Protein 4YY2 (pdb70)

Solvent-accessible surface area: 21059 Å² total; per-residue (Å²): 26,142,42,6,43,75,0,8,13,28,12,1,2,121,20,39,74,59,77,138,105,95,2,82,91,78,13,63,108,32,47,176,113,28,58,11,59,20,21,0,7,0,39,9,2,3,106,22,47,74,47,77,28,76,115,10,34,38,79,2,7,120,36,20,70,146,66,33,14,57,17,50,3,8,5,46,9,4,2,114,16,50,75,36,77,112,121,66,5,39,79,66,0,13,113,49,18,69,126,101,63,39,7,36,90,0,8,20,46,13,2,6,74,14,35,89,51,88,150,76,31,5,36,122,84,9,101,101,42,60,185,129,66,61,58,64,48,63,1,6,8,25,13,2,3,118,17,48,75,42,77,100,112,93,4,41,117,88,10,89,62,38,70,104,100,63,41,14,52,16,58,2,7,4,45,12,3,3,114,15,43,73,58,64,31,118,91,7,43,114,108,0,17,41,49,16,46,108,102,59,72,39,62,0,8,5,7,6,2,2,85,16,28,61,88,77,108,124,93,4,25,114,81,10,108,57,36,64,95,150,49,50,11,59,32,20,0,5,0,24,9,3,2,110,18,48,73,46,66,96,53,85,5,27,33,87,2,6,93,51,26,66,153,66,78,58,70,54,70,3,8,6,55,12,3,3,116,16,41,74,55,77,30,120,91,7,48,165,84,6,166,138,45,49,100,140,91,46,45,72,47,74,0,8,6,13,9,4,2,101,12,22,23,46,90,117,132,108,9,57,110,37,17,102,50,36,55,213,141,68,44,55,69,49,62,0,6,7,14,9,3,3,130,25,40,65,61,42,97,132,108,11,41,115,96,9,92,40,22,57,97,162,63,80,60,70,53,58,3,8,6,28,11,4,0,105,18,48,72,50,87,74,115,107,14,46,142,79,6,151,103,25,44,92,141

Nearest PDB structures (foldseek):
  4yy2-assembly1_A  TM=1.010E+00  e=3.602E-12  synthetic construct
  2ef8-assembly1_B  TM=4.489E-01  e=2.082E+00  Peduovirus P2
  4yy2-assembly1_A  TM=9.998E-01  e=1.426E-11  synthetic construct
  2ef8-assembly1_B  TM=4.337E-01  e=1.782E+00  Peduovirus P2
  8v2d-assembly1_K  TM=4.088E-01  e=7.892E+00  synthetic construct

Secondary structure (DSSP, 8-state):
--SHHHHHHHHHHHHHTS-HHHHHHHHHHHHHTT--HHHHHHHHHHHHHT--HHHHHHHHHHHHHTT--HHHHHHHHHHHHHT--HHHHHHHHHHHHT-/---HHHHHHHHHHHTSSS-HHHHHHHHHHHHHTT--HHHHHHHHHHHHHT--HHHHHHHHHHHHHHT--HHHHHHHHHHHHHT--HHHHHHHHHHHHH-/--HHHHHHHHHHHHT-S-HHHHHHHHHHHHHTT--HHHHHHHHHHHHHT--HHHHHHHHHHHHHTT--HHHHHHHHHHHHHT--HHHHHHHHHHHHH-/---HHHHHHHHHHHHHT--HHHHHHHHHHHHHTT--HHHHHHHHHHHHHTS-HHHHHHHHHHHHHTT--HHHHHHHHHHHHHT--HHHHHHHHHHHHH-

B-factor: mean 42.99, std 11.84, range [26.51, 92.52]

Radius of gyration: 26.04 Å; Cα contacts (8 Å, |Δi|>4): 476; chains: 4; bounding box: 48×59×83 Å

Structure (mmCIF, N/CA/C/O backbone):
data_4YY2
#
_entry.id   4YY2
#
_cell.length_a   37.139
_cell.length_b   68.603
_cell.length_c   152.357
_cell.angle_alpha   90.000
_cell.angle_beta   90.000
_cell.angle_gamma   90.000
#
_symmetry.space_group_name_H-M   'P 21 21 21'
#
loop_
_entity.id
_entity.type
_entity.pdbx_description
1 polymer dTor_3x33L
2 non-polymer 'SODIUM ION'
3 water water
#
loop_
_atom_site.group_PDB
_atom_site.id
_atom_site.type_symbol
_atom_site.label_atom_id
_atom_site.label_alt_id
_atom_site.label_comp_id
_atom_site.label_asym_id
_atom_site.label_entity_id
_atom_site.label_seq_id
_atom_site.pdbx_PDB_ins_code
_atom_site.Cartn_x
_atom_site.Cartn_y
_atom_site.Cartn_z
_atom_site.occupancy
_atom_site.B_iso_or_equiv
_atom_site.auth_seq_id
_atom_site.auth_comp_id
_atom_site.auth_asym_id
_atom_site.auth_atom_id
_atom_site.pdbx_PDB_model_num
ATOM 1 N N . GLY A 1 5 ? 1.085 78.098 -8.623 1.00 58.85 2 GLY A N 1
ATOM 2 C CA . GLY A 1 5 ? 2.335 78.714 -8.106 1.00 58.06 2 GLY A CA 1
ATOM 3 C C . GLY A 1 5 ? 3.583 77.850 -8.200 1.00 62.22 2 GLY A C 1
ATOM 4 O O . GLY A 1 5 ? 3.598 76.661 -7.864 1.00 63.91 2 GLY A O 1
ATOM 5 N N . LYS A 1 6 ? 4.670 78.464 -8.622 1.00 63.98 3 LYS A N 1
ATOM 6 C CA . LYS A 1 6 ? 5.801 77.678 -8.991 1.00 56.74 3 LYS A CA 1
ATOM 7 C C . LYS A 1 6 ? 6.323 76.937 -7.782 1.00 44.56 3 LYS A C 1
ATOM 8 O O . LYS A 1 6 ? 6.335 75.747 -7.840 1.00 34.74 3 LYS A O 1
ATOM 14 N N . SER A 1 7 ? 6.778 77.618 -6.749 1.00 38.71 4 SER A N 1
ATOM 15 C CA . SER A 1 7 ? 7.647 76.934 -5.738 1.00 38.35 4 SER A CA 1
ATOM 16 C C . SER A 1 7 ? 6.796 76.110 -4.744 1.00 34.21 4 SER A C 1
ATOM 17 O O . SER A 1 7 ? 5.598 76.404 -4.540 1.00 31.26 4 SER A O 1
ATOM 20 N N . PRO A 1 8 ? 7.408 75.136 -4.070 1.00 33.57 5 PRO A N 1
ATOM 21 C CA . PRO A 1 8 ? 6.637 74.380 -3.065 1.00 31.42 5 PRO A CA 1
ATOM 22 C C . PRO A 1 8 ? 5.993 75.291 -1.983 1.00 33.10 5 PRO A C 1
ATOM 23 O O . PRO A 1 8 ? 4.846 75.100 -1.589 1.00 34.09 5 PRO A O 1
ATOM 27 N N . THR A 1 9 ? 6.754 76.289 -1.538 1.00 30.58 6 THR A N 1
ATOM 28 C CA . THR A 1 9 ? 6.228 77.284 -0.582 1.00 33.74 6 THR A CA 1
ATOM 29 C C . THR A 1 9 ? 5.013 78.044 -1.101 1.00 33.62 6 THR A C 1
ATOM 30 O O . THR A 1 9 ? 4.026 78.199 -0.361 1.00 36.91 6 THR A O 1
ATOM 34 N N . GLU A 1 10 ? 5.081 78.524 -2.327 1.00 33.84 7 GLU A N 1
ATOM 35 C CA . GLU A 1 10 ? 3.948 79.202 -2.949 1.00 34.13 7 GLU A CA 1
ATOM 36 C C . GLU A 1 10 ? 2.717 78.356 -3.035 1.00 32.83 7 GLU A C 1
ATOM 37 O O . GLU A 1 10 ? 1.630 78.790 -2.714 1.00 30.85 7 GLU A O 1
ATOM 43 N N . VAL A 1 11 ? 2.893 77.088 -3.373 1.00 31.96 8 VAL A N 1
ATOM 44 C CA . VAL A 1 11 ? 1.771 76.170 -3.403 1.00 30.68 8 VAL A CA 1
ATOM 45 C C . VAL A 1 11 ? 1.196 75.949 -1.978 1.00 29.84 8 VAL A C 1
ATOM 46 O O . VAL A 1 11 ? -0.048 75.954 -1.780 1.00 30.45 8 VAL A O 1
ATOM 50 N N . LEU A 1 12 ? 2.073 75.777 -0.979 1.00 30.26 9 LEU A N 1
ATOM 51 C CA . LEU A 1 12 ? 1.592 75.645 0.409 1.00 31.38 9 LEU A CA 1
ATOM 52 C C . LEU A 1 12 ? 0.794 76.869 0.839 1.00 29.01 9 LEU A C 1
ATOM 53 O O . LEU A 1 12 ? -0.308 76.751 1.475 1.00 28.39 9 LEU A O 1
ATOM 58 N N . LEU A 1 13 ? 1.293 78.040 0.500 1.00 29.91 10 LEU A N 1
ATOM 59 C CA . LEU A 1 13 ? 0.545 79.279 0.836 1.00 29.88 10 LEU A CA 1
ATOM 60 C C . LEU A 1 13 ? -0.805 79.351 0.163 1.00 28.49 10 LEU A C 1
ATOM 61 O O . LEU A 1 13 ? -1.756 79.830 0.792 1.00 31.98 10 LEU A O 1
ATOM 66 N N . GLU A 1 14 ? -0.917 78.834 -1.050 1.00 28.76 11 GLU A N 1
ATOM 67 C CA . GLU A 1 14 ? -2.196 78.797 -1.750 1.00 33.59 11 GLU A CA 1
ATOM 68 C C . GLU A 1 14 ? -3.171 77.865 -1.093 1.00 31.38 11 GLU A C 1
ATOM 69 O O . GLU A 1 14 ? -4.369 78.179 -0.925 1.00 31.48 11 GLU A O 1
ATOM 75 N N . LEU A 1 15 ? -2.662 76.719 -0.658 1.00 31.10 12 LEU A N 1
ATOM 76 C CA . LEU A 1 15 ? -3.477 75.752 0.044 1.00 30.60 12 LEU A CA 1
ATOM 77 C C . LEU A 1 15 ? -3.968 76.330 1.368 1.00 32.43 12 LEU A C 1
ATOM 78 O O . LEU A 1 15 ? -5.094 76.052 1.790 1.00 30.93 12 LEU A O 1
ATOM 83 N N . ILE A 1 16 ? -3.082 77.039 2.073 1.00 29.69 13 ILE A N 1
ATOM 84 C CA . ILE A 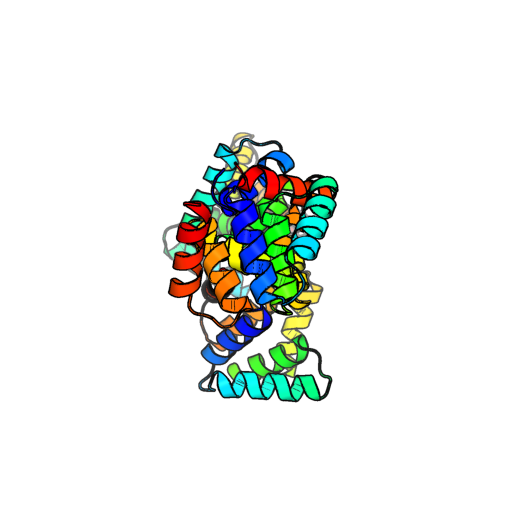1 16 ? -3.436 77.703 3.357 1.00 30.78 13 ILE A CA 1
ATOM 85 C C . ILE A 1 16 ? -4.495 78.790 3.151 1.00 32.31 13 ILE A C 1
ATOM 86 O O . ILE A 1 16 ? -5.492 78.837 3.915 1.00 32.74 13 ILE A O 1
ATOM 91 N N . ALA A 1 17 ? -4.351 79.590 2.083 1.00 29.71 14 ALA A N 1
ATOM 92 C CA . ALA A 1 17 ? -5.423 80.504 1.735 1.00 30.18 14 ALA A CA 1
ATOM 93 C C . ALA A 1 17 ? -6.783 79.855 1.546 1.00 30.61 14 ALA A C 1
ATOM 94 O O . ALA A 1 17 ? -7.841 80.343 2.070 1.00 32.69 14 ALA A O 1
ATOM 96 N N . GLU A 1 18 ? -6.817 78.767 0.768 1.00 31.72 15 GLU A N 1
ATOM 97 C CA . GLU A 1 18 ? -8.089 78.036 0.605 1.00 34.44 15 GLU A CA 1
ATOM 98 C C . GLU A 1 18 ? -8.657 77.558 1.931 1.00 36.07 15 GLU A C 1
ATOM 99 O O . GLU A 1 18 ? -9.908 77.670 2.195 1.00 31.29 15 GLU A O 1
ATOM 105 N N . ALA A 1 19 ? -7.786 77.061 2.806 1.00 34.53 16 ALA A N 1
ATOM 106 C CA . ALA A 1 19 ? -8.250 76.490 4.101 1.00 34.00 16 ALA A CA 1
ATOM 107 C C . ALA A 1 19 ? -8.746 77.621 5.024 1.00 35.29 16 ALA A C 1
ATOM 108 O O . ALA A 1 19 ? -9.581 77.370 5.889 1.00 39.78 16 ALA A O 1
ATOM 110 N N . SER A 1 20 ? -8.222 78.838 4.834 1.00 31.29 17 SER A N 1
ATOM 111 C CA . SER A 1 20 ? -8.449 80.034 5.630 1.00 34.35 17 SER A CA 1
ATOM 112 C C . SER A 1 20 ? -9.592 80.892 5.143 1.00 30.86 17 SER A C 1
ATOM 113 O O . SER A 1 20 ? -9.958 81.794 5.843 1.00 32.12 17 SER A O 1
ATOM 116 N N . GLY A 1 21 ? -10.073 80.647 3.951 1.00 32.57 18 GLY A N 1
ATOM 117 C CA . GLY A 1 21 ? -11.053 81.489 3.311 1.00 33.42 18 GLY A CA 1
ATOM 118 C C . GLY A 1 21 ? -10.569 82.927 3.036 1.00 37.96 18 GLY A C 1
ATOM 119 O O . GLY A 1 21 ? -11.342 83.898 3.049 1.00 34.10 18 GLY A O 1
ATOM 120 N N . THR A 1 22 ? -9.272 83.039 2.685 1.00 31.16 19 THR A N 1
ATOM 121 C CA . THR A 1 22 ? -8.632 84.294 2.428 1.00 33.77 19 THR A CA 1
ATOM 122 C C . THR A 1 22 ? -7.956 84.156 1.062 1.00 33.42 19 THR A C 1
ATOM 123 O O . THR A 1 22 ? -7.885 83.082 0.486 1.00 31.23 19 THR A O 1
ATOM 127 N N . THR A 1 23 ? -7.476 85.264 0.538 1.00 33.94 20 THR A N 1
ATOM 128 C CA . THR A 1 23 ? -6.800 85.280 -0.783 1.00 33.20 20 THR A CA 1
ATOM 129 C C . THR A 1 23 ? -5.371 84.832 -0.663 1.00 31.46 20 THR A C 1
ATOM 130 O O . THR A 1 23 ? -4.748 84.914 0.381 1.00 29.89 20 THR A O 1
ATOM 134 N N . ARG A 1 24 ? -4.827 84.370 -1.783 1.00 33.79 21 ARG A N 1
ATOM 135 C CA . ARG A 1 24 ? -3.422 83.986 -1.834 1.00 37.39 21 ARG A CA 1
ATOM 136 C C . ARG A 1 24 ? -2.522 85.148 -1.534 1.00 33.55 21 ARG A C 1
ATOM 137 O O . ARG A 1 24 ? -1.521 84.980 -0.818 1.00 30.96 21 ARG A O 1
ATOM 145 N N . GLU A 1 25 ? -2.870 86.341 -2.005 1.00 30.98 22 GLU A N 1
ATOM 146 C CA . GLU A 1 25 ? -2.015 87.518 -1.693 1.00 37.34 22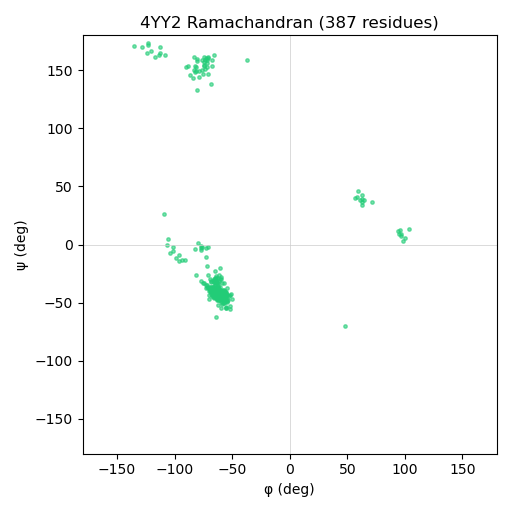 GLU A CA 1
ATOM 147 C C . GLU A 1 25 ? -2.030 87.943 -0.215 1.00 33.07 22 GLU A C 1
ATOM 148 O O . GLU A 1 25 ? -1.028 88.398 0.297 1.00 33.26 22 GLU A O 1
ATOM 154 N N . GLU A 1 26 ? -3.205 87.854 0.425 1.00 29.98 23 GLU A N 1
ATOM 155 C CA . GLU A 1 26 ? -3.348 88.137 1.846 1.00 27.92 23 GLU A CA 1
ATOM 156 C C . GLU A 1 26 ? -2.446 87.213 2.660 1.00 28.67 23 GLU A C 1
ATOM 157 O O . GLU A 1 26 ? -1.680 87.623 3.548 1.00 31.02 23 GLU A O 1
ATOM 163 N N . VAL A 1 27 ? -2.479 85.918 2.294 1.00 27.31 24 VAL A N 1
ATOM 164 C CA . VAL A 1 27 ? -1.689 84.960 3.050 1.00 29.30 24 VAL A CA 1
ATOM 165 C C . VAL A 1 27 ? -0.180 85.235 2.794 1.00 31.00 24 VAL A C 1
ATOM 166 O O . VAL A 1 27 ? 0.623 85.227 3.737 1.00 30.27 24 VAL A O 1
ATOM 170 N N . LYS A 1 28 ? 0.162 85.492 1.553 1.00 29.33 25 LYS A N 1
ATOM 171 C CA . LYS A 1 28 ? 1.535 85.789 1.164 1.00 32.58 25 LYS A CA 1
ATOM 172 C C . LYS A 1 28 ? 2.023 86.966 1.930 1.00 30.47 25 LYS A C 1
ATOM 173 O O . LYS A 1 28 ? 3.159 86.982 2.396 1.00 32.44 25 LYS A O 1
ATOM 179 N N . GLU A 1 29 ? 1.223 88.018 1.997 1.00 33.48 26 GLU A N 1
ATOM 180 C CA . GLU A 1 29 ? 1.699 89.225 2.674 1.00 32.72 26 GLU A CA 1
ATOM 181 C C . GLU A 1 29 ? 1.868 89.003 4.159 1.00 33.50 26 GLU A C 1
ATOM 182 O O . GLU A 1 29 ? 2.839 89.522 4.728 1.00 32.48 26 GLU A O 1
ATOM 188 N N . LYS A 1 30 ? 0.955 88.277 4.794 1.00 34.57 27 LYS A N 1
ATOM 189 C CA . LYS A 1 30 ? 1.157 87.879 6.197 1.00 35.83 27 LYS A CA 1
ATOM 190 C C . LYS A 1 30 ? 2.452 87.085 6.410 1.00 29.93 27 LYS A C 1
ATOM 191 O O . LYS A 1 30 ? 3.231 87.369 7.308 1.00 32.34 27 LYS A O 1
ATOM 197 N N . PHE A 1 31 ? 2.698 86.148 5.513 1.00 29.57 28 PHE A N 1
ATOM 198 C CA . PHE A 1 31 ? 3.939 85.306 5.514 1.00 29.95 28 PHE A CA 1
ATOM 199 C C . PHE A 1 31 ? 5.202 86.136 5.418 1.00 32.78 28 PHE A C 1
ATOM 200 O O . PHE A 1 31 ? 6.131 86.032 6.259 1.00 32.22 28 PHE A O 1
ATOM 208 N N . LEU A 1 32 ? 5.241 87.021 4.438 1.00 29.99 29 LEU A N 1
ATOM 209 C CA . LEU A 1 32 ? 6.387 87.941 4.260 1.00 30.47 29 LEU A CA 1
ATOM 210 C C . LEU A 1 32 ? 6.612 88.842 5.442 1.00 31.54 29 LEU A C 1
ATOM 211 O O . LEU A 1 32 ? 7.755 89.018 5.896 1.00 30.77 29 LEU A O 1
ATOM 216 N N . LYS A 1 33 ? 5.537 89.397 5.992 1.00 31.78 30 LYS A N 1
ATOM 217 C CA . LYS A 1 33 ? 5.660 90.299 7.150 1.00 36.59 30 LYS A CA 1
ATOM 218 C C . LYS A 1 33 ? 6.213 89.585 8.388 1.00 37.18 30 LYS A C 1
ATOM 219 O O . LYS A 1 33 ? 7.019 90.133 9.171 1.00 34.45 30 LYS A O 1
ATOM 225 N N . GLU A 1 34 ? 5.771 88.378 8.617 1.00 35.06 31 GLU A N 1
ATOM 226 C CA . GLU A 1 34 ? 6.269 87.592 9.762 1.00 36.24 31 GLU A CA 1
ATOM 227 C C . GLU A 1 34 ? 7.743 87.184 9.632 1.00 38.65 31 GLU A C 1
ATOM 228 O O . GLU A 1 34 ? 8.482 87.208 10.605 1.00 35.57 31 GLU A O 1
ATOM 234 N N . LEU A 1 35 ? 8.158 86.859 8.406 1.00 31.78 32 LEU A N 1
ATOM 235 C CA . LEU A 1 35 ? 9.550 86.608 8.121 1.00 36.97 32 LEU A CA 1
ATOM 236 C C . LEU A 1 35 ? 10.410 87.826 8.437 1.00 37.47 32 LEU A C 1
ATOM 237 O O . LEU A 1 35 ? 11.538 87.700 8.956 1.00 36.85 32 LEU A O 1
ATOM 242 N N . ARG A 1 36 ? 9.891 89.006 8.121 1.00 39.08 33 ARG A N 1
ATOM 243 C CA . ARG A 1 36 ? 10.619 90.264 8.380 1.00 42.04 33 ARG A CA 1
ATOM 244 C C . ARG A 1 36 ? 10.828 90.519 9.891 1.00 46.48 33 ARG A C 1
ATOM 245 O O . ARG A 1 36 ? 11.745 91.266 10.282 1.00 43.71 33 ARG A O 1
ATOM 253 N N . LYS A 1 37 ? 9.988 89.913 10.718 1.00 42.95 34 LYS A N 1
ATOM 254 C CA . LYS A 1 37 ? 10.170 89.896 12.192 1.00 47.63 34 LYS A CA 1
ATOM 255 C C . LYS A 1 37 ? 11.224 88.925 12.696 1.00 55.52 34 LYS A C 1
ATOM 256 O O . LYS A 1 37 ? 11.471 88.848 13.897 1.00 60.64 34 LYS A O 1
ATOM 262 N N . GLY A 1 38 ? 11.785 88.135 11.799 1.00 48.95 35 GLY A N 1
ATOM 263 C CA . GLY A 1 38 ? 12.878 87.211 12.118 1.00 53.48 35 GLY A CA 1
ATOM 264 C C . GLY A 1 38 ? 12.467 85.761 12.310 1.00 51.59 35 GLY A C 1
ATOM 265 O O . GLY A 1 38 ? 13.297 84.915 12.651 1.00 61.72 35 GLY A O 1
ATOM 266 N N . LYS A 1 39 ? 11.193 85.448 12.067 1.00 45.00 36 LYS A N 1
ATOM 267 C CA . LYS A 1 39 ? 10.729 84.016 12.049 1.00 41.18 36 LYS A CA 1
ATOM 268 C C . LYS A 1 39 ? 11.207 83.207 10.803 1.00 41.09 36 LYS A C 1
ATOM 269 O O . LYS A 1 39 ? 11.562 83.780 9.794 1.00 43.45 36 LYS A O 1
ATOM 275 N N . SER A 1 40 ? 11.224 81.892 10.906 1.00 36.68 37 SER A N 1
ATOM 276 C CA . SER A 1 40 ? 11.621 80.971 9.844 1.00 38.09 37 SER A CA 1
ATOM 277 C C . SER A 1 40 ? 10.389 80.657 9.027 1.00 29.90 37 SER A C 1
ATOM 278 O O . SER A 1 40 ? 9.297 80.611 9.566 1.00 36.15 37 SER A O 1
ATOM 281 N N . PRO A 1 41 ? 10.572 80.305 7.744 1.00 32.50 38 PRO A N 1
ATOM 282 C CA . PRO A 1 41 ? 9.386 79.935 6.957 1.00 33.50 38 PRO A CA 1
ATOM 283 C C . PRO A 1 41 ? 8.582 78.775 7.520 1.00 33.20 38 PRO A C 1
ATOM 284 O O . PRO A 1 41 ? 7.344 78.828 7.510 1.00 30.16 38 PRO A O 1
ATOM 288 N N . THR A 1 42 ? 9.227 77.727 8.007 1.00 32.30 39 THR A N 1
ATOM 289 C CA . THR A 1 42 ? 8.421 76.632 8.591 1.00 34.71 39 THR A CA 1
ATOM 290 C C . THR A 1 42 ? 7.584 77.097 9.778 1.00 30.53 39 THR A C 1
ATOM 291 O O . THR A 1 42 ? 6.335 76.781 9.896 1.00 32.44 39 THR A O 1
ATOM 295 N N . GLU A 1 43 ? 8.210 77.820 10.681 1.00 28.23 40 GLU A N 1
ATOM 296 C CA . GLU A 1 43 ? 7.482 78.344 11.836 1.00 30.67 40 GLU A CA 1
ATOM 297 C C . GLU A 1 43 ? 6.267 79.192 11.440 1.00 36.26 40 GLU A C 1
ATOM 298 O O . GLU A 1 43 ? 5.175 79.058 12.019 1.00 30.69 40 GLU A O 1
ATOM 304 N N . VAL A 1 44 ? 6.461 80.112 10.469 1.00 34.08 41 VAL A N 1
ATOM 305 C CA . VAL A 1 44 ? 5.369 80.911 9.974 1.00 32.04 41 VAL A CA 1
ATOM 306 C C . VAL A 1 44 ? 4.248 80.115 9.309 1.00 32.88 41 VAL A C 1
ATOM 307 O O . VAL A 1 44 ? 3.059 80.355 9.557 1.00 31.29 41 VAL A O 1
ATOM 311 N N . LEU A 1 45 ? 4.634 79.117 8.501 1.00 30.80 42 LEU A N 1
ATOM 312 C CA . LEU A 1 45 ? 3.620 78.265 7.893 1.00 34.04 42 LEU A CA 1
ATOM 313 C C . LEU A 1 45 ? 2.767 77.618 8.961 1.00 30.57 42 LEU A C 1
ATOM 314 O O . LEU A 1 45 ? 1.547 77.533 8.858 1.00 30.71 42 LEU A O 1
ATOM 319 N N . LEU A 1 46 ? 3.429 77.153 10.032 1.00 29.67 43 LEU A N 1
ATOM 320 C CA . LEU A 1 46 ? 2.688 76.486 11.143 1.00 28.90 43 LEU A CA 1
ATOM 321 C C . LEU A 1 46 ? 1.749 77.466 11.825 1.00 29.99 43 LEU A C 1
ATOM 322 O O . LEU A 1 46 ? 0.579 77.101 12.148 1.00 28.83 43 LEU A O 1
ATOM 327 N N . GLU A 1 47 ? 2.196 78.708 12.036 1.00 28.32 44 GLU A N 1
ATOM 328 C CA . GLU A 1 47 ? 1.277 79.688 12.611 1.00 33.48 44 GLU A CA 1
ATOM 329 C C . GLU A 1 47 ? 0.056 79.940 11.709 1.00 30.94 44 GLU A C 1
ATOM 330 O O . GLU A 1 47 ? -1.075 80.176 12.205 1.00 30.79 44 GLU A O 1
ATOM 336 N N . LEU A 1 48 ? 0.299 80.001 10.421 1.00 30.31 45 LEU A N 1
ATOM 337 C CA . LEU A 1 48 ? -0.790 80.287 9.442 1.00 30.73 45 LEU A CA 1
ATOM 338 C C . LEU A 1 48 ? -1.777 79.161 9.413 1.00 31.03 45 LEU A C 1
ATOM 339 O O . LEU A 1 48 ? -3.002 79.384 9.297 1.00 35.91 45 LEU A O 1
ATOM 344 N N . ILE A 1 49 ? -1.263 77.942 9.549 1.00 28.72 46 ILE A N 1
ATOM 345 C CA . ILE A 1 49 ? -2.095 76.751 9.597 1.00 31.85 46 ILE A CA 1
ATOM 346 C C . ILE A 1 49 ? -2.967 76.710 10.840 1.00 32.68 46 ILE A C 1
ATOM 347 O O . ILE A 1 49 ? -4.192 76.428 10.757 1.00 33.49 46 ILE A O 1
ATOM 352 N N . ALA A 1 50 ? -2.370 77.110 11.963 1.00 31.49 47 ALA A N 1
ATOM 353 C CA . ALA A 1 50 ? -3.094 77.232 13.217 1.00 34.31 47 ALA A CA 1
ATOM 354 C C . ALA A 1 50 ? -4.237 78.207 13.122 1.00 33.14 47 ALA A C 1
ATOM 355 O O . ALA A 1 50 ? -5.350 77.937 13.561 1.00 36.08 47 ALA A O 1
ATOM 357 N N . GLU A 1 51 ? -3.970 79.347 12.496 1.00 33.79 48 GLU A N 1
ATOM 358 C CA . GLU A 1 51 ? -4.983 80.377 12.271 1.00 40.92 48 GLU A CA 1
ATOM 359 C C . GLU A 1 51 ? -6.139 79.839 11.421 1.00 43.55 48 GLU A C 1
ATOM 360 O O . GLU A 1 51 ? -7.315 80.105 11.686 1.00 40.41 48 GLU A O 1
ATOM 366 N N . ALA A 1 52 ? -5.775 79.104 10.390 1.00 36.47 49 ALA A N 1
ATOM 367 C CA . ALA A 1 52 ? -6.732 78.513 9.475 1.00 35.89 49 ALA A CA 1
ATOM 368 C C . ALA A 1 52 ? -7.659 77.469 10.142 1.00 46.05 49 ALA A C 1
ATOM 369 O O . ALA A 1 52 ? -8.843 77.369 9.751 1.00 39.87 49 ALA A O 1
ATOM 371 N N . SER A 1 53 ? -7.132 76.742 11.134 1.00 41.73 50 SER A N 1
ATOM 372 C CA . SER A 1 53 ? -7.885 75.686 11.895 1.00 50.06 50 SER A CA 1
ATOM 373 C C . SER A 1 53 ? -8.555 76.157 13.182 1.00 44.06 50 SER A C 1
ATOM 374 O O . SER A 1 53 ? -9.356 75.439 13.749 1.00 50.25 50 SER A O 1
ATOM 377 N N . GLY A 1 54 ? -8.196 77.352 13.638 1.00 38.78 51 GLY A N 1
ATOM 378 C CA . GLY A 1 54 ? -8.701 77.923 14.876 1.00 47.10 51 GLY A CA 1
ATOM 379 C C . GLY A 1 54 ? -8.142 77.226 16.120 1.00 46.88 51 GLY A C 1
ATOM 380 O O . GLY A 1 54 ? -8.849 76.975 17.084 1.00 45.11 51 GLY A O 1
ATOM 381 N N . THR A 1 55 ? -6.880 76.833 16.012 1.00 38.14 52 THR A N 1
ATOM 382 C CA . THR A 1 55 ? -6.168 76.076 16.994 1.00 42.74 52 THR A CA 1
ATOM 383 C C . THR A 1 55 ? -5.047 76.937 17.449 1.00 37.01 52 THR A C 1
ATOM 384 O O . THR A 1 55 ? -4.694 77.829 16.729 1.00 38.77 52 THR A O 1
ATOM 388 N N . THR A 1 56 ? -4.446 76.661 18.592 1.00 34.51 53 THR A N 1
ATOM 389 C CA . THR A 1 56 ? -3.309 77.471 19.017 1.00 42.35 53 THR A CA 1
ATOM 390 C C . THR A 1 56 ? -2.066 77.117 18.180 1.00 39.09 53 THR A C 1
ATOM 391 O O . THR A 1 56 ? -1.886 75.974 17.730 1.00 31.70 53 THR A O 1
ATOM 395 N N . LYS A 1 57 ? -1.169 78.087 18.066 1.00 36.50 54 LYS A N 1
ATOM 396 C CA . LYS A 1 57 ? 0.057 77.870 17.359 1.00 36.27 54 LYS A CA 1
ATOM 397 C C . LYS A 1 57 ? 0.897 76.835 18.064 1.00 34.70 54 LYS A C 1
ATOM 398 O O . LYS A 1 57 ? 1.623 76.116 17.413 1.00 32.21 54 LYS A O 1
ATOM 400 N N . GLU A 1 58 ? 0.852 76.795 19.400 1.00 37.21 55 GLU A N 1
ATOM 401 C CA . GLU A 1 58 ? 1.728 75.857 20.160 1.00 36.59 55 GLU A CA 1
ATOM 402 C C . GLU A 1 58 ? 1.305 74.448 19.881 1.00 34.34 55 GLU A C 1
ATOM 403 O O . GLU A 1 58 ? 2.132 73.553 19.752 1.00 36.55 55 GLU A O 1
ATOM 409 N N . GLU A 1 59 ? 0.010 74.234 19.797 1.00 35.57 56 GLU A N 1
ATOM 410 C CA . GLU A 1 59 ? -0.549 72.908 19.497 1.00 39.24 56 GLU A CA 1
ATOM 411 C C . GLU A 1 59 ? -0.149 72.404 18.112 1.00 38.68 56 GLU A C 1
ATOM 412 O O . GLU A 1 59 ? 0.219 71.227 17.917 1.00 32.81 56 GLU A O 1
ATOM 418 N N . VAL A 1 60 ? -0.260 73.290 17.125 1.00 34.81 57 VAL A N 1
ATOM 419 C CA . VAL A 1 60 ? 0.119 72.919 15.748 1.00 31.86 57 VAL A CA 1
ATOM 420 C C . VAL A 1 60 ? 1.654 72.677 15.646 1.00 32.27 57 VAL A C 1
ATOM 421 O O . VAL A 1 60 ? 2.091 71.692 15.022 1.00 32.75 57 VAL A O 1
ATOM 425 N N . LYS A 1 61 ? 2.424 73.558 16.282 1.00 30.90 58 LYS A N 1
ATOM 426 C CA . LYS A 1 61 ? 3.894 73.405 16.278 1.00 34.58 58 LYS A CA 1
ATOM 427 C C . LYS A 1 61 ? 4.335 72.094 16.953 1.00 34.93 58 LYS A C 1
ATOM 428 O O . LYS A 1 61 ? 5.207 71.385 16.436 1.00 32.88 58 LYS A O 1
ATOM 434 N N . GLU A 1 62 ? 3.712 71.744 18.080 1.00 35.92 59 GLU A N 1
ATOM 435 C CA . GLU A 1 62 ? 4.095 70.503 18.778 1.00 37.58 59 GLU A CA 1
ATOM 436 C C . GLU A 1 62 ? 3.737 69.280 17.989 1.00 39.02 59 GLU A C 1
ATOM 437 O O . GLU A 1 62 ? 4.516 68.330 17.944 1.00 38.30 59 GLU A O 1
ATOM 443 N N . LYS A 1 63 ? 2.593 69.312 17.308 1.00 34.78 60 LYS A N 1
ATOM 444 C CA . LYS A 1 63 ? 2.198 68.183 16.480 1.00 34.18 60 LYS A CA 1
ATOM 445 C C . LYS A 1 63 ? 3.186 67.977 15.354 1.00 33.14 60 LYS A C 1
ATOM 446 O O . LYS A 1 63 ? 3.558 66.866 15.076 1.00 31.90 60 LYS A O 1
ATOM 452 N N . PHE A 1 64 ? 3.551 69.059 14.691 1.00 30.87 61 PHE A N 1
ATOM 453 C CA . PHE A 1 64 ? 4.579 69.050 13.651 1.00 29.57 61 PHE A CA 1
ATOM 454 C C . PHE A 1 64 ? 5.857 68.396 14.155 1.00 29.09 61 PHE A C 1
ATOM 455 O O . PHE A 1 64 ? 6.401 67.477 13.536 1.00 31.65 61 PHE A O 1
ATOM 463 N N . LEU A 1 65 ? 6.373 68.902 15.230 1.00 29.75 62 LEU A N 1
ATOM 464 C CA . LEU A 1 65 ? 7.610 68.414 15.756 1.00 30.32 62 LEU A CA 1
ATOM 465 C C . LEU A 1 65 ? 7.583 66.918 16.168 1.00 29.53 62 LEU A C 1
ATOM 466 O O . LEU A 1 65 ? 8.543 66.166 16.017 1.00 32.31 62 LEU A O 1
ATOM 471 N N . LYS A 1 66 ? 6.477 66.517 16.767 1.00 29.85 63 LYS A N 1
ATOM 472 C CA . LYS A 1 66 ? 6.283 65.115 17.137 1.00 33.83 63 LYS A CA 1
ATOM 473 C C . LYS A 1 66 ? 6.339 64.202 15.915 1.00 33.38 63 LYS A C 1
ATOM 474 O O . LYS A 1 66 ? 6.957 63.140 15.943 1.00 31.41 63 LYS A O 1
ATOM 480 N N . GLU A 1 67 ? 5.689 64.627 14.826 1.00 32.77 64 GLU A N 1
ATOM 481 C CA . GLU A 1 67 ? 5.648 63.878 13.570 1.00 35.41 64 GLU A CA 1
ATOM 482 C C . GLU A 1 67 ? 6.989 63.756 12.956 1.00 32.88 64 GLU A C 1
ATOM 483 O O . GLU A 1 67 ? 7.383 62.679 12.486 1.00 30.61 64 GLU A O 1
ATOM 489 N N . LEU A 1 68 ? 7.727 64.862 13.002 1.00 31.73 65 LEU A N 1
ATOM 490 C CA . LEU A 1 68 ? 9.125 64.851 12.571 1.00 32.52 65 LEU A CA 1
ATOM 491 C C . LEU A 1 68 ? 9.913 63.847 13.407 1.00 33.86 65 LEU A C 1
ATOM 492 O O . LEU A 1 68 ? 10.761 63.101 12.866 1.00 36.99 65 LEU A O 1
ATOM 497 N N . SER A 1 69 ? 9.657 63.825 14.701 1.00 34.65 66 SER A N 1
ATOM 498 C CA . SER A 1 69 ? 10.392 62.900 15.620 1.00 37.98 66 SER A CA 1
ATOM 499 C C . SER A 1 69 ? 10.120 61.446 15.336 1.00 36.85 66 SER A C 1
ATOM 500 O O . SER A 1 69 ? 11.007 60.613 15.531 1.00 39.40 66 SER A O 1
ATOM 503 N N . PHE A 1 70 ? 8.941 61.153 14.811 1.00 37.26 67 PHE A N 1
ATOM 504 C CA . PHE A 1 70 ? 8.608 59.834 14.300 1.00 39.97 67 PHE A CA 1
ATOM 505 C C . PHE A 1 70 ? 9.276 59.463 12.975 1.00 43.13 67 PHE A C 1
ATOM 506 O O . PHE A 1 70 ? 9.142 58.337 12.539 1.00 49.78 67 PHE A O 1
ATOM 514 N N . GLY A 1 71 ? 9.906 60.418 12.312 1.00 39.10 68 GLY A N 1
ATOM 515 C CA . GLY A 1 71 ? 10.594 60.255 11.036 1.00 44.12 68 GLY A CA 1
ATOM 516 C C . GLY A 1 71 ? 9.768 60.618 9.789 1.00 42.36 68 GLY A C 1
ATOM 517 O O . GLY A 1 71 ? 10.182 60.309 8.678 1.00 42.21 68 GLY A O 1
ATOM 518 N N . LYS A 1 72 ? 8.625 61.268 9.949 1.00 35.87 69 LYS A N 1
ATOM 519 C CA . LYS A 1 72 ? 7.944 61.839 8.794 1.00 38.97 69 LYS A CA 1
ATOM 520 C C . LYS A 1 72 ? 8.694 63.002 8.162 1.00 41.05 69 LYS A C 1
ATOM 521 O O . LYS A 1 72 ? 9.492 63.656 8.790 1.00 38.87 69 LYS A O 1
ATOM 523 N N . SER A 1 73 ? 8.384 63.285 6.908 1.00 39.34 70 SER A N 1
ATOM 524 C CA . SER A 1 73 ? 9.005 64.410 6.180 1.00 38.06 70 SER A CA 1
ATOM 525 C C . SER A 1 73 ? 8.283 65.723 6.392 1.00 35.35 70 SER A C 1
ATOM 526 O O . SER A 1 73 ? 7.092 65.726 6.538 1.00 37.01 70 SER A O 1
ATOM 529 N N . PRO A 1 74 ? 9.010 66.838 6.428 1.00 36.22 71 PRO A N 1
ATOM 530 C CA . PRO A 1 74 ? 8.349 68.088 6.826 1.00 37.27 71 PRO A CA 1
ATOM 531 C C . PRO A 1 74 ? 7.177 68.461 5.909 1.00 36.84 71 PRO A C 1
ATOM 532 O O . PRO A 1 74 ? 6.106 68.854 6.391 1.00 31.16 71 PRO A O 1
ATOM 536 N N . THR A 1 75 ? 7.375 68.329 4.592 1.00 35.60 72 THR A N 1
ATOM 537 C CA . THR A 1 75 ? 6.288 68.800 3.656 1.00 34.46 72 THR A CA 1
ATOM 538 C C . THR A 1 75 ? 5.071 67.923 3.804 1.00 33.65 72 THR A C 1
ATOM 539 O O . THR A 1 75 ? 3.923 68.391 3.787 1.00 35.69 72 THR A O 1
ATOM 543 N N . GLU A 1 76 ? 5.309 66.625 3.953 1.00 34.53 73 GLU A N 1
ATOM 544 C CA . GLU A 1 76 ? 4.237 65.676 4.172 1.00 34.57 73 GLU A CA 1
ATOM 545 C C . GLU A 1 76 ? 3.416 66.040 5.404 1.00 33.35 73 GLU A C 1
ATOM 546 O O . GLU A 1 76 ? 2.168 66.044 5.400 1.00 33.50 73 GLU A O 1
ATOM 552 N N . VAL A 1 77 ? 4.124 66.345 6.480 1.00 32.60 74 VAL A N 1
ATOM 553 C CA . VAL A 1 77 ? 3.416 66.783 7.719 1.00 33.90 74 VAL A CA 1
ATOM 554 C C . VAL A 1 77 ? 2.625 68.067 7.507 1.00 30.19 74 VAL A C 1
ATOM 555 O O . VAL A 1 77 ? 1.463 68.209 7.967 1.00 33.99 74 VAL A O 1
ATOM 559 N N . LEU A 1 78 ? 3.240 69.045 6.883 1.00 29.75 75 LEU A N 1
ATOM 560 C CA . LEU A 1 78 ? 2.522 70.306 6.604 1.00 29.23 75 LEU A CA 1
ATOM 561 C C . LEU A 1 78 ? 1.247 70.073 5.810 1.00 32.10 75 LEU A C 1
ATOM 562 O O . LEU A 1 78 ? 0.200 70.692 6.097 1.00 31.65 75 LEU A O 1
ATOM 567 N N . LEU A 1 79 ? 1.346 69.188 4.815 1.00 33.53 76 LEU A N 1
ATOM 568 C CA . LEU A 1 79 ? 0.159 68.874 4.015 1.00 32.39 76 LEU A CA 1
ATOM 569 C C . LEU A 1 79 ? -0.945 68.258 4.889 1.00 29.62 76 LEU A C 1
ATOM 570 O O . LEU A 1 79 ? -2.141 68.532 4.681 1.00 32.70 76 LEU A O 1
ATOM 575 N N . GLU A 1 80 ? -0.549 67.349 5.763 1.00 32.02 77 GLU A N 1
ATOM 576 C CA . GLU A 1 80 ? -1.499 66.681 6.670 1.00 33.99 77 GLU A CA 1
ATOM 577 C C . GLU A 1 80 ? -2.150 67.674 7.637 1.00 35.02 77 GLU A C 1
ATOM 578 O O . GLU A 1 80 ? -3.377 67.641 7.847 1.00 35.17 77 GLU A O 1
ATOM 584 N N . LEU A 1 81 ? -1.375 68.636 8.101 1.00 30.97 78 LEU A N 1
ATOM 585 C CA . LEU A 1 81 ? -1.878 69.707 8.924 1.00 34.55 78 LEU A CA 1
ATOM 586 C C . LEU A 1 81 ? -2.830 70.619 8.182 1.00 34.00 78 LEU A C 1
ATOM 587 O O . LEU A 1 81 ? -3.842 71.025 8.720 1.00 30.49 78 LEU A O 1
ATOM 592 N N . ILE A 1 82 ? -2.510 70.911 6.926 1.00 31.09 79 ILE A N 1
ATOM 593 C CA . ILE A 1 82 ? -3.413 71.713 6.058 1.00 34.96 79 ILE A CA 1
ATOM 594 C C . ILE A 1 82 ? -4.727 70.980 5.772 1.00 36.61 79 ILE A C 1
ATOM 595 O O . ILE A 1 82 ? -5.845 71.553 5.821 1.00 37.45 79 ILE A O 1
ATOM 600 N N . ALA A 1 83 ? -4.622 69.681 5.594 1.00 34.26 80 ALA A N 1
ATOM 601 C CA . ALA A 1 83 ? -5.824 68.878 5.431 1.00 38.82 80 ALA A CA 1
ATOM 602 C C . ALA A 1 83 ? -6.725 68.934 6.677 1.00 36.40 80 ALA A C 1
ATOM 603 O O . ALA A 1 83 ? -7.954 69.123 6.559 1.00 38.23 80 ALA A O 1
ATOM 605 N N . GLU A 1 84 ? -6.119 68.787 7.838 1.00 35.90 81 GLU A N 1
ATOM 606 C CA . GLU A 1 84 ? -6.854 68.943 9.158 1.00 40.71 81 GLU A CA 1
ATOM 607 C C . GLU A 1 84 ? -7.538 70.315 9.228 1.00 43.07 81 GLU A C 1
ATOM 608 O O . GLU A 1 84 ? -8.717 70.430 9.593 1.00 42.53 81 GLU A O 1
ATOM 614 N N . ALA A 1 85 ? -6.825 71.357 8.829 1.00 37.51 82 ALA A N 1
ATOM 615 C CA . ALA A 1 85 ? -7.368 72.731 8.854 1.00 37.39 82 ALA A CA 1
ATOM 616 C C . ALA A 1 85 ? -8.556 72.977 7.940 1.00 42.95 82 ALA A C 1
ATOM 617 O O . ALA A 1 85 ? -9.390 73.822 8.246 1.00 43.33 82 ALA A O 1
ATOM 619 N N . SER A 1 86 ? -8.618 72.278 6.814 1.00 41.44 83 SER A N 1
ATOM 620 C CA . SER A 1 86 ? -9.689 72.503 5.845 1.00 51.07 83 SER A CA 1
ATOM 621 C C . SER A 1 86 ? -10.793 71.464 5.909 1.00 51.08 83 SER A C 1
ATOM 622 O O . SER A 1 86 ? -11.764 71.576 5.175 1.00 54.36 83 SER A O 1
ATOM 625 N N . GLY A 1 87 ? -10.613 70.438 6.736 1.00 48.28 84 GLY A N 1
ATOM 626 C CA . GLY A 1 87 ? -11.549 69.338 6.819 1.00 56.69 84 GLY A CA 1
ATOM 627 C C . GLY A 1 87 ? -11.642 68.589 5.493 1.00 58.98 84 GLY A C 1
ATOM 628 O O . GLY A 1 87 ? -12.717 68.224 5.031 1.00 59.82 84 GLY A O 1
ATOM 629 N N . THR A 1 88 ? -10.490 68.374 4.883 1.00 56.31 85 THR A N 1
ATOM 630 C CA . THR A 1 88 ? -10.384 67.599 3.651 1.00 50.99 85 THR A CA 1
ATOM 631 C C . THR A 1 88 ? -9.419 66.458 3.855 1.00 52.21 85 THR A C 1
ATOM 632 O O . THR A 1 88 ? -8.762 66.359 4.888 1.00 59.34 85 THR A O 1
ATOM 636 N N . THR A 1 89 ? -9.327 65.542 2.903 1.00 44.54 86 THR A N 1
ATOM 637 C CA . THR A 1 89 ? -8.543 64.371 3.199 1.00 41.92 86 THR A CA 1
ATOM 638 C C . THR A 1 89 ? -7.067 64.687 2.946 1.00 44.95 86 THR A C 1
ATOM 639 O O . THR A 1 89 ? -6.746 65.477 2.075 1.00 40.80 86 THR A O 1
ATOM 643 N N . LYS A 1 90 ? -6.212 64.038 3.693 1.00 46.34 87 LYS A N 1
ATOM 644 C CA . LYS A 1 90 ? -4.766 64.121 3.456 1.00 52.99 87 LYS A CA 1
ATOM 645 C C . LYS A 1 90 ? -4.470 63.810 1.994 1.00 48.84 87 LYS A C 1
ATOM 646 O O . LYS A 1 90 ? -3.714 64.495 1.344 1.00 41.69 87 LYS A O 1
ATOM 652 N N . GLU A 1 91 ? -5.130 62.785 1.465 1.00 46.36 88 GLU A N 1
ATOM 653 C CA . GLU A 1 91 ? -4.921 62.378 0.068 1.00 48.44 88 GLU A CA 1
ATOM 654 C C . GLU A 1 91 ? -5.347 63.420 -0.929 1.00 41.70 88 GLU A C 1
ATOM 655 O O . GLU A 1 91 ? -4.652 63.668 -1.902 1.00 39.57 88 GLU A O 1
ATOM 661 N N . GLU A 1 92 ? -6.459 64.085 -0.666 1.00 43.55 89 GLU A N 1
ATOM 662 C CA . GLU A 1 92 ? -6.933 65.169 -1.500 1.00 46.49 89 GLU A CA 1
ATOM 663 C C . GLU A 1 92 ? -5.999 66.401 -1.551 1.00 42.89 89 GLU A C 1
ATOM 664 O O . GLU A 1 92 ? -5.730 66.995 -2.614 1.00 40.05 89 GLU A O 1
ATOM 670 N N . VAL A 1 93 ? -5.496 66.783 -0.398 1.00 43.51 90 VAL A N 1
ATOM 671 C CA . VAL A 1 93 ? -4.595 67.912 -0.286 1.00 37.99 90 VAL A CA 1
ATOM 672 C C . VAL A 1 93 ? -3.261 67.613 -0.983 1.00 37.72 90 VAL A C 1
ATOM 673 O O . VAL A 1 93 ? -2.705 68.456 -1.662 1.00 36.08 90 VAL A O 1
ATOM 677 N N . LYS A 1 94 ? -2.758 66.417 -0.774 1.00 37.03 91 LYS A N 1
ATOM 678 C CA . LYS A 1 94 ? -1.497 65.986 -1.405 1.00 38.46 91 LYS A CA 1
ATOM 679 C C . LYS A 1 94 ? -1.647 65.983 -2.913 1.00 40.24 91 LYS A C 1
ATOM 680 O O . LYS A 1 94 ? -0.749 66.431 -3.614 1.00 37.57 91 LYS A O 1
ATOM 686 N N . LYS A 1 95 ? -2.782 65.464 -3.407 1.00 41.00 92 LYS A N 1
ATOM 687 C CA . LYS A 1 95 ? -3.070 65.512 -4.873 1.00 40.43 92 LYS A CA 1
ATOM 688 C C . LYS A 1 95 ? -2.980 66.904 -5.400 1.00 36.59 92 LYS A C 1
ATOM 689 O O . LYS A 1 95 ? -2.378 67.128 -6.480 1.00 34.65 92 LYS A O 1
ATOM 695 N N . LYS A 1 96 ? -3.599 67.864 -4.699 1.00 34.03 93 LYS A N 1
ATOM 696 C CA . LYS A 1 96 ? -3.636 69.244 -5.139 1.00 36.15 93 LYS A CA 1
ATOM 697 C C . LYS A 1 96 ? -2.286 69.873 -5.171 1.00 32.19 93 LYS A C 1
ATOM 698 O O . LYS A 1 96 ? -1.962 70.640 -6.092 1.00 39.91 93 LYS A O 1
ATOM 704 N N . PHE A 1 97 ? -1.498 69.545 -4.147 1.00 31.76 94 PHE A N 1
ATOM 705 C CA . PHE A 1 97 ? -0.173 70.014 -4.036 1.00 29.42 94 PHE A CA 1
ATOM 706 C C . PHE A 1 97 ? 0.647 69.646 -5.307 1.00 30.09 94 PHE A C 1
ATOM 707 O O . PHE A 1 97 ? 1.245 70.515 -5.957 1.00 33.52 94 PHE A O 1
ATOM 715 N N . TRP A 1 98 ? 0.659 68.377 -5.634 1.00 30.73 95 TRP A N 1
ATOM 716 C CA . TRP A 1 98 ? 1.482 67.906 -6.741 1.00 35.01 95 TRP A CA 1
ATOM 717 C C . TRP A 1 98 ? 0.942 68.428 -8.064 1.00 40.17 95 TRP A C 1
ATOM 718 O O . TRP A 1 98 ? 1.729 68.704 -8.996 1.00 39.23 95 TRP A O 1
ATOM 729 N N . LYS A 1 99 ? -0.387 68.590 -8.144 1.00 43.12 96 LYS A N 1
ATOM 730 C CA . LYS A 1 99 ? -1.015 69.120 -9.366 1.00 45.32 96 LYS A CA 1
ATOM 731 C C . LYS A 1 99 ? -0.572 70.522 -9.608 1.00 41.37 96 LYS A C 1
ATOM 732 O O . LYS A 1 99 ? -0.217 70.882 -10.737 1.00 36.01 96 LYS A O 1
ATOM 738 N N . GLU A 1 100 ? -0.600 71.316 -8.547 1.00 42.55 97 GLU A N 1
ATOM 739 C CA . GLU A 1 100 ? -0.363 72.757 -8.657 1.00 40.99 97 GLU A CA 1
ATOM 740 C C . GLU A 1 100 ? 1.104 73.002 -8.936 1.00 42.85 97 GLU A C 1
ATOM 741 O O . GLU A 1 100 ? 1.493 73.924 -9.613 1.00 41.34 97 GLU A O 1
ATOM 747 N N . LEU A 1 101 ? 1.938 72.181 -8.330 1.00 37.44 98 LEU A N 1
ATOM 748 C CA . LEU A 1 101 ? 3.380 72.261 -8.563 1.00 43.12 98 LEU A CA 1
ATOM 749 C C . LEU A 1 101 ? 3.654 72.028 -10.058 1.00 46.39 98 LEU A C 1
ATOM 750 O O . LEU A 1 101 ? 4.458 72.730 -10.646 1.00 47.46 98 LEU A O 1
ATOM 755 N N . SER A 1 102 ? 2.918 71.075 -10.617 1.00 47.92 99 SER A N 1
ATOM 756 C CA . SER A 1 102 ? 3.005 70.559 -12.019 1.00 58.29 99 SER A CA 1
ATOM 757 C C . SER A 1 102 ? 2.740 71.594 -13.091 1.00 58.87 99 SER A C 1
ATOM 758 O O . SER A 1 102 ? 3.048 71.341 -14.254 1.00 59.90 99 SER A O 1
ATOM 761 N N . LEU A 1 103 ? 2.069 72.681 -12.723 1.00 63.21 100 LEU A N 1
ATOM 762 C CA . LEU A 1 103 ? 1.852 73.815 -13.618 1.00 67.19 100 LEU A CA 1
ATOM 763 C C . LEU A 1 103 ? 2.447 75.066 -12.973 1.00 77.05 100 LEU A C 1
ATOM 764 O O . LEU A 1 103 ? 3.506 75.554 -13.381 1.00 89.12 100 LEU A O 1
ATOM 769 N N . GLY B 1 5 ? 18.319 67.381 6.334 1.00 53.03 2 GLY B N 1
ATOM 770 C CA . GLY B 1 5 ? 17.454 68.014 7.366 1.00 53.14 2 GLY B CA 1
ATOM 771 C C . GLY B 1 5 ? 17.681 67.496 8.783 1.00 51.87 2 GLY B C 1
ATOM 772 O O . GLY B 1 5 ? 17.654 66.286 9.047 1.00 56.92 2 GLY B O 1
ATOM 773 N N . LYS B 1 6 ? 17.857 68.435 9.699 1.00 45.05 3 LYS B N 1
ATOM 774 C CA . LYS B 1 6 ? 18.064 68.129 11.082 1.00 46.56 3 LYS B CA 1
ATOM 775 C C . LYS B 1 6 ? 16.731 67.823 11.778 1.00 42.28 3 LYS B C 1
ATOM 776 O O . LYS B 1 6 ? 15.743 68.536 11.638 1.00 39.17 3 LYS B O 1
ATOM 782 N N . SER B 1 7 ? 16.714 66.746 12.538 1.00 36.26 4 SER B N 1
ATOM 783 C CA . SER B 1 7 ? 15.507 66.426 13.372 1.00 34.08 4 SER B CA 1
ATOM 784 C C . SER B 1 7 ? 15.418 67.389 14.568 1.00 33.42 4 SER B C 1
ATOM 785 O O . SER B 1 7 ? 16.435 67.963 14.971 1.00 32.12 4 SER B O 1
ATOM 788 N N . PRO B 1 8 ? 14.229 67.525 15.184 1.00 32.05 5 PRO B N 1
ATOM 789 C CA . PRO B 1 8 ? 14.173 68.401 16.333 1.00 31.45 5 PRO B CA 1
ATOM 790 C C . PRO B 1 8 ? 15.178 68.017 17.433 1.00 32.12 5 PRO B C 1
ATOM 791 O O . PRO B 1 8 ? 15.766 68.878 18.079 1.00 30.95 5 PRO B O 1
ATOM 795 N N . THR B 1 9 ? 15.289 66.713 17.667 1.00 32.49 6 THR B N 1
ATOM 796 C CA . THR B 1 9 ? 16.249 66.227 18.698 1.00 32.24 6 THR B CA 1
ATOM 797 C C . THR B 1 9 ? 17.692 66.610 18.372 1.00 30.95 6 THR B C 1
ATOM 798 O O . THR B 1 9 ? 18.430 67.071 19.245 1.00 30.38 6 THR B O 1
ATOM 802 N N . GLU B 1 10 ? 18.089 66.445 17.124 1.00 30.62 7 GLU B N 1
ATOM 803 C CA . GLU B 1 10 ? 19.456 66.851 16.692 1.00 31.99 7 GLU B CA 1
ATOM 804 C C . GLU B 1 10 ? 19.717 68.328 16.953 1.00 31.04 7 GLU B C 1
ATOM 805 O O . GLU B 1 10 ? 20.793 68.714 17.410 1.00 29.15 7 GLU B O 1
ATOM 811 N N . VAL B 1 11 ? 18.754 69.137 16.609 1.00 30.41 8 VAL B N 1
ATOM 812 C CA . VAL B 1 11 ? 18.863 70.557 16.803 1.00 31.56 8 VAL B CA 1
ATOM 813 C C . VAL B 1 11 ? 18.976 70.893 18.298 1.00 35.14 8 VAL B C 1
ATOM 814 O O . VAL B 1 11 ? 19.843 71.711 18.696 1.00 30.87 8 VAL B O 1
ATOM 818 N N . LEU B 1 12 ? 18.099 70.291 19.139 1.00 31.07 9 LEU B N 1
ATOM 819 C CA . LEU B 1 12 ? 18.205 70.482 20.592 1.00 30.83 9 LEU B CA 1
ATOM 820 C C . LEU B 1 12 ? 19.601 70.079 21.111 1.00 28.92 9 LEU B C 1
ATOM 821 O O . LEU B 1 12 ? 20.181 70.817 21.916 1.00 28.14 9 LEU B O 1
ATOM 826 N N . LEU B 1 13 ? 20.146 68.980 20.594 1.00 29.06 10 LEU B N 1
ATOM 827 C CA . LEU B 1 13 ? 21.479 68.533 21.041 1.00 29.91 10 LEU B CA 1
ATOM 828 C C . LEU B 1 13 ? 22.600 69.534 20.687 1.00 33.29 10 LEU B C 1
ATOM 829 O O . LEU B 1 13 ? 23.505 69.748 21.515 1.00 32.34 10 LEU B O 1
ATOM 834 N N . GLU B 1 14 ? 22.504 70.102 19.489 1.00 32.91 11 GLU B N 1
ATOM 835 C CA . GLU B 1 14 ? 23.426 71.147 19.057 1.00 31.32 11 GLU B CA 1
ATOM 836 C C . GLU B 1 14 ? 23.319 72.373 19.975 1.00 33.75 11 GLU B C 1
ATOM 837 O O . GLU B 1 14 ? 24.328 72.966 20.409 1.00 31.96 11 GLU B O 1
ATOM 843 N N . LEU B 1 15 ? 22.091 72.754 20.336 1.00 32.16 12 LEU B N 1
ATOM 844 C CA . LEU B 1 15 ? 21.870 73.938 21.212 1.00 32.48 12 LEU B CA 1
ATOM 845 C C . LEU B 1 15 ? 22.371 73.709 22.648 1.00 36.06 12 LEU B C 1
ATOM 846 O O . LEU B 1 15 ? 22.937 74.596 23.255 1.00 31.33 12 LEU B O 1
ATOM 851 N N . ILE B 1 16 ? 22.169 72.480 23.130 1.00 30.40 13 ILE B N 1
ATOM 852 C CA . ILE B 1 16 ? 22.692 72.084 24.450 1.00 32.87 13 ILE B CA 1
ATOM 853 C C . ILE B 1 16 ? 24.209 72.153 24.468 1.00 34.63 13 ILE B C 1
ATOM 854 O O . ILE B 1 16 ? 24.830 72.623 25.465 1.00 33.00 13 ILE B O 1
ATOM 859 N N . ALA B 1 17 ? 24.830 71.635 23.409 1.00 31.68 14 ALA B N 1
ATOM 860 C CA . ALA B 1 17 ? 26.273 71.661 23.317 1.00 35.73 14 ALA B CA 1
ATOM 861 C C . ALA B 1 17 ? 26.802 73.118 23.374 1.00 34.81 14 ALA B C 1
ATOM 862 O O . ALA B 1 17 ? 27.795 73.385 24.005 1.00 37.37 14 ALA B O 1
ATOM 864 N N . GLU B 1 18 ? 26.112 74.017 22.678 1.00 32.95 15 GLU B N 1
ATOM 865 C CA . GLU B 1 18 ? 26.473 75.461 22.656 1.00 35.46 15 GLU B CA 1
ATOM 866 C C . GLU B 1 18 ? 26.447 76.060 24.024 1.00 36.19 15 GLU B C 1
ATOM 867 O O . GLU B 1 18 ? 27.116 77.086 24.266 1.00 32.66 15 GLU B O 1
ATOM 869 N N . ALA B 1 19 ? 25.611 75.489 24.902 1.00 32.06 16 ALA B N 1
ATOM 870 C CA . ALA B 1 19 ? 25.433 75.991 26.266 1.00 34.71 16 ALA B CA 1
ATOM 871 C C . ALA B 1 19 ? 26.493 75.534 27.281 1.00 39.62 16 ALA B C 1
ATOM 872 O O . ALA B 1 19 ? 26.485 75.955 28.440 1.00 36.65 16 ALA B O 1
ATOM 874 N N . SER B 1 20 ? 27.425 74.675 26.878 1.00 41.32 17 SER B N 1
ATOM 875 C CA . SER B 1 20 ? 28.471 74.226 27.799 1.00 44.73 17 SER B CA 1
ATOM 876 C C . SER B 1 20 ? 29.814 74.253 27.083 1.00 37.82 17 SER B C 1
ATOM 877 O O . SER B 1 20 ? 29.886 74.536 25.923 1.00 39.15 17 SER B O 1
ATOM 880 N N . GLY B 1 21 ? 30.882 74.056 27.846 1.00 40.52 18 GLY B N 1
ATOM 881 C CA . GLY B 1 21 ? 32.205 73.853 27.237 1.00 43.00 18 GLY B CA 1
ATOM 882 C C . GLY B 1 21 ? 32.295 72.426 26.699 1.00 41.45 18 GLY B C 1
ATOM 883 O O . GLY B 1 21 ? 33.278 72.089 26.098 1.00 45.96 18 GLY B O 1
ATOM 884 N N . THR B 1 22 ? 31.277 71.578 26.893 1.00 40.76 19 THR B N 1
ATOM 885 C CA . THR B 1 22 ? 31.322 70.233 26.281 1.00 44.46 19 THR B CA 1
ATOM 886 C C . THR B 1 22 ? 31.137 70.266 24.772 1.00 42.39 19 THR B C 1
ATOM 887 O O . THR B 1 22 ? 30.438 71.088 24.261 1.00 39.85 19 THR B O 1
ATOM 891 N N . THR B 1 23 ? 31.788 69.345 24.061 1.00 38.04 20 THR B N 1
ATOM 892 C CA . THR B 1 23 ? 31.676 69.318 22.571 1.00 38.92 20 THR B CA 1
ATOM 893 C C . THR B 1 23 ? 30.363 68.745 22.028 1.00 38.61 20 THR B C 1
ATOM 894 O O . THR B 1 23 ? 29.690 67.983 22.675 1.00 35.99 20 THR B O 1
ATOM 898 N N . ARG B 1 24 ? 30.033 69.090 20.788 1.00 38.73 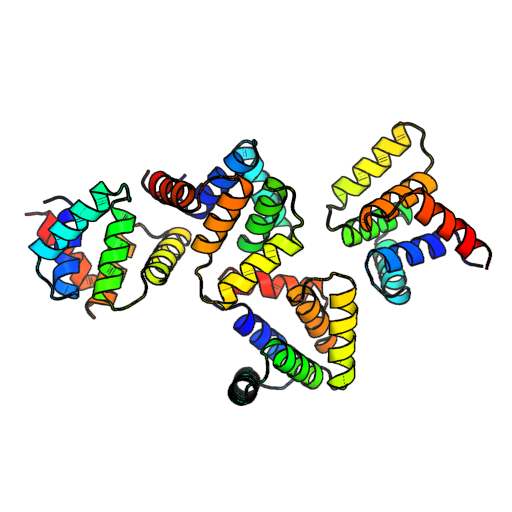21 ARG B N 1
ATOM 899 C CA . ARG B 1 24 ? 28.874 68.511 20.133 1.00 39.00 21 ARG B CA 1
ATOM 900 C C . ARG B 1 24 ? 28.907 66.983 20.103 1.00 41.56 21 ARG B C 1
ATOM 901 O O . ARG B 1 24 ? 27.877 66.330 20.279 1.00 37.60 21 ARG B O 1
ATOM 909 N N . GLU B 1 25 ? 30.094 66.459 19.814 1.00 34.35 22 GLU B N 1
ATOM 910 C CA . GLU B 1 25 ? 30.353 64.994 19.794 1.00 39.09 22 GLU B CA 1
ATOM 911 C C . GLU B 1 25 ? 30.089 64.308 21.114 1.00 38.77 22 GLU B C 1
ATOM 912 O O . GLU B 1 25 ? 29.375 63.270 21.183 1.00 38.02 22 GLU B O 1
ATOM 914 N N . GLU B 1 26 ? 30.542 64.946 22.191 1.00 37.25 23 GLU B N 1
ATOM 915 C CA . GLU B 1 26 ? 30.305 64.458 23.527 1.00 35.92 23 GLU B CA 1
ATOM 916 C C . GLU B 1 26 ? 28.842 64.476 23.890 1.00 33.79 23 GLU B C 1
ATOM 917 O O . GLU B 1 26 ? 28.369 63.516 24.446 1.00 34.50 23 GLU B O 1
ATOM 919 N N . VAL B 1 27 ? 28.124 65.553 23.565 1.00 35.41 24 VAL B N 1
ATOM 920 C CA . VAL B 1 27 ? 26.698 65.635 23.908 1.00 31.89 24 VAL B CA 1
ATOM 921 C C . VAL B 1 27 ? 25.906 64.503 23.194 1.00 35.68 24 VAL B C 1
ATOM 922 O O . VAL B 1 27 ? 25.155 63.790 23.811 1.00 30.60 24 VAL B O 1
ATOM 926 N N . LYS B 1 28 ? 26.161 64.299 21.901 1.00 32.87 25 LYS B N 1
ATOM 927 C CA . LYS B 1 28 ? 25.474 63.290 21.144 1.00 36.51 25 LYS B CA 1
ATOM 928 C C . LYS B 1 28 ? 25.787 61.933 21.681 1.00 33.31 25 LYS B C 1
ATOM 929 O O . LYS B 1 28 ? 24.920 61.093 21.747 1.00 32.97 25 LYS B O 1
ATOM 931 N N . GLU B 1 29 ? 27.055 61.700 22.014 1.00 37.07 26 GLU B N 1
ATOM 932 C CA . GLU B 1 29 ? 27.474 60.375 22.452 1.00 36.02 26 GLU B CA 1
ATOM 933 C C . GLU B 1 29 ? 26.754 60.028 23.752 1.00 37.52 26 GLU B C 1
ATOM 934 O O . GLU B 1 29 ? 26.281 58.887 23.949 1.00 32.32 26 GLU B O 1
ATOM 940 N N . LYS B 1 30 ? 26.669 61.011 24.656 1.00 33.02 27 LYS B N 1
ATOM 941 C CA . LYS B 1 30 ? 25.981 60.797 25.920 1.00 34.62 27 LYS B CA 1
ATOM 942 C C . LYS B 1 30 ? 24.518 60.528 25.734 1.00 32.32 27 LYS B C 1
ATOM 943 O O . LYS B 1 30 ? 23.960 59.635 26.361 1.00 31.18 27 LYS B O 1
ATOM 949 N N . PHE B 1 31 ? 23.910 61.290 24.858 1.00 30.22 28 PHE B N 1
ATOM 950 C CA . PHE B 1 31 ? 22.523 61.156 24.515 1.00 30.83 28 PHE B CA 1
ATOM 951 C C . PHE B 1 31 ? 22.211 59.720 24.039 1.00 32.32 28 PHE B C 1
ATOM 952 O O . PHE B 1 31 ? 21.300 59.032 24.527 1.00 28.12 28 PHE B O 1
ATOM 960 N N . LEU B 1 32 ? 22.974 59.286 23.070 1.00 28.92 29 LEU B N 1
ATOM 961 C CA . LEU B 1 32 ? 22.792 57.958 22.501 1.00 33.79 29 LEU B CA 1
ATOM 962 C C . LEU B 1 32 ? 23.004 56.839 23.487 1.00 32.50 29 LEU B C 1
ATOM 963 O O . LEU B 1 32 ? 22.250 55.891 23.489 1.00 36.19 29 LEU B O 1
ATOM 968 N N . LYS B 1 33 ? 23.986 56.956 24.336 1.00 31.96 30 LYS B N 1
ATOM 969 C CA . LYS B 1 33 ? 24.226 55.928 25.368 1.00 35.76 30 LYS B CA 1
ATOM 970 C C . LYS B 1 33 ? 23.044 55.778 26.338 1.00 36.25 30 LYS B C 1
ATOM 971 O O . LYS B 1 33 ? 22.647 54.684 26.695 1.00 33.81 30 LYS B O 1
ATOM 977 N N . GLU B 1 34 ? 22.498 56.914 26.756 1.00 33.42 31 GLU B N 1
ATOM 978 C CA . GLU B 1 34 ? 21.382 56.917 27.686 1.00 33.77 31 GLU B CA 1
ATOM 979 C C . GLU B 1 34 ? 20.172 56.381 27.059 1.00 32.35 31 GLU B C 1
ATOM 980 O O . GLU B 1 34 ? 19.458 55.617 27.701 1.00 36.61 31 GLU B O 1
ATOM 986 N N . LEU B 1 35 ? 19.927 56.732 25.793 1.00 32.01 32 LEU B N 1
ATOM 987 C CA . LEU B 1 35 ? 18.824 56.256 25.052 1.00 35.51 32 LEU B CA 1
ATOM 988 C C . LEU B 1 35 ? 18.914 54.722 24.903 1.00 42.38 32 LEU B C 1
ATOM 989 O O . LEU B 1 35 ? 17.918 54.007 25.008 1.00 38.12 32 LEU B O 1
ATOM 994 N N . ARG B 1 36 ? 20.129 54.240 24.650 1.00 37.83 33 ARG B N 1
ATOM 995 C CA . ARG B 1 36 ? 20.350 52.788 24.446 1.00 47.00 33 ARG B CA 1
ATOM 996 C C . ARG B 1 36 ? 20.015 51.993 25.720 1.00 45.30 33 ARG B C 1
ATOM 997 O O . ARG B 1 36 ? 19.515 50.853 25.666 1.00 46.14 33 ARG B O 1
ATOM 1005 N N . LYS B 1 37 ? 20.178 52.638 26.867 1.00 46.99 34 LYS B N 1
ATOM 1006 C CA . LYS B 1 37 ? 19.786 52.053 28.150 1.00 55.61 34 LYS B CA 1
ATOM 1007 C C . LYS B 1 37 ? 18.303 52.091 28.424 1.00 53.70 34 LYS B C 1
ATOM 1008 O O . LYS B 1 37 ? 17.866 51.621 29.450 1.00 58.88 34 LYS B O 1
ATOM 1014 N N . GLY B 1 38 ? 17.537 52.667 27.503 1.00 50.64 35 GLY B N 1
ATOM 1015 C CA . GLY B 1 38 ? 16.083 52.658 27.562 1.00 47.28 35 GLY B CA 1
ATOM 1016 C C . GLY B 1 38 ? 15.440 53.883 28.213 1.00 45.82 35 GLY B C 1
ATOM 1017 O O . GLY B 1 38 ? 14.260 53.895 28.453 1.00 45.97 35 GLY B O 1
ATOM 1018 N N . LYS B 1 39 ? 16.230 54.907 28.484 1.00 42.78 36 LYS B N 1
ATOM 1019 C CA . LYS B 1 39 ? 15.668 56.173 28.977 1.00 43.77 36 LYS B CA 1
ATOM 1020 C C . LYS B 1 39 ? 14.933 56.919 27.899 1.00 40.87 36 LYS B C 1
ATOM 1021 O O . LYS B 1 39 ? 15.262 56.793 26.713 1.00 38.34 36 LYS B O 1
ATOM 1027 N N . SER B 1 40 ? 13.958 57.732 28.289 1.00 37.88 37 SER B N 1
ATOM 1028 C CA . SER B 1 40 ? 13.182 58.508 27.289 1.00 40.55 37 SER B CA 1
ATOM 1029 C C . SER B 1 40 ? 14.034 59.643 26.798 1.00 34.58 37 SER B C 1
ATOM 1030 O O . SER B 1 40 ? 14.844 60.205 27.576 1.00 33.76 37 SER B O 1
ATOM 1033 N N . PRO B 1 41 ? 13.855 60.009 25.527 1.00 33.60 38 PRO B N 1
ATOM 1034 C CA . PRO B 1 41 ? 14.654 61.146 25.031 1.00 33.34 38 PRO B CA 1
ATOM 1035 C C . PRO B 1 41 ? 14.495 62.419 25.858 1.00 30.31 38 PRO B C 1
ATOM 1036 O O . PRO B 1 41 ? 15.457 63.112 26.102 1.00 31.12 38 PRO B O 1
ATOM 1040 N N . THR B 1 42 ? 13.260 62.721 26.282 1.00 31.73 39 THR B N 1
ATOM 1041 C CA . THR B 1 42 ? 13.040 63.992 27.063 1.00 33.07 39 THR B CA 1
ATOM 1042 C C . THR B 1 42 ? 13.818 63.984 28.389 1.00 32.95 39 THR B C 1
ATOM 1043 O O . THR B 1 42 ? 14.476 64.964 28.776 1.00 30.87 39 THR B O 1
ATOM 1047 N N . GLU B 1 43 ? 13.758 62.849 29.079 1.00 31.68 40 GLU B N 1
ATOM 1048 C CA . GLU B 1 43 ? 14.485 62.695 30.311 1.00 32.99 40 GLU B CA 1
ATOM 1049 C C . GLU B 1 43 ? 15.982 62.961 30.093 1.00 31.00 40 GLU B C 1
ATOM 1050 O O . GLU B 1 43 ? 16.642 63.610 30.914 1.00 32.09 40 GLU B O 1
ATOM 1056 N N . VAL B 1 44 ? 16.523 62.316 29.064 1.00 31.09 41 VAL B N 1
ATOM 1057 C CA . VAL B 1 44 ? 17.948 62.442 28.754 1.00 31.39 41 VAL B CA 1
ATOM 1058 C C . VAL B 1 44 ? 18.328 63.929 28.418 1.00 28.60 41 VAL B C 1
ATOM 1059 O O . VAL B 1 44 ? 19.337 64.469 28.862 1.00 27.80 41 VAL B O 1
ATOM 1063 N N . LEU B 1 45 ? 17.472 64.552 27.627 1.00 28.95 42 LEU B N 1
ATOM 1064 C CA . LEU B 1 45 ? 17.707 65.961 27.272 1.00 31.42 42 LEU B CA 1
ATOM 1065 C C . LEU B 1 45 ? 17.760 66.841 28.520 1.00 30.61 42 LEU B C 1
ATOM 1066 O O . LEU B 1 45 ? 18.581 67.719 28.632 1.00 30.37 42 LEU B O 1
ATOM 1071 N N . LEU B 1 46 ? 16.859 66.577 29.446 1.00 28.86 43 LEU B N 1
ATOM 1072 C CA . LEU B 1 46 ? 16.796 67.324 30.682 1.00 29.05 43 LEU B CA 1
ATOM 1073 C C . LEU B 1 46 ? 18.068 67.152 31.503 1.00 28.01 43 LEU B C 1
ATOM 1074 O O . LEU B 1 46 ? 18.618 68.083 32.075 1.00 28.10 43 LEU B O 1
ATOM 1079 N N . GLU B 1 47 ? 18.555 65.913 31.528 1.00 30.35 44 GLU B N 1
ATOM 1080 C CA . GLU B 1 47 ? 19.815 65.633 32.220 1.00 29.12 44 GLU B CA 1
ATOM 1081 C C . GLU B 1 47 ? 21.028 66.331 31.591 1.00 30.54 44 GLU B C 1
ATOM 1082 O O . GLU B 1 47 ? 21.866 66.878 32.304 1.00 30.42 44 GLU B O 1
ATOM 1088 N N . LEU B 1 48 ? 21.026 66.408 30.266 1.00 29.85 45 LEU B N 1
ATOM 1089 C CA . LEU B 1 48 ? 22.108 67.094 29.529 1.00 28.05 45 LEU B CA 1
ATOM 1090 C C . LEU B 1 48 ? 22.062 68.624 29.726 1.00 27.95 45 LEU B C 1
ATOM 1091 O O . LEU B 1 48 ? 23.074 69.282 29.892 1.00 29.94 45 LEU B O 1
ATOM 1096 N N . ILE B 1 49 ? 20.852 69.131 29.794 1.00 29.09 46 ILE B N 1
ATOM 1097 C CA . ILE B 1 49 ? 20.649 70.566 30.096 1.00 29.94 46 ILE B CA 1
ATOM 1098 C C . ILE B 1 49 ? 21.142 70.891 31.524 1.00 31.74 46 ILE B C 1
ATOM 1099 O O . ILE B 1 49 ? 21.799 71.938 31.746 1.00 28.98 46 ILE B O 1
ATOM 1104 N N . ALA B 1 50 ? 20.821 70.010 32.463 1.00 30.96 47 ALA B N 1
ATOM 1105 C CA . ALA B 1 50 ? 21.276 70.199 33.831 1.00 30.20 47 ALA B CA 1
ATOM 1106 C C . ALA B 1 50 ? 22.826 70.241 33.898 1.00 31.82 47 ALA B C 1
ATOM 1107 O O . ALA B 1 50 ? 23.422 71.106 34.588 1.00 34.82 47 ALA B O 1
ATOM 1109 N N . GLU B 1 51 ? 23.467 69.354 33.138 1.00 32.80 48 GLU B N 1
ATOM 1110 C CA . GLU B 1 51 ? 24.943 69.299 33.070 1.00 35.37 48 GLU B CA 1
ATOM 1111 C C . GLU B 1 51 ? 25.478 70.619 32.507 1.00 35.94 48 GLU B C 1
ATOM 1112 O O . GLU B 1 51 ? 26.482 71.124 32.990 1.00 35.45 48 GLU B O 1
ATOM 1118 N N . ALA B 1 52 ? 24.743 71.190 31.555 1.00 31.44 49 ALA B N 1
ATOM 1119 C CA . ALA B 1 52 ? 25.163 72.450 30.914 1.00 38.67 49 ALA B CA 1
ATOM 1120 C C . ALA B 1 52 ? 25.092 73.675 31.826 1.00 41.95 49 ALA B C 1
ATOM 1121 O O . ALA B 1 52 ? 25.890 74.591 31.669 1.00 37.84 49 ALA B O 1
ATOM 1123 N N . SER B 1 53 ? 24.165 73.645 32.773 1.00 44.34 50 SER B N 1
ATOM 1124 C CA . SER B 1 53 ? 23.960 74.762 33.715 1.00 49.47 50 SER B CA 1
ATOM 1125 C C . SER B 1 53 ? 24.661 74.570 35.029 1.00 53.35 50 SER B C 1
ATOM 1126 O O . SER B 1 53 ? 24.761 75.518 35.794 1.00 57.90 50 SER B O 1
ATOM 1129 N N . GLY B 1 54 ? 25.111 73.348 35.297 1.00 48.18 51 GLY B N 1
ATOM 1130 C CA . GLY B 1 54 ? 25.675 72.997 36.578 1.00 56.09 51 GLY B CA 1
ATOM 1131 C C . GLY B 1 54 ? 24.598 73.201 37.643 1.00 60.74 51 GLY B C 1
ATOM 1132 O O . GLY B 1 54 ? 24.852 73.679 38.747 1.00 64.55 51 GLY B O 1
ATOM 1133 N N . THR B 1 55 ? 23.372 72.857 37.278 1.00 52.49 52 THR B N 1
ATOM 1134 C CA . THR B 1 55 ? 22.196 72.895 38.214 1.00 48.81 52 THR B CA 1
ATOM 1135 C C . THR B 1 55 ? 21.828 71.449 38.381 1.00 39.73 52 THR B C 1
ATOM 1136 O O . THR B 1 55 ? 22.271 70.618 37.581 1.00 48.13 52 THR B O 1
ATOM 1140 N N . THR B 1 56 ? 21.014 71.087 39.378 1.00 39.13 53 THR B N 1
ATOM 1141 C CA . THR B 1 56 ? 20.833 69.622 39.618 1.00 38.28 53 THR B CA 1
ATOM 1142 C C . THR B 1 56 ? 19.841 69.073 38.574 1.00 34.24 53 THR B C 1
ATOM 1143 O O . THR B 1 56 ? 18.987 69.790 38.103 1.00 33.66 53 THR B O 1
ATOM 1147 N N . LYS B 1 57 ? 19.990 67.811 38.179 1.00 32.48 54 LYS B N 1
ATOM 1148 C CA . LYS B 1 57 ? 19.078 67.247 37.242 1.00 31.43 54 LYS B CA 1
ATOM 1149 C C . LYS B 1 57 ? 17.677 67.263 37.853 1.00 33.35 54 LYS B C 1
ATOM 1150 O O . LYS B 1 57 ? 16.686 67.330 37.124 1.00 32.70 54 LYS B O 1
ATOM 1156 N N . GLU B 1 58 ? 17.592 67.144 39.185 1.00 28.69 55 GLU B N 1
ATOM 1157 C CA . GLU B 1 58 ? 16.277 66.981 39.816 1.00 30.63 55 GLU B CA 1
ATOM 1158 C C . GLU B 1 58 ? 15.559 68.329 39.726 1.00 32.35 55 GLU B C 1
ATOM 1159 O O . GLU B 1 58 ? 14.360 68.395 39.508 1.00 29.21 55 GLU B O 1
ATOM 1165 N N . GLU B 1 59 ? 16.322 69.411 39.825 1.00 31.18 56 GLU B N 1
ATOM 1166 C CA . GLU B 1 59 ? 15.737 70.807 39.766 1.00 37.31 56 GLU B CA 1
ATOM 1167 C C . GLU B 1 59 ? 15.237 71.134 38.376 1.00 34.81 56 GLU B C 1
ATOM 1168 O O . GLU B 1 59 ? 14.124 71.664 38.161 1.00 32.53 56 GLU B O 1
ATOM 1174 N N . VAL B 1 60 ? 16.047 70.776 37.403 1.00 32.74 57 VAL B N 1
ATOM 1175 C CA . VAL B 1 60 ? 15.669 70.967 35.990 1.00 31.81 57 VAL B CA 1
ATOM 1176 C C . VAL B 1 60 ? 14.458 70.171 35.593 1.00 29.75 57 VAL B C 1
ATOM 1177 O O . VAL B 1 60 ? 13.535 70.676 34.937 1.00 30.97 57 VAL B O 1
ATOM 1181 N N . LYS B 1 61 ? 14.421 68.907 36.017 1.00 29.12 58 LYS B N 1
ATOM 1182 C CA . LYS B 1 61 ? 13.287 68.084 35.744 1.00 30.08 58 LYS B CA 1
ATOM 1183 C C . LYS B 1 61 ? 12.039 68.613 36.417 1.00 31.68 58 LYS B C 1
ATOM 1184 O O . LYS B 1 61 ? 10.926 68.586 35.806 1.00 30.35 58 LYS B O 1
ATOM 1190 N N . GLU B 1 62 ? 12.171 69.067 37.654 1.00 31.74 59 GLU B N 1
ATOM 1191 C CA . GLU B 1 62 ? 10.954 69.584 38.353 1.00 33.30 59 GLU B CA 1
ATOM 1192 C C . GLU B 1 62 ? 10.444 70.821 37.630 1.00 34.01 59 GLU B C 1
ATOM 1193 O O . GLU B 1 62 ? 9.184 71.056 37.496 1.00 33.01 59 GLU B O 1
ATOM 1199 N N . LYS B 1 63 ? 11.379 71.662 37.183 1.00 31.59 60 LYS B N 1
ATOM 1200 C CA . LYS B 1 63 ? 10.975 72.927 36.482 1.00 34.24 60 LYS B CA 1
ATOM 1201 C C . LYS B 1 63 ? 10.211 72.578 35.202 1.00 31.46 60 LYS B C 1
ATOM 1202 O O . LYS B 1 63 ? 9.147 73.179 34.871 1.00 29.19 60 LYS B O 1
ATOM 1208 N N . PHE B 1 64 ? 10.745 71.601 34.458 1.00 28.68 61 PHE B N 1
ATOM 1209 C CA . PHE B 1 64 ? 10.083 71.099 33.241 1.00 29.83 61 PHE B CA 1
ATOM 1210 C C . PHE B 1 64 ? 8.647 70.648 33.514 1.00 32.16 61 PHE B C 1
ATOM 1211 O O . PHE B 1 64 ? 7.700 71.002 32.810 1.00 28.67 61 PHE B O 1
ATOM 1219 N N . LEU B 1 65 ? 8.507 69.821 34.554 1.00 30.27 62 LEU B N 1
ATOM 1220 C CA . LEU B 1 65 ? 7.218 69.277 34.912 1.00 35.10 62 LEU B CA 1
ATOM 1221 C C . LEU B 1 65 ? 6.189 70.308 35.384 1.00 31.41 62 LEU B C 1
ATOM 1222 O O . LEU B 1 65 ? 5.006 70.228 35.009 1.00 34.20 62 LEU B O 1
ATOM 1227 N N . LYS B 1 66 ? 6.668 71.284 36.127 1.00 32.53 63 LYS B N 1
ATOM 1228 C CA . LYS B 1 66 ? 5.830 72.444 36.565 1.00 34.30 63 LYS B CA 1
ATOM 1229 C C . LYS B 1 66 ? 5.259 73.196 35.340 1.00 34.21 63 LYS B C 1
ATOM 1230 O O . LYS B 1 66 ? 4.047 73.477 35.255 1.00 31.01 63 LYS B O 1
ATOM 1232 N N . GLU B 1 67 ? 6.115 73.401 34.335 1.00 33.22 64 GLU B N 1
ATOM 1233 C CA . GLU B 1 67 ? 5.724 74.064 33.090 1.00 35.38 64 GLU B CA 1
ATOM 1234 C C . GLU B 1 67 ? 4.774 73.237 32.237 1.00 33.01 64 GLU B C 1
ATOM 1235 O O . GLU B 1 67 ? 3.798 73.783 31.713 1.00 32.41 64 GLU B O 1
ATOM 1241 N N . LEU B 1 68 ? 4.996 71.910 32.201 1.00 29.80 65 LEU B N 1
ATOM 1242 C CA . LEU B 1 68 ? 4.145 71.026 31.441 1.00 33.33 65 LEU B CA 1
ATOM 1243 C C . LEU B 1 68 ? 2.752 70.991 32.066 1.00 35.41 65 LEU B C 1
ATOM 1244 O O . LEU B 1 68 ? 1.714 71.098 31.382 1.00 36.31 65 LEU B O 1
ATOM 1249 N N . SER B 1 69 ? 2.743 70.983 33.384 1.00 32.98 66 SER B N 1
ATOM 1250 C CA . SER B 1 69 ? 1.476 70.964 34.149 1.00 34.70 66 SER B CA 1
ATOM 1251 C C . SER B 1 69 ? 0.661 72.229 33.967 1.00 38.86 66 SER B C 1
ATOM 1252 O O . SER B 1 69 ? -0.562 72.197 34.032 1.00 38.46 66 SER B O 1
ATOM 1255 N N . PHE B 1 70 ? 1.342 73.324 33.729 1.00 34.08 67 PHE B N 1
ATOM 1256 C CA . PHE B 1 70 ? 0.701 74.563 33.399 1.00 36.56 67 PHE B CA 1
ATOM 1257 C C . PHE B 1 70 ? 0.075 74.655 31.997 1.00 37.34 67 PHE B C 1
ATOM 1258 O O . PHE B 1 70 ? -0.792 75.535 31.750 1.00 39.51 67 PHE B O 1
ATOM 1266 N N . GLY B 1 71 ? 0.497 73.762 31.115 1.00 35.94 68 GLY B N 1
ATOM 1267 C CA . GLY B 1 71 ? 0.081 73.697 29.716 1.00 37.40 68 GLY B CA 1
ATOM 1268 C C . GLY B 1 71 ? 1.064 74.216 28.703 1.00 37.69 68 GLY B C 1
ATOM 1269 O O . GLY B 1 71 ? 0.702 74.411 27.551 1.00 35.12 68 GLY B O 1
ATOM 1270 N N . LYS B 1 72 ? 2.308 74.441 29.108 1.00 35.99 69 LYS B N 1
ATOM 1271 C CA . LYS B 1 72 ? 3.335 74.820 28.102 1.00 34.77 69 LYS B CA 1
ATOM 1272 C C . LYS B 1 72 ? 3.708 73.663 27.236 1.00 36.21 69 LYS B C 1
ATOM 1273 O O . LYS B 1 72 ? 3.579 72.529 27.655 1.00 38.31 69 LYS B O 1
ATOM 1279 N N . SER B 1 73 ? 4.213 73.945 26.035 1.00 35.66 70 SER B N 1
ATOM 1280 C CA . SER B 1 73 ? 4.544 72.832 25.173 1.00 44.25 70 SER B CA 1
ATOM 1281 C C . SER B 1 73 ? 5.942 72.324 25.546 1.00 40.63 70 SER B C 1
ATOM 1282 O O . SER B 1 73 ? 6.797 73.123 25.849 1.00 37.49 70 SER B O 1
ATOM 1285 N N . PRO B 1 74 ? 6.169 71.016 25.496 1.00 37.85 71 PRO B N 1
ATOM 1286 C CA . PRO B 1 74 ? 7.452 70.460 25.920 1.00 36.27 71 PRO B CA 1
ATOM 1287 C C . PRO B 1 74 ? 8.663 71.057 25.230 1.00 37.37 71 PRO B C 1
ATOM 1288 O O . PRO B 1 74 ? 9.646 71.401 25.879 1.00 31.36 71 PRO B O 1
ATOM 1292 N N . THR B 1 75 ? 8.585 71.253 23.926 1.00 34.59 72 THR B N 1
ATOM 1293 C CA . THR B 1 75 ? 9.752 71.730 23.189 1.00 34.29 72 THR B CA 1
ATOM 1294 C C . THR B 1 75 ? 10.047 73.189 23.582 1.00 33.21 72 THR B C 1
ATOM 1295 O O . THR B 1 75 ? 11.192 73.582 23.755 1.00 32.17 72 THR B O 1
ATOM 1299 N N . GLU B 1 76 ? 8.998 73.961 23.760 1.00 31.91 73 GLU B N 1
ATOM 1300 C CA . GLU B 1 76 ? 9.143 75.363 24.168 1.00 36.04 73 GLU B CA 1
ATOM 1301 C C . GLU B 1 76 ? 9.854 75.441 25.530 1.00 36.46 73 GLU B C 1
ATOM 1302 O O . GLU B 1 76 ? 10.729 76.283 25.755 1.00 31.84 73 GLU B O 1
ATOM 1308 N N . VAL B 1 77 ? 9.455 74.554 26.428 1.00 35.71 74 VAL B N 1
ATOM 1309 C CA . VAL B 1 77 ? 10.041 74.505 27.771 1.00 34.67 74 VAL B CA 1
ATOM 1310 C C . VAL B 1 77 ? 11.514 74.118 27.690 1.00 33.27 74 VAL B C 1
ATOM 1311 O O . VAL B 1 77 ? 12.360 74.707 28.342 1.00 31.46 74 VAL B O 1
ATOM 1315 N N . LEU B 1 78 ? 11.821 73.096 26.883 1.00 31.63 75 LEU B N 1
ATOM 1316 C CA . LEU B 1 78 ? 13.222 72.695 26.685 1.00 30.40 75 LEU B CA 1
ATOM 1317 C C . LEU B 1 78 ? 14.067 73.831 26.177 1.00 30.27 75 LEU B C 1
ATOM 1318 O O . LEU B 1 78 ? 15.160 74.059 26.648 1.00 30.19 75 LEU B O 1
ATOM 1323 N N . LEU B 1 79 ? 13.535 74.559 25.196 1.00 29.10 76 LEU B N 1
ATOM 1324 C CA . LEU B 1 79 ? 14.231 75.745 24.709 1.00 32.20 76 LEU B CA 1
ATOM 1325 C C . LEU B 1 79 ? 14.493 76.837 25.744 1.00 29.01 76 LEU B C 1
ATOM 1326 O O . LEU B 1 79 ? 15.610 77.404 25.813 1.00 30.43 76 LEU B O 1
ATOM 1331 N N . GLU B 1 80 ? 13.523 77.077 26.612 1.00 30.04 77 GLU B N 1
ATOM 1332 C CA . GLU B 1 80 ? 13.663 78.060 27.730 1.00 34.66 77 GLU B CA 1
ATOM 1333 C C . GLU B 1 80 ? 14.689 77.621 28.746 1.00 32.79 77 GLU B C 1
ATOM 1334 O O . GLU B 1 80 ? 15.534 78.398 29.180 1.00 32.43 77 GLU B O 1
ATOM 1340 N N . LEU B 1 81 ? 14.673 76.335 29.025 1.00 31.38 78 LEU B N 1
ATOM 1341 C CA . LEU B 1 81 ? 15.719 75.766 29.883 1.00 30.20 78 LEU B CA 1
ATOM 1342 C C . LEU B 1 81 ? 17.123 75.840 29.290 1.00 30.04 78 LEU B C 1
ATOM 1343 O O . LEU B 1 81 ? 18.101 76.060 30.029 1.00 30.39 78 LEU B O 1
ATOM 1348 N N . ILE B 1 82 ? 17.227 75.621 28.002 1.00 31.03 79 ILE B N 1
ATOM 1349 C CA . ILE B 1 82 ? 18.507 75.754 27.306 1.00 33.09 79 ILE B CA 1
ATOM 1350 C C . ILE B 1 82 ? 19.031 77.188 27.390 1.00 35.16 79 ILE B C 1
ATOM 1351 O O . ILE B 1 82 ? 20.204 77.445 27.539 1.00 36.76 79 ILE B O 1
ATOM 1356 N N . ALA B 1 83 ? 18.146 78.102 27.195 1.00 32.74 80 ALA B N 1
ATOM 1357 C CA . ALA B 1 83 ? 18.522 79.520 27.230 1.00 32.50 80 ALA B CA 1
ATOM 1358 C C . ALA B 1 83 ? 19.061 79.878 28.629 1.00 33.61 80 ALA B C 1
ATOM 1359 O O . ALA B 1 83 ? 20.094 80.495 28.741 1.00 37.80 80 ALA B O 1
ATOM 1361 N N . GLU B 1 84 ? 18.395 79.385 29.643 1.00 38.15 81 GLU B N 1
ATOM 1362 C CA . GLU B 1 84 ? 18.853 79.582 31.054 1.00 40.69 81 GLU B CA 1
ATOM 1363 C C . GLU B 1 84 ? 20.238 79.013 31.237 1.00 38.78 81 GLU B C 1
ATOM 1364 O O . GLU B 1 84 ? 21.122 79.648 31.815 1.00 39.65 81 GLU B O 1
ATOM 1370 N N . ALA B 1 85 ? 20.461 77.812 30.693 1.00 33.90 82 ALA B N 1
ATOM 1371 C CA . ALA B 1 85 ? 21.758 77.178 30.818 1.00 33.92 82 ALA B CA 1
ATOM 1372 C C . ALA B 1 85 ? 22.924 77.956 30.174 1.00 37.98 82 ALA B C 1
ATOM 1373 O O . ALA B 1 85 ? 24.051 77.798 30.588 1.00 38.08 82 ALA B O 1
ATOM 1375 N N . SER B 1 86 ? 22.641 78.777 29.161 1.00 39.30 83 SER B N 1
ATOM 1376 C CA . SER B 1 86 ? 23.687 79.512 28.400 1.00 45.25 83 SER B CA 1
ATOM 1377 C C . SER B 1 86 ? 23.777 80.985 28.759 1.00 45.28 83 SER B C 1
ATOM 1378 O O . SER B 1 86 ? 24.638 81.711 28.230 1.00 38.51 83 SER B O 1
ATOM 1381 N N . GLY B 1 87 ? 22.828 81.429 29.568 1.00 40.60 84 GLY B N 1
ATOM 1382 C CA . GLY B 1 87 ? 22.674 82.833 29.870 1.00 43.45 84 GLY B CA 1
ATOM 1383 C C . GLY B 1 87 ? 22.332 83.670 28.651 1.00 45.04 84 GLY B C 1
ATOM 1384 O O . GLY B 1 87 ? 22.698 84.813 28.547 1.00 41.94 84 GLY B O 1
ATOM 1385 N N . THR B 1 88 ? 21.574 83.078 27.728 1.00 40.65 85 THR B N 1
ATOM 1386 C CA . THR B 1 88 ? 21.100 83.767 26.520 1.00 41.05 85 THR B CA 1
ATOM 1387 C C . THR B 1 88 ? 19.592 83.916 26.605 1.00 39.65 85 THR B C 1
ATOM 1388 O O . THR B 1 88 ? 18.938 83.343 27.468 1.00 44.94 85 THR B O 1
ATOM 1392 N N . THR B 1 89 ? 19.016 84.692 25.703 1.00 44.38 86 THR B N 1
ATOM 1393 C CA . THR B 1 89 ? 17.569 84.908 25.823 1.00 43.75 86 THR B CA 1
ATOM 1394 C C . THR B 1 89 ? 16.792 83.736 25.227 1.00 40.11 86 THR B C 1
ATOM 1395 O O . THR B 1 89 ? 17.217 83.144 24.279 1.00 40.16 86 THR B O 1
ATOM 1399 N N . LYS B 1 90 ? 15.632 83.486 25.799 1.00 39.02 87 LYS B N 1
ATOM 1400 C CA . LYS B 1 90 ? 14.658 82.502 25.309 1.00 42.09 87 LYS B CA 1
ATOM 1401 C C . LYS B 1 90 ? 14.327 82.789 23.847 1.00 39.88 87 LYS B C 1
ATOM 1402 O O . LYS B 1 90 ? 14.315 81.881 23.042 1.00 35.85 87 LYS B O 1
ATOM 1404 N N . GLU B 1 91 ? 14.129 84.065 23.489 1.00 36.81 88 GLU B N 1
ATOM 1405 C CA . GLU B 1 91 ? 13.849 84.436 22.062 1.00 41.62 88 GLU B CA 1
ATOM 1406 C C . GLU B 1 91 ? 14.947 84.038 21.132 1.00 42.46 88 GLU B C 1
ATOM 1407 O O . GLU B 1 91 ? 14.690 83.563 20.049 1.00 39.35 88 GLU B O 1
ATOM 1413 N N . GLU B 1 92 ? 16.195 84.243 21.544 1.00 37.84 89 GLU B N 1
ATOM 1414 C CA . GLU B 1 92 ? 17.346 83.916 20.688 1.00 36.66 89 GLU B CA 1
ATOM 1415 C C . GLU B 1 92 ? 17.482 82.392 20.420 1.00 31.32 89 GLU B C 1
ATOM 1416 O O . GLU B 1 92 ? 17.790 81.969 19.323 1.00 33.43 89 GLU B O 1
ATOM 1422 N N . VAL B 1 93 ? 17.318 81.649 21.477 1.00 32.00 90 VAL B N 1
ATOM 1423 C CA . VAL B 1 93 ? 17.431 80.154 21.397 1.00 31.51 90 VAL B CA 1
ATOM 1424 C C . VAL B 1 93 ? 16.295 79.596 20.539 1.00 35.17 90 VAL B C 1
ATOM 1425 O O . VAL B 1 93 ? 16.531 78.773 19.673 1.00 33.54 90 VAL B O 1
ATOM 1429 N N . LYS B 1 94 ? 15.086 80.105 20.745 1.00 33.72 91 LYS B N 1
ATOM 1430 C CA . LYS B 1 94 ? 13.922 79.714 19.891 1.00 34.85 91 LYS B CA 1
ATOM 1431 C C . LYS B 1 94 ? 14.133 80.045 18.464 1.00 34.73 91 LYS B C 1
ATOM 1432 O O . LYS B 1 94 ? 13.827 79.239 17.582 1.00 36.20 91 LYS B O 1
ATOM 1438 N N . LYS B 1 95 ? 14.658 81.237 18.196 1.00 32.91 92 LYS B N 1
ATOM 1439 C CA . LYS B 1 95 ? 14.983 81.596 16.822 1.00 38.27 92 LYS B CA 1
ATOM 1440 C C . LYS B 1 95 ? 15.936 80.679 16.164 1.00 33.63 92 LYS B C 1
ATOM 1441 O O . LYS B 1 95 ? 15.692 80.295 14.981 1.00 32.94 92 LYS B O 1
ATOM 1447 N N . LYS B 1 96 ? 17.020 80.305 16.875 1.00 31.80 93 LYS B N 1
ATOM 1448 C CA . LYS B 1 96 ? 18.000 79.420 16.291 1.00 34.52 93 LYS B CA 1
ATOM 1449 C C . LYS B 1 96 ? 17.395 78.051 15.994 1.00 33.79 93 LYS B C 1
ATOM 1450 O O . LYS B 1 96 ? 17.724 77.443 14.990 1.00 34.03 93 LYS B O 1
ATOM 1456 N N . PHE B 1 97 ? 16.506 77.612 16.898 1.00 30.40 94 PHE B N 1
ATOM 1457 C CA . PHE B 1 97 ? 15.931 76.283 16.784 1.00 30.12 94 PHE B CA 1
ATOM 1458 C C . PHE B 1 97 ? 15.137 76.217 15.478 1.00 30.32 94 PHE B C 1
ATOM 1459 O O . PHE B 1 97 ? 15.350 75.310 14.658 1.00 31.55 94 PHE B O 1
ATOM 1467 N N . TRP B 1 98 ? 14.260 77.186 15.297 1.00 32.73 95 TRP B N 1
ATOM 1468 C CA . TRP B 1 98 ? 13.375 77.200 14.106 1.00 35.06 95 TRP B CA 1
ATOM 1469 C C . TRP B 1 98 ? 14.143 77.446 12.817 1.00 35.58 95 TRP B C 1
ATOM 1470 O O . TRP 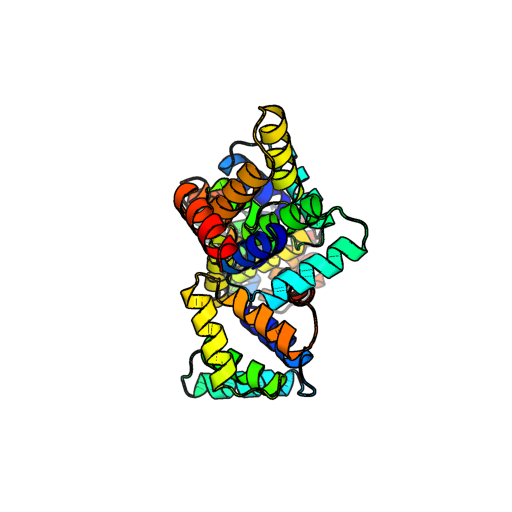B 1 98 ? 13.828 76.849 11.758 1.00 35.82 95 TRP B O 1
ATOM 1481 N N . LYS B 1 99 ? 15.222 78.206 12.914 1.00 37.67 96 LYS B N 1
ATOM 1482 C CA . LYS B 1 99 ? 16.127 78.439 11.790 1.00 38.69 96 LYS B CA 1
ATOM 1483 C C . LYS B 1 99 ? 16.815 77.175 11.341 1.00 41.49 96 LYS B C 1
ATOM 1484 O O . LYS B 1 99 ? 16.846 76.879 10.160 1.00 41.98 96 LYS B O 1
ATOM 1486 N N . GLU B 1 100 ? 17.314 76.404 12.309 1.00 38.54 97 GLU B N 1
ATOM 1487 C CA . GLU B 1 100 ? 18.126 75.219 12.037 1.00 43.96 97 GLU B CA 1
ATOM 1488 C C . GLU B 1 100 ? 17.300 74.105 11.560 1.00 44.92 97 GLU B C 1
ATOM 1489 O O . GLU B 1 100 ? 17.727 73.270 10.787 1.00 47.41 97 GLU B O 1
ATOM 1495 N N . LEU B 1 101 ? 16.093 74.071 12.064 1.00 47.40 98 LEU B N 1
ATOM 1496 C CA . LEU B 1 101 ? 15.150 73.121 11.629 1.00 54.26 98 LEU B CA 1
ATOM 1497 C C . LEU B 1 101 ? 14.792 73.377 10.145 1.00 63.34 98 LEU B C 1
ATOM 1498 O O . LEU B 1 101 ? 14.808 72.437 9.363 1.00 79.00 98 LEU B O 1
ATOM 1503 N N . SER B 1 102 ? 14.548 74.656 9.783 1.00 73.44 99 SER B N 1
ATOM 1504 C CA . SER B 1 102 ? 14.107 75.140 8.403 1.00 71.16 99 SER B CA 1
ATOM 1505 C C . SER B 1 102 ? 15.028 74.640 7.269 1.00 81.64 99 SER B C 1
ATOM 1506 O O . SER B 1 102 ? 14.571 74.186 6.215 1.00 89.75 99 SER B O 1
ATOM 1509 N N . LEU B 1 103 ? 16.329 74.740 7.524 1.00 82.33 100 LEU B N 1
ATOM 1510 C CA . LEU B 1 103 ? 17.404 74.077 6.734 1.00 84.77 100 LEU B CA 1
ATOM 1511 C C . LEU B 1 103 ? 17.124 72.602 6.397 1.00 87.70 100 LEU B C 1
ATOM 1512 O O . LEU B 1 103 ? 17.322 71.711 7.229 1.00 90.75 100 LEU B O 1
ATOM 1517 N N . LYS C 1 6 ? 10.193 60.149 -28.664 1.00 55.17 3 LYS C N 1
ATOM 1518 C CA . LYS C 1 6 ? 10.287 59.831 -27.205 1.00 53.54 3 LYS C CA 1
ATOM 1519 C C . LYS C 1 6 ? 10.140 61.097 -26.366 1.00 48.43 3 LYS C C 1
ATOM 1520 O O . LYS C 1 6 ? 10.954 62.039 -26.477 1.00 43.74 3 LYS C O 1
ATOM 1526 N N . SER C 1 7 ? 9.140 61.087 -25.506 1.00 42.11 4 SER C N 1
ATOM 1527 C CA . SER C 1 7 ? 8.907 62.250 -24.646 1.00 41.16 4 SER C CA 1
ATOM 1528 C C . SER C 1 7 ? 9.963 62.314 -23.525 1.00 36.44 4 SER C C 1
ATOM 1529 O O . SER C 1 7 ? 10.610 61.308 -23.215 1.00 36.30 4 SER C O 1
ATOM 1532 N N . PRO C 1 8 ? 10.112 63.482 -22.916 1.00 34.11 5 PRO C N 1
ATOM 1533 C CA . PRO C 1 8 ? 11.082 63.561 -21.791 1.00 32.57 5 PRO C CA 1
ATOM 1534 C C . PRO C 1 8 ? 10.764 62.528 -20.720 1.00 31.72 5 PRO C C 1
ATOM 1535 O O . PRO C 1 8 ? 11.643 61.929 -20.130 1.00 33.19 5 PRO C O 1
ATOM 1539 N N . THR C 1 9 ? 9.481 62.397 -20.421 1.00 32.77 6 THR C N 1
ATOM 1540 C CA . THR C 1 9 ? 9.075 61.426 -19.448 1.00 37.06 6 THR C CA 1
ATOM 1541 C C . THR C 1 9 ? 9.512 60.010 -19.814 1.00 32.64 6 THR C C 1
ATOM 1542 O O . THR C 1 9 ? 10.014 59.272 -18.958 1.00 29.52 6 THR C O 1
ATOM 1546 N N . GLU C 1 10 ? 9.322 59.603 -21.057 1.00 33.37 7 GLU C N 1
ATOM 1547 C CA . GLU C 1 10 ? 9.733 58.240 -21.466 1.00 35.03 7 GLU C CA 1
ATOM 1548 C C . GLU C 1 10 ? 11.225 58.027 -21.356 1.00 33.46 7 GLU C C 1
ATOM 1549 O O . GLU C 1 10 ? 11.665 56.978 -20.922 1.00 35.43 7 GLU C O 1
ATOM 1555 N N . VAL C 1 11 ? 11.990 59.039 -21.727 1.00 33.59 8 VAL C N 1
ATOM 1556 C CA . VAL C 1 11 ? 13.425 58.944 -21.556 1.00 34.10 8 VAL C CA 1
ATOM 1557 C C . VAL C 1 11 ? 13.793 58.788 -20.044 1.00 35.38 8 VAL C C 1
ATOM 1558 O O . VAL C 1 11 ? 14.653 57.986 -19.694 1.00 34.87 8 VAL C O 1
ATOM 1562 N N . LEU C 1 12 ? 13.174 59.616 -19.183 1.00 34.49 9 LEU C N 1
ATOM 1563 C CA . LEU C 1 12 ? 13.435 59.536 -17.739 1.00 33.15 9 LEU C CA 1
ATOM 1564 C C . LEU C 1 12 ? 13.126 58.102 -17.234 1.00 33.22 9 LEU C C 1
ATOM 1565 O O . LEU C 1 12 ? 13.853 57.518 -16.490 1.00 29.94 9 LEU C O 1
ATOM 1570 N N . LEU C 1 13 ? 12.027 57.546 -17.695 1.00 30.20 10 LEU C N 1
ATOM 1571 C CA . LEU C 1 13 ? 11.655 56.177 -17.342 1.00 30.84 10 LEU C CA 1
ATOM 1572 C C . LEU C 1 13 ? 12.661 55.158 -17.742 1.00 31.71 10 LEU C C 1
ATOM 1573 O O . LEU C 1 13 ? 12.965 54.224 -16.961 1.00 34.83 10 LEU C O 1
ATOM 1578 N N . GLU C 1 14 ? 13.209 55.307 -18.916 1.00 32.70 11 GLU C N 1
ATOM 1579 C CA . GLU C 1 14 ? 14.262 54.399 -19.394 1.00 35.60 11 GLU C CA 1
ATOM 1580 C C . GLU C 1 14 ? 15.533 54.520 -18.502 1.00 36.31 11 GLU C C 1
ATOM 1581 O O . GLU C 1 14 ? 16.199 53.541 -18.184 1.00 33.24 11 GLU C O 1
ATOM 1587 N N . LEU C 1 15 ? 15.827 55.744 -18.110 1.00 33.20 12 LEU C N 1
ATOM 1588 C CA . LEU C 1 15 ? 16.994 55.993 -17.252 1.00 32.26 12 LEU C CA 1
ATOM 1589 C C . LEU C 1 15 ? 16.838 55.379 -15.856 1.00 31.03 12 LEU C C 1
ATOM 1590 O O . LEU C 1 15 ? 17.762 54.890 -15.286 1.00 33.70 12 LEU C O 1
ATOM 1595 N N . ILE C 1 16 ? 15.631 55.479 -15.326 1.00 31.60 13 ILE C N 1
ATOM 1596 C CA . ILE C 1 16 ? 15.245 54.946 -14.063 1.00 31.48 13 ILE C CA 1
ATOM 1597 C C . ILE C 1 16 ? 15.343 53.395 -14.124 1.00 31.67 13 ILE C C 1
ATOM 1598 O O . ILE C 1 16 ? 15.883 52.780 -13.229 1.00 33.59 13 ILE C O 1
ATOM 1603 N N . ALA C 1 17 ? 14.872 52.822 -15.217 1.00 35.42 14 ALA C N 1
ATOM 1604 C CA . ALA C 1 17 ? 14.974 51.358 -15.401 1.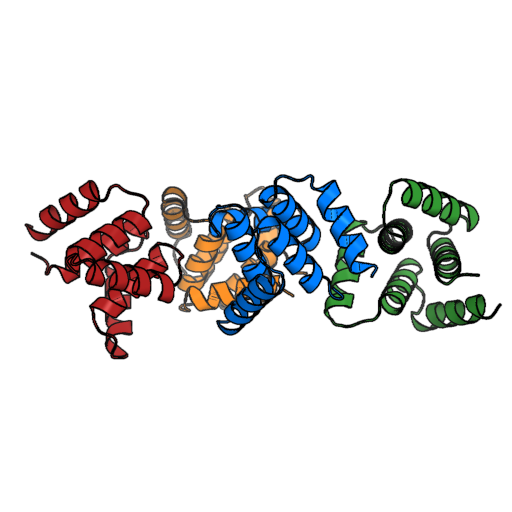00 37.88 14 ALA C CA 1
ATOM 1605 C C . ALA C 1 17 ? 16.420 50.893 -15.361 1.00 41.34 14 ALA C C 1
ATOM 1606 O O . ALA C 1 17 ? 16.748 49.862 -14.747 1.00 38.99 14 ALA C O 1
ATOM 1608 N N . GLU C 1 18 ? 17.285 51.667 -16.000 1.00 41.18 15 GLU C N 1
ATOM 1609 C CA . GLU C 1 18 ? 18.737 51.341 -15.983 1.00 48.55 15 GLU C CA 1
ATOM 1610 C C . GLU C 1 18 ? 19.220 51.197 -14.531 1.00 47.65 15 GLU C C 1
ATOM 1611 O O . GLU C 1 18 ? 20.038 50.302 -14.187 1.00 49.27 15 GLU C O 1
ATOM 1617 N N . ALA C 1 19 ? 18.673 52.055 -13.677 1.00 41.73 16 ALA C N 1
ATOM 1618 C CA . ALA C 1 19 ? 19.131 52.188 -12.293 1.00 45.33 16 ALA C CA 1
ATOM 1619 C C . ALA C 1 19 ? 18.558 51.137 -11.351 1.00 52.90 16 ALA C C 1
ATOM 1620 O O . ALA C 1 19 ? 19.101 50.882 -10.294 1.00 44.71 16 ALA C O 1
ATOM 1622 N N . SER C 1 20 ? 17.391 50.603 -11.690 1.00 56.61 17 SER C N 1
ATOM 1623 C CA . SER C 1 20 ? 16.704 49.700 -10.781 1.00 53.52 17 SER C CA 1
ATOM 1624 C C . SER C 1 20 ? 16.809 48.353 -11.384 1.00 66.00 17 SER C C 1
ATOM 1625 O O . SER C 1 20 ? 15.979 47.506 -11.181 1.00 63.60 17 SER C O 1
ATOM 1628 N N . GLY C 1 21 ? 17.855 48.173 -12.173 1.00 63.01 18 GLY C N 1
ATOM 1629 C CA . GLY C 1 21 ? 17.918 47.087 -13.055 1.00 62.31 18 GLY C CA 1
ATOM 1630 C C . GLY C 1 21 ? 16.603 47.015 -13.803 1.00 64.95 18 GLY C C 1
ATOM 1631 O O . GLY C 1 21 ? 16.550 47.436 -14.994 1.00 41.70 18 GLY C O 1
ATOM 1632 N N . THR C 1 22 ? 15.546 46.631 -13.033 1.00 67.18 19 THR C N 1
ATOM 1633 C CA . THR C 1 22 ? 14.246 46.027 -13.518 1.00 66.67 19 THR C CA 1
ATOM 1634 C C . THR C 1 22 ? 13.876 46.680 -14.798 1.00 47.25 19 THR C C 1
ATOM 1635 O O . THR C 1 22 ? 14.398 47.730 -15.094 1.00 54.31 19 THR C O 1
ATOM 1639 N N . THR C 1 23 ? 13.020 46.004 -15.604 1.00 47.21 20 THR C N 1
ATOM 1640 C CA . THR C 1 23 ? 13.073 46.180 -17.062 1.00 40.17 20 THR C CA 1
ATOM 1641 C C . THR C 1 23 ? 12.498 47.513 -17.485 1.00 38.50 20 THR C C 1
ATOM 1642 O O . THR C 1 23 ? 11.714 48.064 -16.793 1.00 37.69 20 THR C O 1
ATOM 1646 N N . ARG C 1 24 ? 12.878 47.974 -18.670 1.00 40.67 21 ARG C N 1
ATOM 1647 C CA . ARG C 1 24 ? 12.319 49.189 -19.294 1.00 42.31 21 ARG C CA 1
ATOM 1648 C C . ARG C 1 24 ? 10.793 49.136 -19.281 1.00 37.62 21 ARG C C 1
ATOM 1649 O O . ARG C 1 24 ? 10.109 50.087 -18.938 1.00 34.21 21 ARG C O 1
ATOM 1657 N N . GLU C 1 25 ? 10.262 47.995 -19.678 1.00 35.41 22 GLU C N 1
ATOM 1658 C CA . GLU C 1 25 ? 8.760 47.907 -19.849 1.00 34.53 22 GLU C CA 1
ATOM 1659 C C . GLU C 1 25 ? 8.049 47.779 -18.554 1.00 35.07 22 GLU C C 1
ATOM 1660 O O . GLU C 1 25 ? 6.943 48.242 -18.371 1.00 35.59 22 GLU C O 1
ATOM 1666 N N . GLU C 1 26 ? 8.713 47.139 -17.604 1.00 38.15 23 GLU C N 1
ATOM 1667 C CA . GLU C 1 26 ? 8.171 47.024 -16.252 1.00 39.83 23 GLU C CA 1
ATOM 1668 C C . GLU C 1 26 ? 8.034 48.388 -15.601 1.00 34.60 23 GLU C C 1
ATOM 1669 O O . GLU C 1 26 ? 7.013 48.718 -15.006 1.00 38.65 23 GLU C O 1
ATOM 1675 N N . VAL C 1 27 ? 9.038 49.204 -15.772 1.00 35.02 24 VAL C N 1
ATOM 1676 C CA . VAL C 1 27 ? 9.021 50.580 -15.229 1.00 32.64 24 VAL C CA 1
ATOM 1677 C C . VAL C 1 27 ? 7.899 51.419 -15.837 1.00 34.98 24 VAL C C 1
ATOM 1678 O O . VAL C 1 27 ? 7.100 52.037 -15.128 1.00 36.82 24 VAL C O 1
ATOM 1682 N N . LYS C 1 28 ? 7.789 51.374 -17.163 1.00 36.33 25 LYS C N 1
ATOM 1683 C CA . LYS C 1 28 ? 6.750 52.059 -17.909 1.00 32.46 25 LYS C CA 1
ATOM 1684 C C . LYS C 1 28 ? 5.382 51.570 -17.503 1.00 34.23 25 LYS C C 1
ATOM 1685 O O . LYS C 1 28 ? 4.461 52.342 -17.355 1.00 36.28 25 LYS C O 1
ATOM 1691 N N . GLU C 1 29 ? 5.249 50.273 -17.313 1.00 33.75 26 GLU C N 1
ATOM 1692 C CA . GLU C 1 29 ? 3.906 49.715 -16.902 1.00 39.42 26 GLU C CA 1
ATOM 1693 C C . GLU C 1 29 ? 3.483 50.245 -15.558 1.00 40.04 26 GLU C C 1
ATOM 1694 O O . GLU C 1 29 ? 2.294 50.619 -15.324 1.00 39.08 26 GLU C O 1
ATOM 1700 N N . LYS C 1 30 ? 4.436 50.241 -14.646 1.00 40.09 27 LYS C N 1
ATOM 1701 C CA . LYS C 1 30 ? 4.166 50.744 -13.297 1.00 38.28 27 LYS C CA 1
ATOM 1702 C C . LYS C 1 30 ? 3.817 52.193 -13.294 1.00 35.33 27 LYS C C 1
ATOM 1703 O O . LYS C 1 30 ? 2.893 52.617 -12.612 1.00 35.84 27 LYS C O 1
ATOM 1709 N N . PHE C 1 31 ? 4.538 52.954 -14.088 1.00 35.30 28 PHE C N 1
ATOM 1710 C CA . PHE C 1 31 ? 4.248 54.390 -14.252 1.00 34.02 28 PHE C CA 1
ATOM 1711 C C . PHE C 1 31 ? 2.827 54.624 -14.713 1.00 36.54 28 PHE C C 1
ATOM 1712 O O . PHE C 1 31 ? 2.054 55.445 -14.137 1.00 38.98 28 PHE C O 1
ATOM 1720 N N . LEU C 1 32 ? 2.442 53.910 -15.772 1.00 38.67 29 LEU C N 1
ATOM 1721 C CA . LEU C 1 32 ? 1.057 54.110 -16.296 1.00 41.09 29 LEU C CA 1
ATOM 1722 C C . LEU C 1 32 ? -0.023 53.741 -15.293 1.00 39.34 29 LEU C C 1
ATOM 1723 O O . LEU C 1 32 ? -1.036 54.451 -15.138 1.00 43.71 29 LEU C O 1
ATOM 1728 N N . LYS C 1 33 ? 0.184 52.659 -14.580 1.00 41.34 30 LYS C N 1
ATOM 1729 C CA . LYS C 1 33 ? -0.775 52.257 -13.508 1.00 46.12 30 LYS C CA 1
ATOM 1730 C C . LYS C 1 33 ? -0.922 53.326 -12.378 1.00 48.88 30 LYS C C 1
ATOM 1731 O O . LYS C 1 33 ? -2.030 53.626 -11.885 1.00 41.85 30 LYS C O 1
ATOM 1733 N N . GLU C 1 34 ? 0.196 53.870 -11.935 1.00 44.76 31 GLU C N 1
ATOM 1734 C CA . GLU C 1 34 ? 0.195 54.908 -10.876 1.00 44.93 31 GLU C CA 1
ATOM 1735 C C . GLU C 1 34 ? -0.430 56.185 -11.331 1.00 44.52 31 GLU C C 1
ATOM 1736 O O . GLU C 1 34 ? -1.151 56.860 -10.575 1.00 45.70 31 GLU C O 1
ATOM 1742 N N . LEU C 1 35 ? -0.178 56.546 -12.582 1.00 47.27 32 LEU C N 1
ATOM 1743 C CA . LEU C 1 35 ? -0.771 57.703 -13.219 1.00 48.91 32 LEU C CA 1
ATOM 1744 C C . LEU C 1 35 ? -2.316 57.588 -13.234 1.00 58.12 32 LEU C C 1
ATOM 1745 O O . LEU C 1 35 ? -3.030 58.554 -12.957 1.00 59.04 32 LEU C O 1
ATOM 1750 N N . ARG C 1 36 ? -2.811 56.398 -13.542 1.00 54.12 33 ARG C N 1
ATOM 1751 C CA . ARG C 1 36 ? -4.249 56.133 -13.588 1.00 55.72 33 ARG C CA 1
ATOM 1752 C C . ARG C 1 36 ? -4.901 56.324 -12.183 1.00 62.91 33 ARG C C 1
ATOM 1753 O O . ARG C 1 36 ? -6.064 56.726 -12.071 1.00 66.58 33 ARG C O 1
ATOM 1755 N N . LYS C 1 37 ? -4.134 56.098 -11.110 1.00 60.73 34 LYS C N 1
ATOM 1756 C CA . LYS C 1 37 ? -4.588 56.397 -9.729 1.00 61.49 34 LYS C CA 1
ATOM 1757 C C . LYS C 1 37 ? -4.681 57.875 -9.423 1.00 55.22 34 LYS C C 1
ATOM 1758 O O . LYS C 1 37 ? -5.023 58.268 -8.307 1.00 63.67 34 LYS C O 1
ATOM 1764 N N . GLY C 1 38 ? -4.319 58.700 -10.390 1.00 57.10 35 GLY C N 1
ATOM 1765 C CA . GLY C 1 38 ? -4.517 60.131 -10.301 1.00 54.39 35 GLY C CA 1
ATOM 1766 C C . GLY C 1 38 ? -3.310 60.924 -9.863 1.00 56.63 35 GLY C C 1
ATOM 1767 O O . GLY C 1 38 ? -3.400 62.153 -9.723 1.00 63.60 35 GLY C O 1
ATOM 1768 N N . LYS C 1 39 ? -2.166 60.263 -9.662 1.00 53.12 36 LYS C N 1
ATOM 1769 C CA . LYS C 1 39 ? -0.962 61.018 -9.229 1.00 50.57 36 LYS C CA 1
ATOM 1770 C C . LYS C 1 39 ? -0.231 61.666 -10.399 1.00 48.17 36 LYS C C 1
ATOM 1771 O O . LYS C 1 39 ? -0.490 61.345 -11.571 1.00 49.31 36 LYS C O 1
ATOM 1777 N N . SER C 1 40 ? 0.601 62.644 -10.084 1.00 41.82 37 SER C N 1
ATOM 1778 C CA . SER C 1 40 ? 1.202 63.508 -11.096 1.00 40.05 37 SER C CA 1
ATOM 1779 C C . SER C 1 40 ? 2.367 62.761 -11.656 1.00 37.73 37 SER C C 1
ATOM 1780 O O . SER C 1 40 ? 2.928 61.900 -10.954 1.00 38.81 37 SER C O 1
ATOM 1783 N N . PRO C 1 41 ? 2.732 63.051 -12.910 1.00 40.63 38 PRO C N 1
ATOM 1784 C CA . PRO C 1 41 ? 3.926 62.313 -13.442 1.00 39.56 38 PRO C CA 1
ATOM 1785 C C . PRO C 1 41 ? 5.170 62.494 -12.603 1.00 36.80 38 PRO C C 1
ATOM 1786 O O . PRO C 1 41 ? 5.890 61.559 -12.359 1.00 34.98 38 PRO C O 1
ATOM 1790 N N . THR C 1 42 ? 5.393 63.696 -12.124 1.00 31.92 39 THR C N 1
ATOM 1791 C CA . THR C 1 42 ? 6.581 63.918 -11.286 1.00 34.30 39 THR C CA 1
ATOM 1792 C C . THR C 1 42 ? 6.574 63.075 -10.029 1.00 31.98 39 THR C C 1
ATOM 1793 O O . THR C 1 42 ? 7.586 62.493 -9.627 1.00 34.62 39 THR C O 1
ATOM 1797 N N . GLU C 1 43 ? 5.435 63.050 -9.347 1.00 33.59 40 GLU C N 1
ATOM 1798 C CA . GLU C 1 43 ? 5.285 62.284 -8.166 1.00 35.92 40 GLU C CA 1
ATOM 1799 C C . GLU C 1 43 ? 5.617 60.810 -8.411 1.00 37.94 40 GLU C C 1
ATOM 1800 O O . GLU C 1 43 ? 6.307 60.178 -7.631 1.00 33.92 40 GLU C O 1
ATOM 1806 N N . VAL C 1 44 ? 5.086 60.281 -9.491 1.00 33.91 41 VAL C N 1
ATOM 1807 C CA . VAL C 1 44 ? 5.347 58.889 -9.847 1.00 33.63 41 VAL C CA 1
ATOM 1808 C C . VAL C 1 44 ? 6.817 58.602 -10.175 1.00 31.24 41 VAL C C 1
ATOM 1809 O O . VAL C 1 44 ? 7.412 57.609 -9.684 1.00 34.90 41 VAL C O 1
ATOM 1813 N N . LEU C 1 45 ? 7.430 59.507 -10.924 1.00 31.48 42 LEU C N 1
ATOM 1814 C CA . LEU C 1 45 ? 8.849 59.398 -11.203 1.00 31.21 42 LEU C CA 1
ATOM 1815 C C . LEU C 1 45 ? 9.696 59.366 -9.931 1.00 34.24 42 LEU C C 1
ATOM 1816 O O . LEU C 1 45 ? 10.614 58.548 -9.804 1.00 30.00 42 LEU C O 1
ATOM 1821 N N . LEU C 1 46 ? 9.337 60.223 -8.985 1.00 31.64 43 LEU C N 1
ATOM 1822 C CA . LEU C 1 46 ? 10.046 60.233 -7.714 1.00 33.67 43 LEU C CA 1
ATOM 1823 C C . LEU C 1 46 ? 9.899 58.884 -6.979 1.00 35.76 43 LEU C C 1
ATOM 1824 O O . LEU C 1 46 ? 10.871 58.358 -6.381 1.00 33.59 43 LEU C O 1
ATOM 1829 N N . GLU C 1 47 ? 8.695 58.339 -6.976 1.00 33.56 44 GLU C N 1
ATOM 1830 C CA . GLU C 1 47 ? 8.458 57.031 -6.346 1.00 36.26 44 GLU C CA 1
ATOM 1831 C C . GLU C 1 47 ? 9.247 55.893 -6.990 1.00 34.09 44 GLU C C 1
ATOM 1832 O O . GLU C 1 47 ? 9.815 54.995 -6.289 1.00 32.26 44 GLU C O 1
ATOM 1838 N N . LEU C 1 48 ? 9.387 55.969 -8.298 1.00 32.32 45 LEU C N 1
ATOM 1839 C CA . LEU C 1 48 ? 10.158 54.975 -9.048 1.00 30.36 45 LEU C CA 1
ATOM 1840 C C . LEU C 1 48 ? 11.619 55.076 -8.800 1.00 33.46 45 LEU C C 1
ATOM 1841 O O . LEU C 1 48 ? 12.360 54.082 -8.652 1.00 32.72 45 LEU C O 1
ATOM 1846 N N . ILE C 1 49 ? 12.086 56.320 -8.665 1.00 34.53 46 ILE C N 1
ATOM 1847 C CA . ILE C 1 49 ? 13.501 56.598 -8.316 1.00 31.74 46 ILE C CA 1
ATOM 1848 C C . ILE C 1 49 ? 13.805 56.094 -6.907 1.00 32.60 46 ILE C C 1
ATOM 1849 O O . ILE C 1 49 ? 14.880 55.503 -6.660 1.00 36.93 46 ILE C O 1
ATOM 1854 N N . ALA C 1 50 ? 12.838 56.265 -6.000 1.00 33.15 47 ALA C N 1
ATOM 1855 C CA . ALA C 1 50 ? 13.012 55.801 -4.632 1.00 35.01 47 ALA C CA 1
ATOM 1856 C C . ALA C 1 50 ? 13.153 54.250 -4.605 1.00 39.36 47 ALA C C 1
ATOM 1857 O O . ALA C 1 50 ? 14.031 53.711 -3.918 1.00 37.88 47 ALA C O 1
ATOM 1859 N N . GLU C 1 51 ? 12.337 53.570 -5.411 1.00 40.28 48 GLU C N 1
ATOM 1860 C CA . GLU C 1 51 ? 12.442 52.097 -5.527 1.00 41.31 48 GLU C CA 1
ATOM 1861 C C . GLU C 1 51 ? 13.802 51.668 -6.050 1.00 39.62 48 GLU C C 1
ATOM 1862 O O . GLU C 1 51 ? 14.400 50.700 -5.597 1.00 42.81 48 GLU C O 1
ATOM 1868 N N . ALA C 1 52 ? 14.281 52.386 -7.031 1.00 38.30 49 ALA C N 1
ATOM 1869 C CA . ALA C 1 52 ? 15.594 52.145 -7.640 1.00 46.45 49 ALA C CA 1
ATOM 1870 C C . ALA C 1 52 ? 16.762 52.315 -6.675 1.00 49.36 49 ALA C C 1
ATOM 1871 O O . ALA C 1 52 ? 17.784 51.649 -6.803 1.00 48.36 49 ALA C O 1
ATOM 1873 N N . SER C 1 53 ? 16.619 53.234 -5.730 1.00 49.80 50 SER C N 1
ATOM 1874 C CA . SER C 1 53 ? 17.726 53.557 -4.805 1.00 54.79 50 SER C CA 1
ATOM 1875 C C . SER C 1 53 ? 17.603 52.850 -3.440 1.00 53.15 50 SER C C 1
ATOM 1876 O O . SER C 1 53 ? 18.516 52.903 -2.639 1.00 54.03 50 SER C O 1
ATOM 1879 N N . GLY C 1 54 ? 16.449 52.257 -3.194 1.00 47.76 51 GLY C N 1
ATOM 1880 C CA . GLY C 1 54 ? 16.139 51.615 -1.927 1.00 56.91 51 GLY C CA 1
ATOM 1881 C C . GLY C 1 54 ? 16.104 52.647 -0.829 1.00 54.93 51 GLY C C 1
ATOM 1882 O O . GLY C 1 54 ? 16.599 52.426 0.272 1.00 56.74 51 GLY C O 1
ATOM 1883 N N . THR C 1 55 ? 15.569 53.813 -1.157 1.00 57.29 52 THR C N 1
ATOM 1884 C CA . THR C 1 55 ? 15.349 54.905 -0.195 1.00 51.26 52 THR C CA 1
ATOM 1885 C C . THR C 1 55 ? 13.857 55.057 -0.091 1.00 50.70 52 THR C C 1
ATOM 1886 O O . THR C 1 55 ? 13.139 54.568 -0.945 1.00 49.24 52 THR C O 1
ATOM 1890 N N . THR C 1 56 ? 13.353 55.723 0.942 1.00 48.39 53 THR C N 1
ATOM 1891 C CA . THR C 1 56 ? 11.920 55.859 1.045 1.00 49.19 53 THR C CA 1
ATOM 1892 C C . THR C 1 56 ? 11.377 56.880 -0.007 1.00 41.57 53 THR C C 1
ATOM 1893 O O . THR C 1 56 ? 12.076 57.809 -0.359 1.00 36.92 53 THR C O 1
ATOM 1897 N N . LYS C 1 57 ? 10.146 56.692 -0.442 1.00 38.14 54 LYS C N 1
ATOM 1898 C CA . LYS C 1 57 ? 9.527 57.658 -1.328 1.00 35.25 54 LYS C CA 1
ATOM 1899 C C . LYS C 1 57 ? 9.347 59.037 -0.702 1.00 36.71 54 LYS C C 1
ATOM 1900 O O . LYS C 1 57 ? 9.536 60.051 -1.375 1.00 35.70 54 LYS C O 1
ATOM 1906 N N . GLU C 1 58 ? 9.123 59.067 0.611 1.00 40.04 55 GLU C N 1
ATOM 1907 C CA . GLU C 1 58 ? 8.948 60.329 1.294 1.00 40.04 55 GLU C CA 1
ATOM 1908 C C . GLU C 1 58 ? 10.258 61.095 1.305 1.00 36.32 55 GLU C C 1
ATOM 1909 O O . GLU C 1 58 ? 10.282 62.316 1.188 1.00 34.70 55 GLU C O 1
ATOM 1915 N N . GLU C 1 59 ? 11.358 60.377 1.442 1.00 36.84 56 GLU C N 1
ATOM 1916 C CA . GLU C 1 59 ? 12.680 61.004 1.486 1.00 40.71 56 GLU C CA 1
ATOM 1917 C C . GLU C 1 59 ? 13.123 61.584 0.144 1.00 36.32 56 GLU C C 1
ATOM 1918 O O . GLU C 1 59 ? 13.612 62.735 0.050 1.00 33.84 56 GLU C O 1
ATOM 1924 N N . VAL C 1 60 ? 12.958 60.775 -0.912 1.00 35.57 57 VAL C N 1
ATOM 1925 C CA . VAL C 1 60 ? 13.220 61.273 -2.292 1.00 36.43 57 VAL C CA 1
ATOM 1926 C C . VAL C 1 60 ? 12.343 62.498 -2.684 1.00 31.57 57 VAL C C 1
ATOM 1927 O O . VAL C 1 60 ? 12.842 63.452 -3.243 1.00 30.96 57 VAL C O 1
ATOM 1931 N N . LYS C 1 61 ? 11.046 62.473 -2.335 1.00 29.06 58 LYS C N 1
ATOM 1932 C CA . LYS C 1 61 ? 10.156 63.587 -2.578 1.00 30.17 58 LYS C CA 1
ATOM 1933 C C . LYS C 1 61 ? 10.621 64.840 -1.835 1.00 33.57 58 LYS C C 1
ATOM 1934 O O . LYS C 1 61 ? 10.629 65.917 -2.400 1.00 34.80 58 LYS C O 1
ATOM 1940 N N . GLU C 1 62 ? 11.005 64.688 -0.573 1.00 32.31 59 GLU C N 1
ATOM 1941 C CA . GLU C 1 62 ? 11.471 65.865 0.164 1.00 36.13 59 GLU C CA 1
ATOM 1942 C C . GLU C 1 62 ? 12.731 66.431 -0.422 1.00 32.94 59 GLU C C 1
ATOM 1943 O O . GLU C 1 62 ? 12.891 67.664 -0.466 1.00 32.29 59 GLU C O 1
ATOM 1949 N N . LYS C 1 63 ? 13.644 65.549 -0.846 1.00 32.19 60 LYS C N 1
ATOM 1950 C CA . LYS C 1 63 ? 14.927 66.017 -1.452 1.00 35.64 60 LYS C CA 1
ATOM 1951 C C . LYS C 1 63 ? 14.629 66.841 -2.704 1.00 34.74 60 LYS C C 1
ATOM 1952 O O . LYS C 1 63 ? 15.203 67.922 -2.925 1.00 35.41 60 LYS C O 1
ATOM 1958 N N . PHE C 1 64 ? 13.704 66.320 -3.536 1.00 35.25 61 PHE C N 1
ATOM 1959 C CA . PHE C 1 64 ? 13.283 67.005 -4.761 1.00 32.19 61 PHE C CA 1
ATOM 1960 C C . PHE C 1 64 ? 12.728 68.416 -4.431 1.00 29.21 61 PHE C C 1
ATOM 1961 O O . PHE C 1 64 ? 13.088 69.390 -5.042 1.00 31.22 61 PHE C O 1
ATOM 1969 N N . LEU C 1 65 ? 11.820 68.464 -3.481 1.00 29.04 62 LEU C N 1
ATOM 1970 C CA . LEU C 1 65 ? 11.176 69.733 -3.128 1.00 30.21 62 LEU C CA 1
ATOM 1971 C C . LEU C 1 65 ? 12.132 70.754 -2.549 1.00 31.83 62 LEU C C 1
ATOM 1972 O O . LEU C 1 65 ? 12.034 71.962 -2.835 1.00 34.08 62 LEU C O 1
ATOM 1977 N N . LYS C 1 66 ? 13.057 70.275 -1.740 1.00 31.22 63 LYS C N 1
ATOM 1978 C CA . LYS C 1 66 ? 14.115 71.119 -1.195 1.00 35.26 63 LYS C CA 1
ATOM 1979 C C . LYS C 1 66 ? 14.937 71.737 -2.337 1.00 30.75 63 LYS C C 1
ATOM 1980 O O . LYS C 1 66 ? 15.218 72.927 -2.320 1.00 31.98 63 LYS C O 1
ATOM 1986 N N . GLU C 1 67 ? 15.328 70.928 -3.332 1.00 33.19 64 GLU C N 1
ATOM 1987 C CA . GLU C 1 67 ? 16.071 71.434 -4.483 1.00 33.77 64 GLU C CA 1
ATOM 1988 C C . GLU C 1 67 ? 15.333 72.442 -5.321 1.00 32.72 64 GLU C C 1
ATOM 1989 O O . GLU C 1 67 ? 15.889 73.447 -5.739 1.00 33.77 64 GLU C O 1
ATOM 1995 N N . LEU C 1 68 ? 14.042 72.200 -5.523 1.00 31.79 65 LEU C N 1
ATOM 1996 C CA . LEU C 1 68 ? 13.223 73.150 -6.147 1.00 34.29 65 LEU C CA 1
ATOM 1997 C C . LEU C 1 68 ? 13.143 74.458 -5.356 1.00 33.01 65 LEU C C 1
ATOM 1998 O O . LEU C 1 68 ? 13.169 75.582 -5.939 1.00 33.32 65 LEU C O 1
ATOM 2003 N N . SER C 1 69 ? 13.013 74.340 -4.040 1.00 33.96 66 SER C N 1
ATOM 2004 C CA . SER C 1 69 ? 12.957 75.531 -3.202 1.00 35.36 66 SER C CA 1
ATOM 2005 C C . SER C 1 69 ? 14.212 76.391 -3.344 1.00 38.69 66 SER C C 1
ATOM 2006 O O . SER C 1 69 ? 14.143 77.602 -3.175 1.00 34.59 66 SER C O 1
ATOM 2009 N N . PHE C 1 70 ? 15.357 75.736 -3.571 1.00 37.79 67 PHE C N 1
ATOM 2010 C CA . PHE C 1 70 ? 16.654 76.424 -3.790 1.00 39.70 67 PHE C CA 1
ATOM 2011 C C . PHE C 1 70 ? 16.820 76.966 -5.187 1.00 43.96 67 PHE C C 1
ATOM 2012 O O . PHE C 1 70 ? 17.839 77.578 -5.473 1.00 43.77 67 PHE C O 1
ATOM 2020 N N . GLY C 1 71 ? 15.798 76.784 -6.031 1.00 39.29 68 GLY C N 1
ATOM 2021 C CA . GLY C 1 71 ? 15.756 77.347 -7.352 1.00 38.45 68 GLY C CA 1
ATOM 2022 C C . GLY C 1 71 ? 16.250 76.479 -8.478 1.00 44.41 68 GLY C C 1
ATOM 2023 O O . GLY C 1 71 ? 16.392 76.938 -9.607 1.00 41.36 68 GLY C O 1
ATOM 2024 N N . LYS C 1 72 ? 16.459 75.197 -8.212 1.00 42.21 69 LYS C N 1
ATOM 2025 C CA . LYS C 1 72 ? 16.847 74.299 -9.313 1.00 43.80 69 LYS C CA 1
ATOM 2026 C C . LYS C 1 72 ? 15.664 73.964 -10.241 1.00 45.72 69 LYS C C 1
ATOM 2027 O O . LYS C 1 72 ? 14.525 74.029 -9.825 1.00 38.78 69 LYS C O 1
ATOM 2033 N N . SER C 1 73 ? 15.936 73.580 -11.483 1.00 41.74 70 SER C N 1
ATOM 2034 C CA . SER C 1 73 ? 14.836 73.141 -12.396 1.00 44.10 70 SER C CA 1
ATOM 2035 C C . SER C 1 73 ? 14.419 71.671 -12.178 1.00 35.99 70 SER C C 1
ATOM 2036 O O . SER C 1 73 ? 15.246 70.882 -11.800 1.00 39.43 70 SER C O 1
ATOM 2039 N N . PRO C 1 74 ? 13.140 71.316 -12.402 1.00 38.02 71 PRO C N 1
ATOM 2040 C CA . PRO C 1 74 ? 12.680 69.998 -11.993 1.00 39.35 71 PRO C CA 1
ATOM 2041 C C . PRO C 1 74 ? 13.425 68.880 -12.716 1.00 36.82 71 PRO C C 1
ATOM 2042 O O . PRO C 1 74 ? 13.821 67.909 -12.090 1.00 35.21 71 PRO C O 1
ATOM 2046 N N . THR C 1 75 ? 13.693 69.069 -14.012 1.00 36.49 72 THR C N 1
ATOM 2047 C CA . THR C 1 75 ? 14.308 67.991 -14.795 1.00 36.68 72 THR C CA 1
ATOM 2048 C C . THR C 1 75 ? 15.758 67.782 -14.364 1.00 37.42 72 THR C C 1
ATOM 2049 O O . THR C 1 75 ? 16.198 66.651 -14.238 1.00 37.51 72 THR C O 1
ATOM 2053 N N . GLU C 1 76 ? 16.463 68.865 -14.101 1.00 35.52 73 GLU C N 1
ATOM 2054 C CA . GLU C 1 76 ? 17.794 68.817 -13.565 1.00 37.39 73 GLU C CA 1
ATOM 2055 C C . GLU C 1 76 ? 17.860 68.038 -12.260 1.00 36.99 73 GLU C C 1
ATOM 2056 O O . GLU C 1 76 ? 18.723 67.181 -12.069 1.00 39.46 73 GLU C O 1
ATOM 2062 N N . VAL C 1 77 ? 16.919 68.321 -11.369 1.00 35.77 74 VAL C N 1
ATOM 2063 C CA . VAL C 1 77 ? 16.868 67.600 -10.077 1.00 38.90 74 VAL C CA 1
ATOM 2064 C C . VAL C 1 77 ? 16.585 66.104 -10.283 1.00 35.77 74 VAL C C 1
ATOM 2065 O O . VAL C 1 77 ? 17.224 65.251 -9.657 1.00 34.41 74 VAL C O 1
ATOM 2069 N N . LEU C 1 78 ? 15.618 65.788 -11.162 1.00 33.21 75 LEU C N 1
ATOM 2070 C CA . LEU C 1 78 ? 15.302 64.391 -11.468 1.00 34.63 75 LEU C CA 1
ATOM 2071 C C . LEU C 1 78 ? 16.509 63.667 -11.979 1.00 34.45 75 LEU C C 1
ATOM 2072 O O . LEU C 1 78 ? 16.773 62.520 -11.576 1.00 35.35 75 LEU C O 1
ATOM 2077 N N . LEU C 1 79 ? 17.255 64.329 -12.857 1.00 34.20 76 LEU C N 1
ATOM 2078 C CA . LEU C 1 79 ? 18.446 63.671 -13.436 1.00 36.54 76 LEU C CA 1
ATOM 2079 C C . LEU C 1 79 ? 19.515 63.422 -12.371 1.00 36.57 76 LEU C C 1
ATOM 2080 O O . LEU C 1 79 ? 20.166 62.374 -12.389 1.00 39.65 76 LEU C O 1
ATOM 2085 N N . GLU C 1 80 ? 19.631 64.365 -11.456 1.00 35.36 77 GLU C N 1
ATOM 2086 C CA . GLU C 1 80 ? 20.622 64.220 -10.337 1.00 37.41 77 GLU C CA 1
ATOM 2087 C C . GLU C 1 80 ? 20.224 63.117 -9.391 1.00 36.00 77 GLU C C 1
ATOM 2088 O O . GLU C 1 80 ? 21.063 62.280 -9.026 1.00 37.85 77 GLU C O 1
ATOM 2094 N N . LEU C 1 81 ? 18.910 63.020 -9.107 1.00 33.62 78 LEU C N 1
ATOM 2095 C CA . LEU C 1 81 ? 18.376 61.893 -8.331 1.00 34.97 78 LEU C CA 1
ATOM 2096 C C . LEU C 1 81 ? 18.574 60.577 -9.002 1.00 36.52 78 LEU C C 1
ATOM 2097 O O . LEU C 1 81 ? 18.872 59.554 -8.332 1.00 36.49 78 LEU C O 1
ATOM 2102 N N . ILE C 1 82 ? 18.344 60.542 -10.319 1.00 34.39 79 ILE C N 1
ATOM 2103 C CA . ILE C 1 82 ? 18.575 59.282 -11.086 1.00 36.12 79 ILE C CA 1
ATOM 2104 C C . ILE C 1 82 ? 20.057 58.868 -11.011 1.00 35.86 79 ILE C C 1
ATOM 2105 O O . ILE C 1 82 ? 20.420 57.681 -10.868 1.00 38.57 79 ILE C O 1
ATOM 2110 N N . ALA C 1 83 ? 20.936 59.845 -11.147 1.00 39.32 80 ALA C N 1
ATOM 2111 C CA . ALA C 1 83 ? 22.377 59.532 -11.137 1.00 41.41 80 ALA C CA 1
ATOM 2112 C C . ALA C 1 83 ? 22.756 58.919 -9.771 1.00 41.49 80 ALA C C 1
ATOM 2113 O O . ALA C 1 83 ? 23.483 57.931 -9.698 1.00 43.65 80 ALA C O 1
ATOM 2115 N N . GLU C 1 84 ? 22.196 59.492 -8.727 1.00 43.44 81 GLU C N 1
ATOM 2116 C CA . GLU C 1 84 ? 22.420 58.983 -7.326 1.00 51.25 81 GLU C CA 1
ATOM 2117 C C . GLU C 1 84 ? 21.936 57.549 -7.212 1.00 46.08 81 GLU C C 1
ATOM 2118 O O . GLU C 1 84 ? 22.639 56.671 -6.685 1.00 49.32 81 GLU C O 1
ATOM 2124 N N . ALA C 1 85 ? 20.742 57.292 -7.719 1.00 40.46 82 ALA C N 1
ATOM 2125 C CA . ALA C 1 85 ? 20.175 55.922 -7.683 1.00 41.64 82 ALA C CA 1
ATOM 2126 C C . ALA C 1 85 ? 21.014 54.873 -8.440 1.00 45.92 82 ALA C C 1
ATOM 2127 O O . ALA C 1 85 ? 20.948 53.678 -8.098 1.00 51.06 82 ALA C O 1
ATOM 2129 N N . SER C 1 86 ? 21.733 55.280 -9.486 1.00 46.97 83 SER C N 1
ATOM 2130 C CA . SER C 1 86 ? 22.500 54.331 -10.317 1.00 58.52 83 SER C CA 1
ATOM 2131 C C . SER C 1 86 ? 23.984 54.322 -9.999 1.00 60.73 83 SER C C 1
ATOM 2132 O O . SER C 1 86 ? 24.734 53.547 -10.588 1.00 64.75 83 SER C O 1
ATOM 2135 N N . GLY C 1 87 ? 24.391 55.180 -9.074 1.00 59.00 84 GLY C N 1
ATOM 2136 C CA . GLY C 1 87 ? 25.789 55.319 -8.721 1.00 60.07 84 GLY C CA 1
ATOM 2137 C C . GLY C 1 87 ? 26.611 55.705 -9.930 1.00 62.02 84 GLY C C 1
ATOM 2138 O O . GLY C 1 87 ? 27.736 55.237 -10.123 1.00 60.72 84 GLY C O 1
ATOM 2139 N N . THR C 1 88 ? 26.057 56.602 -10.730 1.00 55.66 85 THR C N 1
ATOM 2140 C CA . THR C 1 88 ? 26.761 57.142 -11.890 1.00 60.12 85 THR C CA 1
ATOM 2141 C C . THR C 1 88 ? 26.845 58.666 -11.828 1.00 54.26 85 THR C C 1
ATOM 2142 O O . THR C 1 88 ? 26.239 59.309 -10.997 1.00 59.01 85 THR C O 1
ATOM 2146 N N . THR C 1 89 ? 27.574 59.243 -12.757 1.00 53.41 86 THR C N 1
ATOM 2147 C CA . THR C 1 89 ? 27.810 60.666 -12.699 1.00 56.67 86 THR C CA 1
ATOM 2148 C C . THR C 1 89 ? 26.591 61.448 -13.214 1.00 53.83 86 THR C C 1
ATOM 2149 O O . THR C 1 89 ? 25.961 61.019 -14.155 1.00 52.22 86 THR C O 1
ATOM 2153 N N . LYS C 1 90 ? 26.310 62.596 -12.599 1.00 49.39 87 LYS C N 1
ATOM 2154 C CA . LYS C 1 90 ? 25.217 63.505 -13.010 1.00 50.34 87 LYS C CA 1
ATOM 2155 C C . LYS C 1 90 ? 25.441 63.880 -14.448 1.00 53.63 87 LYS C C 1
ATOM 2156 O O . LYS C 1 90 ? 24.546 63.890 -15.240 1.00 49.72 87 LYS C O 1
ATOM 2158 N N . GLU C 1 91 ? 26.687 64.144 -14.805 1.00 54.94 88 GLU C N 1
ATOM 2159 C CA . GLU C 1 91 ? 27.028 64.498 -16.184 1.00 55.33 88 GLU C CA 1
ATOM 2160 C C . GLU C 1 91 ? 26.725 63.400 -17.179 1.00 49.98 88 GLU C C 1
ATOM 2161 O O . GLU C 1 91 ? 26.255 63.680 -18.286 1.00 48.05 88 GLU C O 1
ATOM 2167 N N . GLU C 1 92 ? 26.995 62.156 -16.814 1.00 43.87 89 GLU C N 1
ATOM 2168 C CA . GLU C 1 92 ? 26.740 61.012 -17.706 1.00 45.54 89 GLU C CA 1
ATOM 2169 C C . GLU C 1 92 ? 25.251 60.789 -17.972 1.00 43.72 89 GLU C C 1
ATOM 2170 O O . GLU C 1 92 ? 24.808 60.530 -19.093 1.00 40.35 89 GLU C O 1
ATOM 2176 N N . VAL C 1 93 ? 24.475 60.900 -16.912 1.00 44.15 90 VAL C N 1
ATOM 2177 C CA . VAL C 1 93 ? 23.038 60.730 -16.989 1.00 40.30 90 VAL C CA 1
ATOM 2178 C C . VAL C 1 93 ? 22.386 61.854 -17.812 1.00 38.64 90 VAL C C 1
ATOM 2179 O O . VAL C 1 93 ? 21.540 61.580 -18.658 1.00 38.03 90 VAL C O 1
ATOM 2183 N N . LYS C 1 94 ? 22.796 63.084 -17.567 1.00 39.60 91 LYS C N 1
ATOM 2184 C CA . LYS C 1 94 ? 22.370 64.240 -18.363 1.00 43.81 91 LYS C CA 1
ATOM 2185 C C . LYS C 1 94 ? 22.693 64.050 -19.844 1.00 41.64 91 LYS C C 1
ATOM 2186 O O . LYS C 1 94 ? 21.883 64.338 -20.703 1.00 42.16 91 LYS C O 1
ATOM 2192 N N . LYS C 1 95 ? 23.912 63.617 -20.147 1.00 45.32 92 LYS C N 1
ATOM 2193 C CA . LYS C 1 95 ? 24.284 63.337 -21.548 1.00 49.08 92 LYS C CA 1
ATOM 2194 C C . LYS C 1 95 ? 23.384 62.329 -22.243 1.00 43.67 92 LYS C C 1
ATOM 2195 O O . LYS C 1 95 ? 22.938 62.562 -23.381 1.00 43.01 92 LYS C O 1
ATOM 2201 N N . LYS C 1 96 ? 23.105 61.225 -21.560 1.00 40.85 93 LYS C N 1
ATOM 2202 C CA . LYS C 1 96 ? 22.228 60.211 -22.111 1.00 43.35 93 LYS C CA 1
ATOM 2203 C C . LYS C 1 96 ? 20.841 60.725 -22.356 1.00 39.50 93 LYS C C 1
ATOM 2204 O O . LYS C 1 96 ? 20.183 60.334 -23.335 1.00 39.23 93 LYS C O 1
ATOM 2210 N N . PHE C 1 97 ? 20.381 61.575 -21.445 1.00 39.73 94 PHE C N 1
ATOM 2211 C CA . PHE C 1 97 ? 19.027 62.123 -21.540 1.00 36.98 94 PHE C CA 1
ATOM 2212 C C . PHE C 1 97 ? 18.873 62.882 -22.856 1.00 38.01 94 PHE C C 1
ATOM 2213 O O . PHE C 1 97 ? 17.950 62.642 -23.639 1.00 40.10 94 PHE C O 1
ATOM 2221 N N . TRP C 1 98 ? 19.771 63.823 -23.068 1.00 36.14 95 TRP C N 1
ATOM 2222 C CA . TRP C 1 98 ? 19.674 64.686 -24.252 1.00 42.17 95 TRP C CA 1
ATOM 2223 C C . TRP C 1 98 ? 19.895 63.878 -25.531 1.00 39.79 95 TRP C C 1
ATOM 2224 O O . TRP C 1 98 ? 19.320 64.155 -26.579 1.00 39.29 95 TRP C O 1
ATOM 2235 N N . LYS C 1 99 ? 20.714 62.852 -25.424 1.00 42.32 96 LYS C N 1
ATOM 2236 C CA . LYS C 1 99 ? 21.005 61.964 -26.561 1.00 46.86 96 LYS C CA 1
ATOM 2237 C C . LYS C 1 99 ? 19.780 61.201 -26.983 1.00 48.35 96 LYS C C 1
ATOM 2238 O O . LYS C 1 99 ? 19.474 61.110 -28.160 1.00 52.11 96 LYS C O 1
ATOM 2244 N N . GLU C 1 100 ? 19.078 60.645 -26.001 1.00 46.19 97 GLU C N 1
ATOM 2245 C CA . GLU C 1 100 ? 17.948 59.741 -26.242 1.00 48.95 97 GLU C CA 1
ATOM 2246 C C . GLU C 1 100 ? 16.752 60.512 -26.681 1.00 50.85 97 GLU C C 1
ATOM 2247 O O . GLU C 1 100 ? 15.956 60.067 -27.502 1.00 57.37 97 GLU C O 1
ATOM 2253 N N . LEU C 1 101 ? 16.654 61.715 -26.154 1.00 49.83 98 LEU C N 1
ATOM 2254 C CA . LEU C 1 101 ? 15.642 62.642 -26.598 1.00 54.76 98 LEU C CA 1
ATOM 2255 C C . LEU C 1 101 ? 15.801 62.938 -28.114 1.00 61.44 98 LEU C C 1
ATOM 2256 O O . LEU C 1 101 ? 14.835 62.920 -28.850 1.00 62.72 98 LEU C O 1
ATOM 2261 N N . SER C 1 102 ? 17.036 63.208 -28.541 1.00 73.27 99 SER C N 1
ATOM 2262 C CA . SER C 1 102 ? 17.322 63.628 -29.941 1.00 75.31 99 SER C CA 1
ATOM 2263 C C . SER C 1 102 ? 16.830 62.597 -30.972 1.00 84.02 99 SER C C 1
ATOM 2264 O O . SER C 1 102 ? 16.403 62.964 -32.073 1.00 92.52 99 SER C O 1
ATOM 2267 N N . LEU C 1 103 ? 16.878 61.319 -30.591 1.00 86.66 100 LEU C N 1
ATOM 2268 C CA . LEU C 1 103 ? 16.323 60.221 -31.396 1.00 87.34 100 LEU C CA 1
ATOM 2269 C C . LEU C 1 103 ? 15.389 59.343 -30.557 1.00 86.12 100 LEU C C 1
ATOM 2270 O O . LEU C 1 103 ? 14.170 59.415 -30.698 1.00 83.68 100 LEU C O 1
ATOM 2275 N N . GLY D 1 5 ? 1.257 96.350 50.179 1.00 63.81 2 GLY D N 1
ATOM 2276 C CA . GLY D 1 5 ? 0.013 96.902 49.568 1.00 65.74 2 GLY D CA 1
ATOM 2277 C C . GLY D 1 5 ? 0.464 97.480 48.246 1.00 69.83 2 GLY D C 1
ATOM 2278 O O . GLY D 1 5 ? 0.911 98.655 48.111 1.00 56.11 2 GLY D O 1
ATOM 2279 N N . LYS D 1 6 ? 0.434 96.616 47.253 1.00 60.10 3 LYS D N 1
ATOM 2280 C CA . LYS D 1 6 ? 1.092 96.939 46.024 1.00 60.30 3 LYS D CA 1
ATOM 2281 C C . LYS D 1 6 ? 0.348 98.116 45.405 1.00 51.60 3 LYS D C 1
ATOM 2282 O O . LYS D 1 6 ? -0.793 98.403 45.751 1.00 49.85 3 LYS D O 1
ATOM 2288 N N . SER D 1 7 ? 1.009 98.751 44.468 1.00 43.74 4 SER D N 1
ATOM 2289 C CA . SER D 1 7 ? 0.342 99.679 43.539 1.00 41.34 4 SER D CA 1
ATOM 2290 C C . SER D 1 7 ? -0.558 98.866 42.535 1.00 36.48 4 SER D C 1
ATOM 2291 O O . SER D 1 7 ? -0.342 97.654 42.334 1.00 32.21 4 SER D O 1
ATOM 2294 N N . PRO D 1 8 ? -1.527 99.539 41.907 1.00 34.81 5 PRO D N 1
ATOM 2295 C CA . PRO D 1 8 ? -2.351 98.841 40.921 1.00 35.05 5 PRO D CA 1
ATOM 2296 C C . PRO D 1 8 ? -1.486 98.235 39.814 1.00 35.77 5 PRO D C 1
ATOM 2297 O O . PRO D 1 8 ? -1.715 97.100 39.344 1.00 32.58 5 PRO D O 1
ATOM 2301 N N . THR D 1 9 ? -0.451 98.985 39.405 1.00 33.01 6 THR D N 1
ATOM 2302 C CA . THR D 1 9 ? 0.481 98.446 38.384 1.00 35.91 6 THR D CA 1
ATOM 2303 C C . THR D 1 9 ? 1.169 97.137 38.834 1.00 33.42 6 THR D C 1
ATOM 2304 O O . THR D 1 9 ? 1.329 96.183 38.048 1.00 36.64 6 THR D O 1
ATOM 2308 N N . GLU D 1 10 ? 1.684 97.145 40.037 1.00 36.04 7 GLU D N 1
ATOM 2309 C CA . GLU D 1 10 ? 2.303 95.930 40.615 1.00 38.62 7 GLU D CA 1
ATOM 2310 C C . GLU D 1 10 ? 1.362 94.737 40.647 1.00 36.58 7 GLU D C 1
ATOM 2311 O O . GLU D 1 10 ? 1.764 93.603 40.308 1.00 34.51 7 GLU D O 1
ATOM 2317 N N . VAL D 1 11 ? 0.116 94.965 41.015 1.00 35.46 8 VAL D N 1
ATOM 2318 C CA . VAL D 1 11 ? -0.870 93.873 40.955 1.00 34.85 8 VAL D CA 1
ATOM 2319 C C . VAL D 1 11 ? -1.104 93.394 39.545 1.00 32.37 8 VAL D C 1
ATOM 2320 O O . VAL D 1 11 ? -1.196 92.173 39.269 1.00 34.69 8 VAL D O 1
ATOM 2324 N N . LEU D 1 12 ? -1.205 94.318 38.599 1.00 32.51 9 LEU D N 1
ATOM 2325 C CA . LEU D 1 12 ? -1.407 93.917 37.206 1.00 31.57 9 LEU D CA 1
ATOM 2326 C C . LEU D 1 12 ? -0.238 93.037 36.744 1.00 33.63 9 LEU D C 1
ATOM 2327 O O . LEU D 1 12 ? -0.437 92.027 36.065 1.00 30.66 9 LEU D O 1
ATOM 2332 N N . LEU D 1 13 ? 0.989 93.449 37.090 1.00 30.68 10 LEU D N 1
ATOM 2333 C CA . LEU D 1 13 ? 2.155 92.632 36.725 1.00 31.60 10 LEU D CA 1
ATOM 2334 C C . LEU D 1 13 ? 2.095 91.233 37.329 1.00 33.43 10 LEU D C 1
ATOM 2335 O O . LEU D 1 13 ? 2.469 90.270 36.658 1.00 35.83 10 LEU D O 1
ATOM 2340 N N . GLU D 1 14 ? 1.644 91.120 38.585 1.00 30.53 11 GLU D N 1
ATOM 2341 C CA . GLU D 1 14 ? 1.488 89.833 39.237 1.00 32.16 11 GLU D CA 1
ATOM 2342 C C . GLU D 1 14 ? 0.464 89.002 38.497 1.00 36.24 11 GLU D C 1
ATOM 2343 O O . GLU D 1 14 ? 0.610 87.766 38.319 1.00 36.40 11 GLU D O 1
ATOM 2349 N N . LEU D 1 15 ? -0.615 89.625 38.101 1.00 31.67 12 LEU D N 1
ATOM 2350 C CA . LEU D 1 15 ? -1.661 88.890 37.353 1.00 35.21 12 LEU D CA 1
ATOM 2351 C C . LEU D 1 15 ? -1.190 88.388 35.988 1.00 35.90 12 LEU D C 1
ATOM 2352 O O . LEU D 1 15 ? -1.576 87.293 35.529 1.00 32.89 12 LEU D O 1
ATOM 2357 N N . ILE D 1 16 ? -0.422 89.213 35.324 1.00 32.72 13 ILE D N 1
ATOM 2358 C CA . ILE D 1 16 ? 0.221 88.852 34.045 1.00 34.85 13 ILE D CA 1
ATOM 2359 C C . ILE D 1 16 ? 1.131 87.649 34.253 1.00 36.39 13 ILE D C 1
ATOM 2360 O O . ILE D 1 16 ? 1.172 86.708 33.407 1.00 33.27 13 ILE D O 1
ATOM 2365 N N . ALA D 1 17 ? 1.921 87.704 35.317 1.00 38.20 14 ALA D N 1
ATOM 2366 C CA . ALA D 1 17 ? 2.809 86.564 35.665 1.00 40.98 14 ALA D CA 1
ATOM 2367 C C . ALA D 1 17 ? 1.981 85.278 35.853 1.00 42.75 14 ALA D C 1
ATOM 2368 O O . ALA D 1 17 ? 2.362 84.211 35.372 1.00 42.21 14 ALA D O 1
ATOM 2370 N N . GLU D 1 18 ? 0.849 85.404 36.539 1.00 39.16 15 GLU D N 1
ATOM 2371 C CA . GLU D 1 18 ? -0.023 84.234 36.840 1.00 40.24 15 GLU D CA 1
ATOM 2372 C C . GLU D 1 18 ? -0.573 83.706 35.548 1.00 37.90 15 GLU D C 1
ATOM 2373 O O . GLU D 1 18 ? -0.639 82.493 35.329 1.00 38.79 15 GLU D O 1
ATOM 2379 N N . ALA D 1 19 ? -0.956 84.621 34.645 1.00 38.83 16 ALA D N 1
ATOM 2380 C CA . ALA D 1 19 ? -1.543 84.253 33.324 1.00 43.08 16 ALA D CA 1
ATOM 2381 C C . ALA D 1 19 ? -0.579 83.536 32.421 1.00 45.30 16 ALA D C 1
ATOM 2382 O O . ALA D 1 19 ? -0.975 82.727 31.595 1.00 49.29 16 ALA D O 1
ATOM 2384 N N . SER D 1 20 ? 0.689 83.877 32.530 1.00 45.51 17 SER D N 1
ATOM 2385 C CA . SER D 1 20 ? 1.653 83.312 31.613 1.00 49.04 17 SER D CA 1
ATOM 2386 C C . SER D 1 20 ? 2.512 82.257 32.301 1.00 43.15 17 SER D C 1
ATOM 2387 O O . SER D 1 20 ? 3.431 81.748 31.684 1.00 48.27 17 SER D O 1
ATOM 2390 N N . GLY D 1 21 ? 2.225 81.933 33.561 1.00 41.59 18 GLY D N 1
ATOM 2391 C CA . GLY D 1 21 ? 3.004 80.939 34.290 1.00 45.38 18 GLY D CA 1
ATOM 2392 C C . GLY D 1 21 ? 4.446 81.357 34.361 1.00 47.39 18 GLY D C 1
ATOM 2393 O O . GLY D 1 21 ? 5.343 80.569 34.100 1.00 43.78 18 GLY D O 1
ATOM 2394 N N . THR D 1 22 ? 4.693 82.618 34.693 1.00 42.07 19 THR D N 1
ATOM 2395 C CA . THR D 1 22 ? 6.070 83.063 34.897 1.00 44.38 19 THR D CA 1
ATOM 2396 C C . THR D 1 22 ? 6.167 83.671 36.291 1.00 44.76 19 THR D C 1
ATOM 2397 O O . THR D 1 22 ? 5.139 83.914 36.940 1.00 37.95 19 THR D O 1
ATOM 2401 N N . THR D 1 23 ? 7.395 83.854 36.785 1.00 43.07 20 THR D N 1
ATOM 2402 C CA . THR D 1 23 ? 7.527 84.454 38.131 1.00 44.94 20 THR D CA 1
ATOM 2403 C C . THR D 1 23 ? 7.242 85.954 38.106 1.00 41.96 20 THR D C 1
ATOM 2404 O O . THR D 1 23 ? 7.379 86.670 37.070 1.00 36.66 20 THR D O 1
ATOM 2408 N N . ARG D 1 24 ? 6.832 86.445 39.258 1.00 43.50 21 ARG D N 1
ATOM 2409 C CA . ARG D 1 24 ? 6.604 87.894 39.415 1.00 43.95 21 ARG D CA 1
ATOM 2410 C C . ARG D 1 24 ? 7.888 88.638 39.119 1.00 40.68 21 ARG D C 1
ATOM 2411 O O . ARG D 1 24 ? 7.868 89.724 38.560 1.00 40.19 21 ARG D O 1
ATOM 2419 N N . GLU D 1 25 ? 9.025 88.109 39.577 1.00 39.86 22 GLU D N 1
ATOM 2420 C CA . GLU D 1 25 ? 10.309 88.764 39.322 1.00 44.54 22 GLU D CA 1
ATOM 2421 C C . GLU D 1 25 ? 10.623 88.955 37.844 1.00 41.08 22 GLU D C 1
ATOM 2422 O O . GLU D 1 25 ? 11.115 90.020 37.396 1.00 39.14 22 GLU D O 1
ATOM 2428 N N . GLU D 1 26 ? 10.360 87.903 37.077 1.00 40.83 23 GLU D N 1
ATOM 2429 C CA . GLU D 1 26 ? 10.627 87.948 35.655 1.00 36.08 23 GLU D CA 1
ATOM 2430 C C . GLU D 1 26 ? 9.807 88.999 34.981 1.00 35.44 23 GLU D C 1
ATOM 2431 O O . GLU D 1 26 ? 10.277 89.756 34.140 1.00 34.08 23 GLU D O 1
ATOM 2437 N N . VAL D 1 27 ? 8.539 89.000 35.309 1.00 34.74 24 VAL D N 1
ATOM 2438 C CA . VAL D 1 27 ? 7.658 89.959 34.649 1.00 31.50 24 VAL D CA 1
ATOM 2439 C C . VAL D 1 27 ? 8.029 91.418 35.011 1.00 33.23 24 VAL D C 1
ATOM 2440 O O . VAL D 1 27 ? 8.092 92.296 34.152 1.00 32.82 24 VAL D O 1
ATOM 2444 N N . LYS D 1 28 ? 8.312 91.631 36.285 1.00 37.49 25 LYS D N 1
ATOM 2445 C CA . LYS D 1 28 ? 8.684 92.982 36.758 1.00 37.36 25 LYS D CA 1
ATOM 2446 C C . LYS D 1 28 ? 9.979 93.422 36.072 1.00 35.32 25 LYS D C 1
ATOM 2447 O O . LYS D 1 28 ? 10.129 94.563 35.625 1.00 38.38 25 LYS D O 1
ATOM 2453 N N . GLU D 1 29 ? 10.921 92.511 35.913 1.00 41.60 26 GLU D N 1
ATOM 2454 C CA . GLU D 1 29 ? 12.191 92.865 35.224 1.00 44.34 26 GLU D CA 1
ATOM 2455 C C . GLU D 1 29 ? 11.991 93.163 33.699 1.00 38.62 26 GLU D C 1
ATOM 2456 O O . GLU D 1 29 ? 12.593 94.110 33.145 1.00 36.90 26 GLU D O 1
ATOM 2462 N N . LYS D 1 30 ? 11.083 92.422 33.074 1.00 36.07 27 LYS D N 1
ATOM 2463 C CA . LYS D 1 30 ? 10.645 92.728 31.694 1.00 33.71 27 LYS D CA 1
ATOM 2464 C C . LYS D 1 30 ? 10.036 94.101 31.539 1.00 37.54 27 LYS D C 1
ATOM 2465 O O . LYS D 1 30 ? 10.389 94.863 30.627 1.00 33.22 27 LYS D O 1
ATOM 2467 N N . PHE D 1 31 ? 9.140 94.427 32.462 1.00 37.35 28 PHE D N 1
ATOM 2468 C CA . PHE D 1 31 ? 8.464 95.677 32.475 1.00 33.88 28 PHE D CA 1
ATOM 2469 C C . PHE D 1 31 ? 9.471 96.836 32.579 1.00 32.08 28 PHE D C 1
ATOM 2470 O O . PHE D 1 31 ? 9.415 97.828 31.837 1.00 31.22 28 PHE D O 1
ATOM 2478 N N . LEU D 1 32 ? 10.375 96.719 33.519 1.00 31.06 29 LEU D N 1
ATOM 2479 C CA . LEU D 1 32 ? 11.377 97.775 33.689 1.00 31.37 29 LEU D CA 1
ATOM 2480 C C . LEU D 1 32 ? 12.254 97.959 32.429 1.00 33.34 29 LEU D C 1
ATOM 2481 O O . LEU D 1 32 ? 12.594 99.098 32.065 1.00 33.69 29 LEU D O 1
ATOM 2486 N N . LYS D 1 33 ? 12.646 96.873 31.820 1.00 33.74 30 LYS D N 1
ATOM 2487 C CA . LYS D 1 33 ? 13.526 96.885 30.627 1.00 39.25 30 LYS D CA 1
ATOM 2488 C C . LYS D 1 33 ? 12.829 97.598 29.462 1.00 38.52 30 LYS D C 1
ATOM 2489 O O . LYS D 1 33 ? 13.386 98.443 28.757 1.00 36.15 30 LYS D O 1
ATOM 2491 N N . GLU D 1 34 ? 11.538 97.343 29.316 1.00 38.14 31 GLU D N 1
ATOM 2492 C CA . GLU D 1 34 ? 10.770 98.018 28.233 1.00 36.67 31 GLU D CA 1
ATOM 2493 C C . GLU D 1 34 ? 10.496 99.467 28.479 1.00 36.33 31 GLU D C 1
ATOM 2494 O O . GLU D 1 34 ? 10.503 100.315 27.533 1.00 41.73 31 GLU D O 1
ATOM 2500 N N . LEU D 1 35 ? 10.230 99.791 29.744 1.00 37.81 32 LEU D N 1
ATOM 2501 C CA . LEU D 1 35 ? 9.969 101.146 30.190 1.00 40.01 32 LEU D CA 1
ATOM 2502 C C . LEU D 1 35 ? 11.183 102.011 29.898 1.00 44.15 32 LEU D C 1
ATOM 2503 O O . LEU D 1 35 ? 11.097 103.192 29.554 1.00 44.00 32 LEU D O 1
ATOM 2508 N N . ARG D 1 36 ? 12.341 101.418 30.052 1.00 39.99 33 ARG D N 1
ATOM 2509 C CA . ARG D 1 36 ? 13.596 102.104 29.883 1.00 45.57 33 ARG D CA 1
ATOM 2510 C C . ARG D 1 36 ? 13.811 102.579 28.452 1.00 44.93 33 ARG D C 1
ATOM 2511 O O . ARG D 1 36 ? 14.441 103.597 28.182 1.00 53.81 33 ARG D O 1
ATOM 2519 N N . LYS D 1 37 ? 13.230 101.839 27.517 1.00 48.19 34 LYS D N 1
ATOM 2520 C CA . LYS D 1 37 ? 13.223 102.242 26.116 1.00 49.86 34 LYS D CA 1
ATOM 2521 C C . LYS D 1 37 ? 12.289 103.420 25.812 1.00 52.57 34 LYS D C 1
ATOM 2522 O O . LYS D 1 37 ? 12.216 103.847 24.673 1.00 65.95 34 LYS D O 1
ATOM 2528 N N . GLY D 1 38 ? 11.553 103.892 26.808 1.00 57.18 35 GLY D N 1
ATOM 2529 C CA . GLY D 1 38 ? 10.715 105.096 26.682 1.00 50.12 35 GLY D CA 1
ATOM 2530 C C . GLY D 1 38 ? 9.265 104.799 26.365 1.00 53.13 35 GLY D C 1
ATOM 2531 O O . GLY D 1 38 ? 8.496 105.703 26.031 1.00 51.87 35 GLY D O 1
ATOM 2532 N N . LYS D 1 39 ? 8.903 103.519 26.421 1.00 46.14 36 LYS D N 1
ATOM 2533 C CA . LYS D 1 39 ? 7.512 103.112 26.359 1.00 47.80 36 LYS D CA 1
ATOM 2534 C C . LYS D 1 39 ? 6.750 103.555 27.607 1.00 49.08 36 LYS D C 1
ATOM 2535 O O . LYS D 1 39 ? 7.314 103.746 28.665 1.00 50.00 36 LYS D O 1
ATOM 2541 N N . SER D 1 40 ? 5.442 103.746 27.462 1.00 40.79 37 SER D N 1
ATOM 2542 C CA . SER D 1 40 ? 4.619 104.179 28.567 1.00 39.65 37 SER D CA 1
ATOM 2543 C C . SER D 1 40 ? 4.323 102.907 29.329 1.00 36.11 37 SER D C 1
ATOM 2544 O O . SER D 1 40 ? 4.369 101.844 28.753 1.00 34.37 37 SER D O 1
ATOM 2547 N N . PRO D 1 41 ? 4.067 103.014 30.632 1.00 36.96 38 PRO D N 1
ATOM 2548 C CA . PRO D 1 41 ? 3.660 101.832 31.368 1.00 37.76 38 PRO D CA 1
ATOM 2549 C C . PRO D 1 41 ? 2.490 101.070 30.715 1.00 36.40 38 PRO D C 1
ATOM 2550 O O . PRO D 1 41 ? 2.499 99.872 30.688 1.00 35.22 38 PRO D O 1
ATOM 2554 N N . THR D 1 42 ? 1.485 101.777 30.238 1.00 34.71 39 THR D N 1
ATOM 2555 C CA . THR D 1 42 ? 0.330 101.084 29.629 1.00 39.21 39 THR D CA 1
ATOM 2556 C C . THR D 1 42 ? 0.752 100.311 28.382 1.00 37.16 39 THR D C 1
ATOM 2557 O O . THR D 1 42 ? 0.390 99.132 28.182 1.00 37.49 39 THR D O 1
ATOM 2561 N N . GLU D 1 43 ? 1.532 100.965 27.565 1.00 36.15 40 GLU D N 1
ATOM 2562 C CA . GLU D 1 43 ? 2.112 100.317 26.376 1.00 36.91 40 GLU D CA 1
ATOM 2563 C C . GLU D 1 43 ? 2.877 99.033 26.691 1.00 38.54 40 GLU D C 1
ATOM 2564 O O . GLU D 1 43 ? 2.701 98.003 26.067 1.00 35.68 40 GLU D O 1
ATOM 2570 N N . VAL D 1 44 ? 3.744 99.100 27.688 1.00 35.86 41 VAL D N 1
ATOM 2571 C CA . VAL D 1 44 ? 4.475 97.883 28.131 1.00 37.34 41 VAL D CA 1
ATOM 2572 C C . VAL D 1 44 ? 3.539 96.778 28.615 1.00 34.78 41 VAL D C 1
ATOM 2573 O O . VAL D 1 44 ? 3.715 95.570 28.353 1.00 32.56 41 VAL D O 1
ATOM 2577 N N . LEU D 1 45 ? 2.566 97.164 29.420 1.00 32.50 42 LEU D N 1
ATOM 2578 C CA . LEU D 1 45 ? 1.640 96.167 29.958 1.00 32.18 42 LEU D CA 1
ATOM 2579 C C . LEU D 1 45 ? 0.938 95.423 28.823 1.00 31.76 42 LEU D C 1
ATOM 2580 O O . LEU D 1 45 ? 0.762 94.211 28.891 1.00 32.14 42 LEU D O 1
ATOM 2585 N N . LEU D 1 46 ? 0.559 96.163 27.821 1.00 31.98 43 LEU D N 1
ATOM 2586 C CA . LEU D 1 46 ? -0.118 95.599 26.641 1.00 31.66 43 LEU D CA 1
ATOM 2587 C C . LEU D 1 46 ? 0.808 94.638 25.883 1.00 32.98 43 LEU D C 1
ATOM 2588 O O . LEU D 1 46 ? 0.392 93.549 25.512 1.00 30.55 43 LEU D O 1
ATOM 2593 N N . GLU D 1 47 ? 2.072 95.008 25.771 1.00 34.31 44 GLU D N 1
ATOM 2594 C CA . GLU D 1 47 ? 3.030 94.113 25.161 1.00 35.12 44 GLU D CA 1
ATOM 2595 C C . GLU D 1 47 ? 3.206 92.821 25.974 1.00 36.51 44 GLU D C 1
ATOM 2596 O O . GLU D 1 47 ? 3.341 91.726 25.409 1.00 37.54 44 GLU D O 1
ATOM 2602 N N . LEU D 1 48 ? 3.213 92.927 27.308 1.00 36.57 45 LEU D N 1
ATOM 2603 C CA . LEU D 1 48 ? 3.387 91.758 28.194 1.00 35.06 45 LEU D CA 1
ATOM 2604 C C . LEU D 1 48 ? 2.195 90.859 28.135 1.00 34.05 45 LEU D C 1
ATOM 2605 O O . LEU D 1 48 ? 2.315 89.619 28.145 1.00 34.28 45 LEU D O 1
ATOM 2610 N N . ILE D 1 49 ? 1.017 91.460 28.090 1.00 33.19 46 ILE D N 1
ATOM 2611 C CA . ILE D 1 49 ? -0.233 90.721 27.855 1.00 32.62 46 ILE D CA 1
ATOM 2612 C C . ILE D 1 49 ? -0.241 89.966 26.501 1.00 36.50 46 ILE D C 1
ATOM 2613 O O . ILE D 1 49 ? -0.663 88.775 26.433 1.00 38.02 46 ILE D O 1
ATOM 2618 N N . ALA D 1 50 ? 0.214 90.629 25.449 1.00 36.72 47 ALA D N 1
ATOM 2619 C CA . ALA D 1 50 ? 0.321 90.047 24.110 1.00 41.25 47 ALA D CA 1
ATOM 2620 C C . ALA D 1 50 ? 1.253 88.826 24.146 1.00 47.08 47 ALA D C 1
ATOM 2621 O O . ALA D 1 50 ? 0.903 87.754 23.620 1.00 42.36 47 ALA D O 1
ATOM 2623 N N . GLU D 1 51 ? 2.376 88.958 24.848 1.00 49.22 48 GLU D N 1
ATOM 2624 C CA . GLU D 1 51 ? 3.318 87.808 25.017 1.00 53.53 48 GLU D CA 1
ATOM 2625 C C . GLU D 1 51 ? 2.639 86.638 25.724 1.00 49.47 48 GLU D C 1
ATOM 2626 O O . GLU D 1 51 ? 2.835 85.484 25.376 1.00 53.96 48 GLU D O 1
ATOM 2632 N N . ALA D 1 52 ? 1.856 86.958 26.737 1.00 52.37 49 ALA D N 1
ATOM 2633 C CA . ALA D 1 52 ? 1.144 85.963 27.533 1.00 50.23 49 ALA D CA 1
ATOM 2634 C C . ALA D 1 52 ? 0.090 85.210 26.720 1.00 52.53 49 ALA D C 1
ATOM 2635 O O . ALA D 1 52 ? -0.172 84.039 26.985 1.00 57.91 49 ALA D O 1
ATOM 2637 N N . SER D 1 53 ? -0.535 85.900 25.767 1.00 56.35 50 SER D N 1
ATOM 2638 C CA . SER D 1 53 ? -1.640 85.321 24.973 1.00 59.25 50 SER D CA 1
ATOM 2639 C C . SER D 1 53 ? -1.185 84.757 23.634 1.00 63.74 50 SER D C 1
ATOM 2640 O O . SER D 1 53 ? -1.955 84.078 22.944 1.00 66.40 50 SER D O 1
ATOM 2643 N N . GLY D 1 54 ? 0.067 85.026 23.281 1.00 63.71 51 GLY D N 1
ATOM 2644 C CA . GLY D 1 54 ? 0.641 84.591 22.008 1.00 60.60 51 GLY D CA 1
ATOM 2645 C C . GLY D 1 54 ? -0.108 85.240 20.856 1.00 63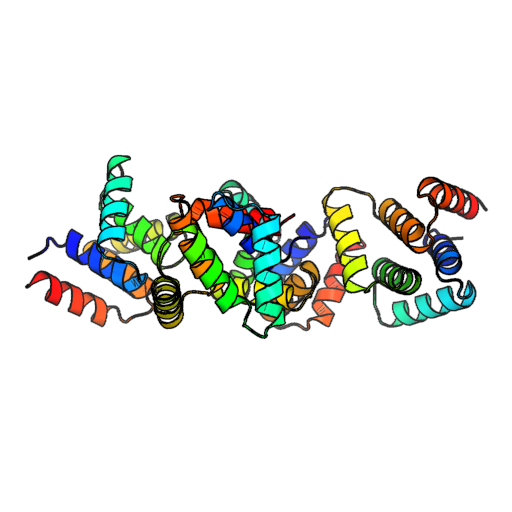.23 51 GLY D C 1
ATOM 2646 O O . GLY D 1 54 ? -0.394 84.602 19.828 1.00 59.12 51 GLY D O 1
ATOM 2647 N N . THR D 1 55 ? -0.464 86.503 21.042 1.00 62.21 52 THR D N 1
ATOM 2648 C CA . THR D 1 55 ? -1.136 87.307 19.985 1.00 58.98 52 THR D CA 1
ATOM 2649 C C . THR D 1 55 ? -0.229 88.460 19.736 1.00 52.41 52 THR D C 1
ATOM 2650 O O . THR D 1 55 ? 0.711 88.654 20.498 1.00 63.61 52 THR D O 1
ATOM 2654 N N . THR D 1 56 ? -0.444 89.204 18.657 1.00 50.98 53 THR D N 1
ATOM 2655 C CA . THR D 1 56 ? 0.525 90.237 18.319 1.00 50.34 53 THR D CA 1
ATOM 2656 C C . THR D 1 56 ? 0.350 91.437 19.240 1.00 48.46 53 THR D C 1
ATOM 2657 O O . THR D 1 56 ? -0.742 91.715 19.691 1.00 45.95 53 THR D O 1
ATOM 2661 N N . LYS D 1 57 ? 1.428 92.149 19.490 1.00 49.85 54 LYS D N 1
ATOM 2662 C CA . LYS D 1 57 ? 1.350 93.353 20.292 1.00 51.61 54 LYS D CA 1
ATOM 2663 C C . LYS D 1 57 ? 0.499 94.410 19.606 1.00 53.22 54 LYS D C 1
ATOM 2664 O O . LYS D 1 57 ? -0.244 95.116 20.272 1.00 50.29 54 LYS D O 1
ATOM 2670 N N . GLU D 1 58 ? 0.519 94.452 18.269 1.00 50.84 55 GLU D N 1
ATOM 2671 C CA . GLU D 1 58 ? -0.292 95.421 17.547 1.00 49.80 55 GLU D CA 1
ATOM 2672 C C . GLU D 1 58 ? -1.811 95.135 17.705 1.00 50.24 55 GLU D C 1
ATOM 2673 O O . GLU D 1 58 ? -2.615 96.042 17.858 1.00 48.11 55 GLU D O 1
ATOM 2679 N N . GLU D 1 59 ? -2.166 93.877 17.697 1.00 42.05 56 GLU D N 1
ATOM 2680 C CA . GLU D 1 59 ? -3.547 93.462 17.889 1.00 48.47 56 GLU D CA 1
ATOM 2681 C C . GLU D 1 59 ? -4.067 93.837 19.254 1.00 44.16 56 GLU D C 1
ATOM 2682 O O . GLU D 1 59 ? -5.211 94.263 19.423 1.00 43.19 56 GLU D O 1
ATOM 2688 N N . VAL D 1 60 ? -3.257 93.518 20.274 1.00 44.12 57 VAL D N 1
ATOM 2689 C CA . VAL D 1 60 ? -3.666 93.770 21.686 1.00 39.44 57 VAL D CA 1
ATOM 2690 C C . VAL D 1 60 ? -3.822 95.275 21.904 1.00 37.78 57 VAL D C 1
ATOM 2691 O O . VAL D 1 60 ? -4.759 95.713 22.556 1.00 33.62 57 VAL D O 1
ATOM 2695 N N . LYS D 1 61 ? -2.936 96.039 21.310 1.00 35.09 58 LYS D N 1
ATOM 2696 C CA . LYS D 1 61 ? -2.967 97.473 21.460 1.00 35.15 58 LYS D CA 1
ATOM 2697 C C . LYS D 1 61 ? -4.184 98.028 20.778 1.00 39.57 58 LYS D C 1
ATOM 2698 O O . LYS D 1 61 ? -4.864 98.897 21.335 1.00 38.72 58 LYS D O 1
ATOM 2704 N N . GLU D 1 62 ? -4.507 97.504 19.608 1.00 38.79 59 GLU D N 1
ATOM 2705 C CA . GLU D 1 62 ? -5.678 98.007 18.879 1.00 41.20 59 GLU D CA 1
ATOM 2706 C C . GLU D 1 62 ? -6.955 97.656 19.609 1.00 38.26 59 GLU D C 1
ATOM 2707 O O . GLU D 1 62 ? -7.861 98.482 19.726 1.00 35.93 59 GLU D O 1
ATOM 2713 N N . LYS D 1 63 ? -6.998 96.472 20.188 1.00 36.38 60 LYS D N 1
ATOM 2714 C CA . LYS D 1 63 ? -8.177 96.118 20.986 1.00 38.78 60 LYS D CA 1
ATOM 2715 C C . LYS D 1 63 ? -8.378 97.032 22.168 1.00 34.31 60 LYS D C 1
ATOM 2716 O O . LYS D 1 63 ? -9.504 97.425 22.482 1.00 33.97 60 LYS D O 1
ATOM 2722 N N . PHE D 1 64 ? -7.290 97.268 22.917 1.00 32.30 61 PHE D N 1
ATOM 2723 C CA . PHE D 1 64 ? -7.319 98.191 24.033 1.00 28.93 61 PHE D CA 1
ATOM 2724 C C . PHE D 1 64 ? -7.893 99.533 23.622 1.00 33.24 61 PHE D C 1
ATOM 2725 O O . PHE D 1 64 ? -8.761 100.095 24.258 1.00 31.51 61 PHE D O 1
ATOM 2733 N N . LEU D 1 65 ? -7.333 100.089 22.571 1.00 31.93 62 LEU D N 1
ATOM 2734 C CA . LEU D 1 65 ? -7.738 101.395 22.101 1.00 32.67 62 LEU D CA 1
ATOM 2735 C C . LEU D 1 65 ? -9.184 101.479 21.630 1.00 36.69 62 LEU D C 1
ATOM 2736 O O . LEU D 1 65 ? -9.874 102.466 21.886 1.00 33.30 62 LEU D O 1
ATOM 2741 N N . LYS D 1 66 ? -9.615 100.436 20.943 1.00 36.31 63 LYS D N 1
ATOM 2742 C CA . LYS D 1 66 ? -11.005 100.335 20.487 1.00 34.83 63 LYS D C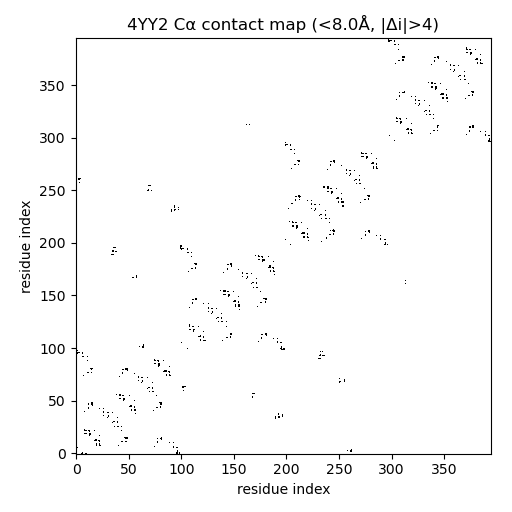A 1
ATOM 2743 C C . LYS D 1 66 ? -11.960 100.327 21.708 1.00 32.42 63 LYS D C 1
ATOM 2744 O O . LYS D 1 66 ? -12.985 101.033 21.700 1.00 34.09 63 LYS D O 1
ATOM 2746 N N . GLU D 1 67 ? -11.598 99.606 22.763 1.00 34.66 64 GLU D N 1
ATOM 2747 C CA . GLU D 1 67 ? -12.403 99.564 23.996 1.00 36.78 64 GLU D CA 1
ATOM 2748 C C . GLU D 1 67 ? -12.477 100.915 24.670 1.00 34.29 64 GLU D C 1
ATOM 2749 O O . GLU D 1 67 ? -13.535 101.319 25.181 1.00 34.87 64 GLU D O 1
ATOM 2755 N N . LEU D 1 68 ? -11.342 101.594 24.717 1.00 31.50 65 LEU D N 1
ATOM 2756 C CA . LEU D 1 68 ? -11.305 102.936 25.255 1.00 36.29 65 LEU D CA 1
ATOM 2757 C C . LEU D 1 68 ? -12.243 103.819 24.434 1.00 36.52 65 LEU D C 1
ATOM 2758 O O . LEU D 1 68 ? -12.934 104.682 24.992 1.00 37.98 65 LEU D O 1
ATOM 2763 N N . SER D 1 69 ? -12.208 103.654 23.140 1.00 38.05 66 SER D N 1
ATOM 2764 C CA . SER D 1 69 ? -13.072 104.513 22.262 1.00 40.05 66 SER D CA 1
ATOM 2765 C C . SER D 1 69 ? -14.535 104.281 22.498 1.00 43.28 66 SER D C 1
ATOM 2766 O O . SER D 1 69 ? -15.334 105.171 22.242 1.00 43.42 66 SER D O 1
ATOM 2769 N N . PHE D 1 70 ? -14.883 103.080 22.956 1.00 42.80 67 PHE D N 1
ATOM 2770 C CA . PHE D 1 70 ? -16.264 102.790 23.443 1.00 47.27 67 PHE D CA 1
ATOM 2771 C C . PHE D 1 70 ? -16.628 103.318 24.821 1.00 47.24 67 PHE D C 1
ATOM 2772 O O . PHE D 1 70 ? -17.779 103.183 25.271 1.00 46.90 67 PHE D O 1
ATOM 2780 N N . GLY D 1 71 ? -15.661 103.941 25.473 1.00 39.08 68 GLY D N 1
ATOM 2781 C CA . GLY D 1 71 ? -15.825 104.576 26.766 1.00 40.15 68 GLY D CA 1
ATOM 2782 C C . GLY D 1 71 ? -15.411 103.710 27.944 1.00 43.40 68 GLY D C 1
ATOM 2783 O O . GLY D 1 71 ? -15.640 104.093 29.078 1.00 39.07 68 GLY D O 1
ATOM 2784 N N . LYS D 1 72 ? -14.806 102.547 27.690 1.00 38.51 69 LYS D N 1
ATOM 2785 C CA . LYS D 1 72 ? -14.385 101.699 28.827 1.00 37.63 69 LYS D CA 1
ATOM 2786 C C . LYS D 1 72 ? -13.215 102.331 29.535 1.00 36.79 69 LYS D C 1
ATOM 2787 O O . LYS D 1 72 ? -12.526 103.223 29.000 1.00 37.89 69 LYS D O 1
ATOM 2793 N N . SER D 1 73 ? -12.980 101.896 30.760 1.00 35.37 70 SER D N 1
ATOM 2794 C CA . SER D 1 73 ? -11.861 102.450 31.553 1.00 34.72 70 SER D CA 1
ATOM 2795 C C . SER D 1 73 ? -10.604 101.670 31.347 1.00 30.31 70 SER D C 1
ATOM 2796 O O . SER D 1 73 ? -10.659 100.462 31.187 1.00 33.88 70 SER D O 1
ATOM 2799 N N . PRO D 1 74 ? -9.453 102.290 31.502 1.00 32.00 71 PRO D N 1
ATOM 2800 C CA . PRO D 1 74 ? -8.262 101.556 31.119 1.00 32.10 71 PRO D CA 1
ATOM 2801 C C . PRO D 1 74 ? -7.933 100.313 31.955 1.00 35.11 71 PRO D C 1
ATOM 2802 O O . PRO D 1 74 ? -7.601 99.231 31.386 1.00 30.52 71 PRO D O 1
ATOM 2806 N N . THR D 1 75 ? -8.048 100.409 33.264 1.00 33.08 72 THR D N 1
ATOM 2807 C CA . THR D 1 75 ? -7.716 99.243 34.116 1.00 32.76 72 THR D CA 1
ATOM 2808 C C . THR D 1 75 ? -8.697 98.142 33.887 1.00 32.70 72 THR D C 1
ATOM 2809 O O . THR D 1 75 ? -8.331 96.952 33.859 1.00 31.76 72 THR D O 1
ATOM 2813 N N . GLU D 1 76 ? -9.987 98.500 33.678 1.00 30.41 73 GLU D N 1
ATOM 2814 C CA . GLU D 1 76 ? -10.964 97.484 33.321 1.00 32.01 73 GLU D CA 1
ATOM 2815 C C . GLU D 1 76 ? -10.593 96.691 32.104 1.00 26.96 73 GLU D C 1
ATOM 2816 O O . GLU D 1 76 ? -10.701 95.440 32.036 1.00 30.98 73 GLU D O 1
ATOM 2822 N N . VAL D 1 77 ? -10.189 97.396 31.061 1.00 30.20 74 VAL D N 1
ATOM 2823 C CA . VAL D 1 77 ? -9.783 96.794 29.793 1.00 31.77 74 VAL D CA 1
ATOM 2824 C C . VAL D 1 77 ? -8.534 95.940 29.925 1.00 30.80 74 VAL D C 1
ATOM 2825 O O . VAL D 1 77 ? -8.505 94.780 29.466 1.00 31.18 74 VAL D O 1
ATOM 2829 N N . LEU D 1 78 ? -7.522 96.433 30.638 1.00 33.48 75 LEU D N 1
ATOM 2830 C CA . LEU D 1 78 ? -6.342 95.592 30.966 1.00 29.16 75 LEU D CA 1
ATOM 2831 C C . LEU D 1 78 ? -6.682 94.326 31.680 1.00 32.89 75 LEU D C 1
ATOM 2832 O O . LEU D 1 78 ? -6.201 93.223 31.300 1.00 29.79 75 LEU D O 1
ATOM 2837 N N . LEU D 1 79 ? -7.603 94.403 32.660 1.00 29.55 76 LEU D N 1
ATOM 2838 C CA . LEU D 1 79 ? -8.019 93.188 33.362 1.00 34.64 76 LEU D CA 1
ATOM 2839 C C . LEU D 1 79 ? -8.725 92.186 32.422 1.00 32.02 76 LEU D C 1
ATOM 2840 O O . LEU D 1 79 ? -8.540 90.950 32.586 1.00 34.03 76 LEU D O 1
ATOM 2845 N N . GLU D 1 80 ? -9.557 92.692 31.533 1.00 30.71 77 GLU D N 1
ATOM 2846 C CA . GLU D 1 80 ? -10.289 91.852 30.598 1.00 31.53 77 GLU D CA 1
ATOM 2847 C C . GLU D 1 80 ? -9.318 91.187 29.621 1.00 32.77 77 GLU D C 1
ATOM 2848 O O . GLU D 1 80 ? -9.444 89.968 29.341 1.00 31.12 77 GLU D O 1
ATOM 2854 N N . LEU D 1 81 ? -8.330 91.941 29.188 1.00 32.06 78 LEU D N 1
ATOM 2855 C CA . LEU D 1 81 ? -7.248 91.419 28.353 1.00 35.00 78 LEU D CA 1
ATOM 2856 C C . LEU D 1 81 ? -6.434 90.375 29.064 1.00 32.39 78 LEU D C 1
ATOM 2857 O O . LEU D 1 81 ? -6.072 89.325 28.463 1.00 34.62 78 LEU D O 1
ATOM 2862 N N . ILE D 1 82 ? -6.129 90.597 30.346 1.00 35.55 79 ILE D N 1
ATOM 2863 C CA . ILE D 1 82 ? -5.407 89.586 31.161 1.00 34.62 79 ILE D CA 1
ATOM 2864 C C . ILE D 1 82 ? -6.241 88.292 31.323 1.00 35.65 79 ILE D C 1
ATOM 2865 O O . ILE D 1 82 ? -5.750 87.156 31.209 1.00 37.21 79 ILE D O 1
ATOM 2870 N N . ALA D 1 83 ? -7.526 88.453 31.525 1.00 35.03 80 ALA D N 1
ATOM 2871 C CA . ALA D 1 83 ? -8.396 87.289 31.630 1.00 36.97 80 ALA D CA 1
ATOM 2872 C C . ALA D 1 83 ? -8.396 86.494 30.309 1.00 37.70 80 ALA D C 1
ATOM 2873 O O . ALA D 1 83 ? -8.297 85.274 30.317 1.00 38.09 80 ALA D O 1
ATOM 2875 N N . GLU D 1 84 ? -8.508 87.197 29.194 1.00 37.94 81 GLU D N 1
ATOM 2876 C CA . GLU D 1 84 ? -8.452 86.577 27.859 1.00 43.44 81 GLU D CA 1
ATOM 2877 C C . GLU D 1 84 ? -7.182 85.807 27.657 1.00 42.55 81 GLU D C 1
ATOM 2878 O O . GLU D 1 84 ? -7.220 84.663 27.098 1.00 40.61 81 GLU D O 1
ATOM 2884 N N . ALA D 1 85 ? -6.077 86.380 28.093 1.00 38.48 82 ALA D N 1
ATOM 2885 C CA . ALA D 1 85 ? -4.752 85.760 27.942 1.00 40.21 82 ALA D CA 1
ATOM 2886 C C . ALA D 1 85 ? -4.699 84.400 28.643 1.00 44.16 82 ALA D C 1
ATOM 2887 O O . ALA D 1 85 ? -3.974 83.523 28.205 1.00 46.16 82 ALA D O 1
ATOM 2889 N N . SER D 1 86 ? -5.474 84.200 29.709 1.00 45.22 83 SER D N 1
ATOM 2890 C CA . SER D 1 86 ? -5.477 82.883 30.383 1.00 48.93 83 SER D CA 1
ATOM 2891 C C . SER D 1 86 ? -6.749 82.073 30.110 1.00 46.98 83 SER D C 1
ATOM 2892 O O . SER D 1 86 ? -6.907 80.994 30.630 1.00 49.92 83 SER D O 1
ATOM 2895 N N . GLY D 1 87 ? -7.667 82.644 29.339 1.00 43.63 84 GLY D N 1
ATOM 2896 C CA . GLY D 1 87 ? -9.014 82.071 29.138 1.00 41.35 84 GLY D CA 1
ATOM 2897 C C . GLY D 1 87 ? -9.760 81.857 30.444 1.00 41.41 84 GLY D C 1
ATOM 2898 O O . GLY D 1 87 ? -10.441 80.857 30.641 1.00 44.74 84 GLY D O 1
ATOM 2899 N N . THR D 1 88 ? -9.637 82.803 31.360 1.00 40.38 85 THR D N 1
ATOM 2900 C CA . THR D 1 88 ? -10.363 82.773 32.636 1.00 39.21 85 THR D CA 1
ATOM 2901 C C . THR D 1 88 ? -11.436 83.823 32.615 1.00 44.25 85 THR D C 1
ATOM 2902 O O . THR D 1 88 ? -11.386 84.729 31.779 1.00 41.48 85 THR D O 1
ATOM 2906 N N . THR D 1 89 ? -12.388 83.714 33.528 1.00 42.82 86 THR D N 1
ATOM 2907 C CA . THR D 1 89 ? -13.482 84.615 33.573 1.00 46.95 86 THR D CA 1
ATOM 2908 C C . THR D 1 89 ? -13.019 86.037 33.997 1.00 4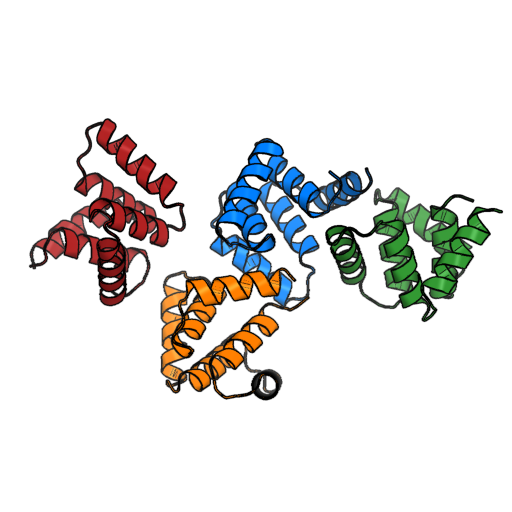2.17 86 THR D C 1
ATOM 2909 O O . THR D 1 89 ? -12.143 86.220 34.855 1.00 47.92 86 THR D O 1
ATOM 2913 N N . LYS D 1 90 ? -13.568 87.037 33.318 1.00 41.43 87 LYS D N 1
ATOM 2914 C CA . LYS D 1 90 ? -13.223 88.446 33.618 1.00 42.20 87 LYS D CA 1
ATOM 2915 C C . LYS D 1 90 ? -13.529 88.765 35.040 1.00 40.41 87 LYS D C 1
ATOM 2916 O O . LYS D 1 90 ? -12.818 89.447 35.727 1.00 36.74 87 LYS D O 1
ATOM 2922 N N . GLU D 1 91 ? -14.648 88.218 35.498 1.00 44.97 88 GLU D N 1
ATOM 2923 C CA . GLU D 1 91 ? -15.055 88.400 36.885 1.00 49.95 88 GLU D CA 1
ATOM 2924 C C . GLU D 1 91 ? -14.045 87.846 37.874 1.00 47.13 88 GLU D C 1
ATOM 2925 O O . GLU D 1 91 ? -13.783 88.476 38.912 1.00 48.75 88 GLU D O 1
ATOM 2931 N N . GLU D 1 92 ? -13.465 86.686 37.574 1.00 41.45 89 GLU D N 1
ATOM 2932 C CA . GLU D 1 92 ? -12.494 86.051 38.472 1.00 46.51 89 GLU D CA 1
ATOM 2933 C C . GLU D 1 92 ? -11.210 86.882 38.603 1.00 42.24 89 GLU D C 1
ATOM 2934 O O . GLU D 1 92 ? -10.593 87.033 39.694 1.00 41.42 89 GLU D O 1
ATOM 2940 N N . VAL D 1 93 ? -10.781 87.398 37.483 1.00 39.31 90 VAL D N 1
ATOM 2941 C CA . VAL D 1 93 ? -9.533 88.209 37.425 1.00 38.04 90 VAL D CA 1
ATOM 2942 C C . VAL D 1 93 ? -9.731 89.509 38.188 1.00 34.08 90 VAL D C 1
ATOM 2943 O O . VAL D 1 93 ? -8.861 89.938 38.913 1.00 36.39 90 VAL D O 1
ATOM 2947 N N . LYS D 1 94 ? -10.876 90.128 37.964 1.00 39.74 91 LYS D N 1
ATOM 2948 C CA . LYS D 1 94 ? -11.231 91.401 38.667 1.00 38.91 91 LYS D CA 1
ATOM 2949 C C . LYS D 1 94 ? -11.317 91.202 40.166 1.00 38.84 91 LYS D C 1
ATOM 2950 O O . LYS D 1 94 ? -10.785 91.985 40.925 1.00 35.94 91 LYS D O 1
ATOM 2956 N N . LYS D 1 95 ? -11.919 90.083 40.584 1.00 40.30 92 LYS D N 1
ATOM 2957 C CA . LYS D 1 95 ? -11.946 89.746 41.998 1.00 42.81 92 LYS D CA 1
ATOM 2958 C C . LYS D 1 95 ? -10.572 89.663 42.600 1.00 41.10 92 LYS D C 1
ATOM 2959 O O . LYS D 1 95 ? -10.342 90.210 43.699 1.00 44.03 92 LYS D O 1
ATOM 2965 N N . LYS D 1 96 ? -9.666 88.956 41.930 1.00 41.93 93 LYS D N 1
ATOM 2966 C CA . LYS D 1 96 ? -8.324 88.754 42.427 1.00 42.19 93 LYS D CA 1
ATOM 2967 C C . LYS D 1 96 ? -7.569 90.077 42.545 1.00 39.37 93 LYS D C 1
ATOM 2968 O O . LYS D 1 96 ? -6.746 90.289 43.432 1.00 43.54 93 LYS D O 1
ATOM 2974 N N . PHE D 1 97 ? -7.778 90.910 41.546 1.00 36.99 94 PHE D N 1
ATOM 2975 C CA . PHE D 1 97 ? -7.102 92.216 41.515 1.00 33.74 94 PHE D CA 1
ATOM 2976 C C . PHE D 1 97 ? -7.417 92.946 42.808 1.00 31.02 94 PHE D C 1
ATOM 2977 O O . PHE D 1 97 ? -6.527 93.510 43.470 1.00 33.09 94 PHE D O 1
ATOM 2985 N N . TRP D 1 98 ? -8.698 93.081 43.103 1.00 29.92 95 TRP D N 1
ATOM 2986 C CA . TRP D 1 98 ? -9.107 93.876 44.236 1.00 35.01 95 TRP D CA 1
ATOM 2987 C C . TRP D 1 98 ? -8.625 93.219 45.548 1.00 40.20 95 TRP D C 1
ATOM 2988 O O . TRP D 1 98 ? -8.297 93.909 46.536 1.00 39.32 95 TRP D O 1
ATOM 2999 N N . LYS D 1 99 ? -8.555 91.894 45.547 1.00 44.13 96 LYS D N 1
ATOM 3000 C CA . LYS D 1 99 ? -8.061 91.122 46.738 1.00 43.12 96 LYS D CA 1
ATOM 3001 C C . LYS D 1 99 ? -6.574 91.386 46.982 1.00 39.45 96 LYS D C 1
ATOM 3002 O O . LYS D 1 99 ? -6.183 91.660 48.101 1.00 40.64 96 LYS D O 1
ATOM 3008 N N . GLU D 1 100 ? -5.803 91.393 45.899 1.00 35.99 97 GLU D N 1
ATOM 3009 C CA . GLU D 1 100 ? -4.347 91.509 45.980 1.00 41.39 97 GLU D CA 1
ATOM 3010 C C . GLU D 1 100 ? -3.980 92.925 46.355 1.00 42.85 97 GLU D C 1
ATOM 3011 O O . GLU D 1 100 ? -3.040 93.165 47.076 1.00 39.84 97 GLU D O 1
ATOM 3017 N N . LEU D 1 101 ? -4.771 93.863 45.854 1.00 39.80 98 LEU D N 1
ATOM 3018 C CA . LEU D 1 101 ? -4.579 95.252 46.173 1.00 42.03 98 LEU D CA 1
ATOM 3019 C C . LEU D 1 101 ? -4.645 95.434 47.710 1.00 45.52 98 LEU D C 1
ATOM 3020 O O . LEU D 1 101 ? -3.866 96.159 48.273 1.00 46.16 98 LEU D O 1
ATOM 3025 N N . SER D 1 102 ? -5.604 94.773 48.355 1.00 55.47 99 SER D N 1
ATOM 3026 C CA . SER D 1 102 ? -5.874 94.990 49.803 1.00 67.44 99 SER D CA 1
ATOM 3027 C C . SER D 1 102 ? -4.710 94.710 50.753 1.00 74.77 99 SER D C 1
ATOM 3028 O O . SER D 1 102 ? -4.462 95.460 51.714 1.00 69.97 99 SER D O 1
ATOM 3031 N N . LEU D 1 103 ? -4.010 93.615 50.472 1.00 80.32 100 LEU D N 1
ATOM 3032 C CA . LEU D 1 103 ? -2.942 93.110 51.343 1.00 81.21 100 LEU D CA 1
ATOM 3033 C C . LEU D 1 103 ? -1.648 93.878 51.144 1.00 82.74 100 LEU D C 1
ATOM 3034 O O . LEU D 1 103 ? -1.599 95.063 51.434 1.00 80.07 100 LEU D O 1
#

Foldseek 3Di:
DADLLLLLLCLLCVLQVHDSVVSVVQQVVVVVVVDDSLLSSLCSLCNSQVHHSVVSVVVQVVCVVVVDDNSLSSLCSSCNSNVHHSVVSVVSSVVVNVD/DDDLLLLLLVLLCLLAVHHSVVSVVQLVVVVVVPDDSLLSSLCSLCVSQVHHSVVSVVQLVVCVVVPDDNSLSSLCSSCNSRVHDSVVSVVSSVVVVVD/DDLLLLLLCLLCVQQVPDSVVSVVQLVVVVVVPDDSLLSLLCSLCNSQVHHSVVSVVQQVVCVVVPDDNSLSSLVSSCNSRVHDSVVSVVSSVVVVVD/DDDLLLLLLCLLCVLQVHDSVVSVVQLVVVVVVVDDSLLSLLCSLCVLQVHDSVVSVVQQVVVVVVVDDNSLSSLVSSCNSNVHDSVVSVVVSVVVVVD

Sequence (395 aa):
GKSPTEVLLELIAEASGTTREEVKEKFLKELRKGKSPTEVLLELIAEASGTTKEEVKEKFLKELSFGKSPTEVLLELIAEASGTTKEEVKKKFWKELSLGKSPTEVLLELIAEASGTTREEVKEKFLKELRKGKSPTEVLLELIAEASGTTKEEVKEKFLKELSFGKSPTEVLLELIAEASGTTKEEVKKKFWKELSLKSPTEVLLELIAEASGTTREEVKEKFLKELRKGKSPTEVLLELIAEASGTTKEEVKEKFLKELSFGKSPTEVLLELIAEASGTTKEEVKKKFWKELSLGKSPTEVLLELIAEASGTTREEVKEKFLKELRKGKSPTEVLLELIAEASGTTKEEVKEKFLKELSFGKSPTEVLLELIAEASGTTKEEVKKKFWKELSL